Protein AF-A0A924D356-F1 (afdb_monomer)

Nearest PDB structures (foldseek):
  8tqe-assembly1_E  TM=2.801E-01  e=9.644E-01  Xenorhabdus nematophila
  8tv0-assembly1_E  TM=2.531E-01  e=1.070E+00  Xenorhabdus nematophila

Structure (mmCIF, N/CA/C/O backbone):
data_AF-A0A924D356-F1
#
_entry.id   AF-A0A924D356-F1
#
loop_
_atom_site.group_PDB
_atom_site.id
_atom_site.type_symbol
_atom_site.label_atom_id
_atom_site.label_alt_id
_atom_site.label_comp_id
_atom_site.label_asym_id
_atom_site.label_entity_id
_atom_site.label_seq_id
_atom_site.pdbx_PDB_ins_code
_atom_site.Cartn_x
_atom_site.Cartn_y
_atom_site.Cartn_z
_atom_site.occupancy
_atom_site.B_iso_or_equiv
_atom_site.auth_seq_id
_atom_site.auth_comp_id
_atom_site.auth_asym_id
_atom_site.auth_atom_id
_atom_site.pdbx_PDB_model_num
ATOM 1 N N . MET A 1 1 ? 10.187 29.779 -30.211 1.00 68.69 1 MET A N 1
ATOM 2 C CA . MET A 1 1 ? 9.014 30.287 -29.459 1.00 68.69 1 MET A CA 1
ATOM 3 C C . MET A 1 1 ? 7.811 29.403 -29.760 1.00 68.69 1 MET A C 1
ATOM 5 O O . MET A 1 1 ? 7.539 29.188 -30.936 1.00 68.69 1 MET A O 1
ATOM 9 N N . LYS A 1 2 ? 7.138 28.861 -28.735 1.00 85.00 2 LYS A N 1
ATOM 10 C CA . LYS A 1 2 ? 5.983 27.964 -28.908 1.00 85.00 2 LYS A CA 1
ATOM 11 C C . LYS A 1 2 ? 4.682 28.770 -28.997 1.00 85.00 2 LYS A C 1
ATOM 13 O O . LYS A 1 2 ? 4.438 29.597 -28.121 1.00 85.00 2 LYS A O 1
ATOM 18 N N . TYR A 1 3 ? 3.857 28.551 -30.018 1.00 87.38 3 TYR A N 1
ATOM 19 C CA . TYR A 1 3 ? 2.593 29.281 -30.194 1.00 87.38 3 TYR A CA 1
ATOM 20 C C . TYR A 1 3 ? 1.537 28.456 -30.938 1.00 87.38 3 TYR A C 1
ATOM 22 O O . TYR A 1 3 ? 1.857 27.501 -31.648 1.00 87.38 3 TYR A O 1
ATOM 30 N N . LEU A 1 4 ? 0.266 28.829 -30.762 1.00 90.44 4 LEU A N 1
ATOM 31 C CA . LEU A 1 4 ? -0.853 28.241 -31.495 1.00 90.44 4 LEU A CA 1
ATOM 32 C C . LEU A 1 4 ? -0.795 28.715 -32.954 1.00 90.44 4 LEU A C 1
ATOM 34 O O . LEU A 1 4 ? -0.986 29.897 -33.220 1.00 90.44 4 LEU A O 1
ATOM 38 N N . ASN A 1 5 ? -0.508 27.800 -33.874 1.00 91.19 5 ASN A N 1
ATOM 39 C CA . ASN A 1 5 ? -0.269 28.092 -35.285 1.00 91.19 5 ASN A CA 1
ATOM 40 C C . ASN A 1 5 ? -1.559 28.078 -36.109 1.00 91.19 5 ASN A C 1
ATOM 42 O O . ASN A 1 5 ? -1.748 28.927 -36.974 1.00 91.19 5 ASN A O 1
ATOM 46 N N . LYS A 1 6 ? -2.455 27.123 -35.842 1.00 92.25 6 LYS A N 1
ATOM 47 C CA . LYS A 1 6 ? -3.680 26.924 -36.626 1.00 92.25 6 LYS A CA 1
ATOM 48 C C . LYS A 1 6 ? -4.793 26.318 -35.773 1.00 92.25 6 LYS A C 1
ATOM 50 O O . LYS A 1 6 ? -4.531 25.535 -34.859 1.00 92.25 6 LYS A O 1
ATOM 55 N N . VAL A 1 7 ? -6.041 26.655 -36.094 1.00 93.69 7 VAL A N 1
ATOM 56 C CA . VAL A 1 7 ? -7.246 26.009 -35.550 1.00 93.69 7 VAL A CA 1
ATOM 57 C C . VAL A 1 7 ? -8.071 25.439 -36.690 1.00 93.69 7 VAL A C 1
ATOM 59 O O . VAL A 1 7 ? -8.382 26.143 -37.650 1.00 93.69 7 VAL A O 1
ATOM 62 N N . VAL A 1 8 ? -8.447 24.171 -36.569 1.00 93.12 8 VAL A N 1
ATOM 63 C CA . VAL A 1 8 ? -9.193 23.439 -37.591 1.00 93.12 8 VAL A CA 1
ATOM 64 C C . VAL A 1 8 ? -10.505 22.923 -37.024 1.00 93.12 8 VAL A C 1
ATOM 66 O O . VAL A 1 8 ? -10.546 22.307 -35.959 1.00 93.12 8 VAL A O 1
ATOM 69 N N . PHE A 1 9 ? -11.581 23.158 -37.765 1.00 92.56 9 PHE A N 1
ATOM 70 C CA . PHE A 1 9 ? -12.935 22.727 -37.453 1.00 92.56 9 PHE A CA 1
ATOM 71 C C . PHE A 1 9 ? -13.345 21.624 -38.420 1.00 92.56 9 PHE A C 1
ATOM 73 O O . PHE A 1 9 ? -13.318 21.827 -39.632 1.00 92.56 9 PHE A O 1
ATOM 80 N N . ILE A 1 10 ? -13.787 20.488 -37.889 1.00 90.62 10 ILE A N 1
ATOM 81 C CA . ILE A 1 10 ? -14.351 19.381 -38.665 1.00 90.62 10 ILE A CA 1
ATOM 82 C C . ILE A 1 10 ? -15.723 19.063 -38.082 1.00 90.62 10 ILE A C 1
ATOM 84 O O . ILE A 1 10 ? -15.831 18.797 -36.884 1.00 90.62 10 ILE A O 1
ATOM 88 N N . ASN A 1 11 ? -16.775 19.135 -38.902 1.00 88.81 11 ASN A N 1
ATOM 89 C CA . ASN A 1 11 ? -18.172 18.909 -38.500 1.00 88.81 11 ASN A CA 1
ATOM 90 C C . ASN A 1 11 ? -18.560 19.600 -37.174 1.00 88.81 11 ASN A C 1
ATOM 92 O O . ASN A 1 11 ? -19.262 19.021 -36.344 1.00 88.81 11 ASN A O 1
ATOM 96 N N . SER A 1 12 ? -18.075 20.821 -36.951 1.00 86.94 12 SER A N 1
ATOM 97 C CA . SER A 1 12 ? -18.163 21.540 -35.672 1.00 86.94 12 SER A CA 1
ATOM 98 C C . SER A 1 12 ? -18.895 22.880 -35.839 1.00 86.94 12 SER A C 1
ATOM 100 O O . SER A 1 12 ? -19.050 23.361 -36.955 1.00 86.94 12 SER A O 1
ATOM 102 N N . ALA A 1 13 ? -19.349 23.491 -34.739 1.00 82.56 13 ALA A N 1
ATOM 103 C CA . ALA A 1 13 ? -20.077 24.775 -34.721 1.00 82.56 13 ALA A CA 1
ATOM 104 C C . ALA A 1 13 ? -21.419 24.779 -35.502 1.00 82.56 13 ALA A C 1
ATOM 106 O O . ALA A 1 13 ? -21.623 25.547 -36.441 1.00 82.56 13 ALA A O 1
ATOM 107 N N . ASP A 1 14 ? -22.348 23.923 -35.059 1.00 65.81 14 ASP A N 1
ATOM 108 C CA . ASP A 1 14 ? -23.762 23.827 -35.472 1.00 65.81 14 ASP A CA 1
ATOM 109 C C . ASP A 1 14 ? -23.992 23.744 -36.994 1.00 65.81 14 ASP A C 1
ATOM 111 O O . ASP A 1 14 ? -24.341 24.727 -37.645 1.00 65.81 14 ASP A O 1
ATOM 115 N N . LYS A 1 15 ? -23.789 22.533 -37.546 1.00 58.41 15 LYS A N 1
ATOM 116 C CA . LYS A 1 15 ? -24.084 22.049 -38.922 1.00 58.41 15 LYS A CA 1
ATOM 117 C C . LYS A 1 15 ? -23.527 22.850 -40.115 1.00 58.41 15 LYS A C 1
ATOM 119 O O . LYS A 1 15 ? -23.576 22.345 -41.234 1.00 58.41 15 LYS A O 1
ATOM 124 N N . SER A 1 16 ? -22.993 24.048 -39.905 1.00 62.72 16 SER A N 1
ATOM 125 C CA . SER A 1 16 ? -22.572 24.975 -40.960 1.00 62.72 16 SER A CA 1
ATOM 126 C C . SER A 1 16 ? -21.130 24.762 -41.431 1.00 62.72 16 SER A C 1
ATOM 128 O O . SER A 1 16 ? -20.832 25.016 -42.596 1.00 62.72 16 SER A O 1
ATOM 130 N N . ILE A 1 17 ? -20.245 24.236 -40.573 1.00 74.81 17 ILE A N 1
ATOM 131 C CA . ILE A 1 17 ? -18.826 24.038 -40.896 1.00 74.81 17 ILE A CA 1
ATOM 132 C C . ILE A 1 17 ? -18.522 22.541 -41.005 1.00 74.81 17 ILE A C 1
ATOM 134 O O . ILE A 1 17 ? -18.301 21.856 -40.005 1.00 74.81 17 ILE A O 1
ATOM 138 N N . LYS A 1 18 ? -18.491 22.028 -42.243 1.00 80.81 18 LYS A N 1
ATOM 139 C CA . LYS A 1 18 ? -18.001 20.666 -42.532 1.00 80.81 18 LYS A CA 1
ATOM 140 C C . LYS A 1 18 ? -16.490 20.574 -42.330 1.00 80.81 18 LYS A C 1
ATOM 142 O O . LYS A 1 18 ? -16.008 19.646 -41.691 1.00 80.81 18 LYS A O 1
ATOM 147 N N . PHE A 1 19 ? -15.766 21.563 -42.847 1.00 88.00 19 PHE A N 1
ATOM 148 C CA . PHE A 1 19 ? -14.321 21.686 -42.725 1.00 88.00 19 PHE A CA 1
ATOM 149 C C . PHE A 1 19 ? -13.913 23.158 -42.821 1.00 88.00 19 PHE A C 1
ATOM 151 O O . PHE A 1 19 ? -14.399 23.860 -43.707 1.00 88.00 19 PHE A O 1
ATOM 158 N N . SER A 1 20 ? -13.040 23.627 -41.935 1.00 87.38 20 SER A N 1
ATOM 159 C CA . SER A 1 20 ? -12.432 24.958 -42.026 1.00 87.38 20 SER A CA 1
ATOM 160 C C . SER A 1 20 ? -11.090 24.985 -41.307 1.00 87.38 20 SER A C 1
ATOM 162 O O . SER A 1 20 ? -10.991 24.492 -40.185 1.00 87.38 20 SER A O 1
ATOM 164 N N . GLU A 1 21 ? -10.083 25.587 -41.933 1.00 90.00 21 GLU A N 1
ATOM 165 C CA . GLU A 1 21 ? -8.760 25.825 -41.357 1.00 90.00 21 GLU A CA 1
ATOM 166 C C . GLU A 1 21 ? -8.543 27.327 -41.188 1.00 90.00 21 GLU A C 1
ATOM 168 O O . GLU A 1 21 ? -8.753 28.103 -42.120 1.00 90.00 21 GLU A O 1
ATOM 173 N N . VAL A 1 22 ? -8.102 27.742 -40.003 1.00 89.19 22 VAL A N 1
ATOM 174 C CA . VAL A 1 22 ? -7.792 29.139 -39.702 1.00 89.19 22 VAL A CA 1
ATOM 175 C C . VAL A 1 22 ? -6.365 29.229 -39.184 1.00 89.19 22 VAL A C 1
ATOM 177 O O . VAL A 1 22 ? -6.063 28.728 -38.100 1.00 89.19 22 VAL A O 1
ATOM 180 N N . ASN A 1 23 ? -5.506 29.903 -39.944 1.00 88.94 23 ASN A N 1
ATOM 181 C CA . ASN A 1 23 ? -4.136 30.196 -39.534 1.00 88.94 23 ASN A CA 1
ATOM 182 C C . ASN A 1 23 ? -4.117 31.350 -38.525 1.00 88.94 23 ASN A C 1
ATOM 184 O O . ASN A 1 23 ? -4.822 32.347 -38.691 1.00 88.94 23 ASN A O 1
ATOM 188 N N . LEU A 1 24 ? -3.324 31.184 -37.470 1.00 86.56 24 LEU A N 1
ATOM 189 C CA . LEU A 1 24 ? -3.158 32.118 -36.356 1.00 86.56 24 LEU A CA 1
ATOM 190 C C . LEU A 1 24 ? -1.698 32.566 -36.196 1.00 86.56 24 LEU A C 1
ATOM 192 O O . LEU A 1 24 ? -1.303 33.032 -35.128 1.00 86.56 24 LEU A O 1
ATOM 196 N N . ASP A 1 25 ? -0.880 32.410 -37.233 1.00 80.81 25 ASP A N 1
ATOM 197 C CA . ASP A 1 25 ? 0.514 32.814 -37.214 1.00 80.81 25 ASP A CA 1
ATOM 198 C C . ASP A 1 25 ? 0.658 34.343 -37.311 1.00 80.81 25 ASP A C 1
ATOM 200 O O . ASP A 1 25 ? 0.174 35.001 -38.229 1.00 80.81 25 ASP A O 1
ATOM 204 N N . GLY A 1 26 ? 1.337 34.929 -36.323 1.00 75.81 26 GLY A N 1
ATOM 205 C CA . GLY A 1 26 ? 1.598 36.368 -36.276 1.00 75.81 26 GLY A CA 1
ATOM 206 C C . GLY A 1 26 ? 0.396 37.215 -35.836 1.00 75.81 26 GLY A C 1
ATOM 207 O O . GLY A 1 26 ? -0.390 36.830 -34.972 1.00 75.81 26 GLY A O 1
ATOM 208 N N . ASN A 1 27 ? 0.292 38.426 -36.388 1.00 78.81 27 ASN A N 1
ATOM 209 C CA . ASN A 1 27 ? -0.713 39.418 -35.997 1.00 78.81 27 ASN A CA 1
ATOM 210 C C . ASN A 1 27 ? -1.982 39.275 -36.851 1.00 78.81 27 ASN A C 1
ATOM 212 O O . ASN A 1 27 ? -2.123 39.934 -37.880 1.00 78.81 27 ASN A O 1
ATOM 216 N N . VAL A 1 28 ? -2.912 38.423 -36.421 1.00 80.44 28 VAL A N 1
ATOM 217 C CA . VAL A 1 28 ? -4.152 38.136 -37.162 1.00 80.44 28 VAL A CA 1
ATOM 218 C C . VAL A 1 28 ? -5.307 39.030 -36.695 1.00 80.44 28 VAL A C 1
ATOM 220 O O . VAL A 1 28 ? -5.573 39.149 -35.499 1.00 80.44 28 VAL A O 1
ATOM 223 N N . HIS A 1 29 ? -6.032 39.640 -37.641 1.00 79.88 29 HIS A N 1
ATOM 224 C CA . HIS A 1 29 ? -7.206 40.475 -37.365 1.00 79.88 29 HIS A CA 1
ATOM 225 C C . HIS A 1 29 ? -8.475 39.911 -38.026 1.00 79.88 29 HIS A C 1
ATOM 227 O O . HIS A 1 29 ? -8.520 39.707 -39.238 1.00 79.88 29 HIS A O 1
ATOM 233 N N . PHE A 1 30 ? -9.534 39.677 -37.240 1.00 78.25 30 PHE A N 1
ATOM 234 C CA . PHE A 1 30 ? -10.781 39.068 -37.727 1.00 78.25 30 PHE A CA 1
ATOM 235 C C . PHE A 1 30 ? -11.827 40.111 -38.167 1.00 78.25 30 PHE A C 1
ATOM 237 O O . PHE A 1 30 ? -12.554 40.693 -37.352 1.00 78.25 30 PHE A O 1
ATOM 244 N N . ILE A 1 31 ? -11.984 40.291 -39.480 1.00 79.56 31 ILE A N 1
ATOM 245 C CA . ILE A 1 31 ? -12.962 41.205 -40.105 1.00 79.56 31 ILE A CA 1
ATOM 246 C C . ILE A 1 31 ? -14.192 40.416 -40.598 1.00 79.56 31 ILE A C 1
ATOM 248 O O . ILE A 1 31 ? -14.120 39.214 -40.812 1.00 79.56 31 ILE A O 1
ATOM 252 N N . GLY A 1 32 ? -15.369 41.050 -40.663 1.00 73.94 32 GLY A N 1
ATOM 253 C CA . GLY A 1 32 ? -16.644 40.385 -40.981 1.00 73.94 32 GLY A CA 1
ATOM 254 C C . GLY A 1 32 ? -17.862 41.012 -40.290 1.00 73.94 32 GLY A C 1
ATOM 255 O O . GLY A 1 32 ? -17.719 41.690 -39.269 1.00 73.94 32 GLY A O 1
ATOM 256 N N . THR A 1 33 ? -19.047 40.788 -40.850 1.00 74.50 33 THR A N 1
ATOM 257 C CA . THR A 1 33 ? -20.336 41.309 -40.366 1.00 74.50 33 THR A CA 1
ATOM 258 C C . THR A 1 33 ? -20.855 40.534 -39.144 1.00 74.50 33 THR A C 1
ATOM 260 O O . THR A 1 33 ? -20.303 39.504 -38.751 1.00 74.50 33 THR A O 1
ATOM 263 N N . GLN A 1 34 ? -21.891 41.038 -38.468 1.00 72.94 34 GLN A N 1
ATOM 264 C CA . GLN A 1 34 ? -22.453 40.375 -37.287 1.00 72.94 34 GLN A CA 1
ATOM 265 C C . GLN A 1 34 ? -23.044 39.002 -37.661 1.00 72.94 34 GLN A C 1
ATOM 267 O O . GLN A 1 34 ? -23.789 38.885 -38.626 1.00 72.94 34 GLN A O 1
ATOM 272 N N . GLY A 1 35 ? -22.715 37.958 -36.892 1.00 68.81 35 GLY A N 1
ATOM 273 C CA . GLY A 1 35 ? -23.272 36.609 -37.081 1.00 68.81 35 GLY A CA 1
ATOM 274 C C . GLY A 1 35 ? -22.443 35.647 -37.943 1.00 68.81 35 GLY A C 1
ATOM 275 O O . GLY A 1 35 ? -22.729 34.457 -37.932 1.00 68.81 35 GLY A O 1
ATOM 276 N N . VAL A 1 36 ? -21.361 36.097 -38.589 1.00 73.12 36 VAL A N 1
ATOM 277 C CA . VAL A 1 36 ? -20.517 35.263 -39.485 1.00 73.12 36 VAL A CA 1
ATOM 278 C C . VAL A 1 36 ? -19.586 34.262 -38.779 1.00 73.12 36 VAL A C 1
ATOM 280 O O . VAL A 1 36 ? -18.755 33.631 -39.418 1.00 73.12 36 VAL A O 1
ATOM 283 N N . GLY A 1 37 ? -19.678 34.123 -37.453 1.00 76.44 37 GLY A N 1
ATOM 284 C CA . GLY A 1 37 ? -18.873 33.153 -36.696 1.00 76.44 37 GLY A CA 1
ATOM 285 C C . GLY A 1 37 ? -17.570 33.683 -36.079 1.00 76.44 37 GLY A C 1
ATOM 286 O O . GLY A 1 37 ? -16.804 32.900 -35.526 1.00 76.44 37 GLY A O 1
ATOM 287 N N . LYS A 1 38 ? -17.318 35.000 -36.053 1.00 80.69 38 LYS A N 1
ATOM 288 C CA . LYS A 1 38 ? -16.141 35.564 -35.347 1.00 80.69 38 LYS A CA 1
ATOM 289 C C . LYS A 1 38 ? -16.065 35.155 -33.878 1.00 80.69 38 LYS A C 1
ATOM 291 O O . LYS A 1 38 ? -15.036 34.689 -33.400 1.00 80.69 38 LYS A O 1
ATOM 296 N N . SER A 1 39 ? -17.176 35.304 -33.156 1.00 80.19 39 SER A N 1
ATOM 297 C CA . SER A 1 39 ? -17.259 34.894 -31.752 1.00 80.19 39 SER A CA 1
ATOM 298 C C . SER A 1 39 ? -17.098 33.383 -31.595 1.00 80.19 39 SER A C 1
ATOM 300 O O . SER A 1 39 ? -16.606 32.931 -30.567 1.00 80.19 39 SER A O 1
ATOM 302 N N . THR A 1 40 ? -17.483 32.606 -32.612 1.00 86.19 40 THR A N 1
ATOM 303 C CA . THR A 1 40 ? -17.293 31.154 -32.640 1.00 86.19 40 THR A CA 1
ATOM 304 C C . THR A 1 40 ? -15.807 30.800 -32.693 1.00 86.19 40 THR A C 1
ATOM 306 O O . THR A 1 40 ? -15.343 29.974 -31.909 1.00 86.19 40 THR A O 1
ATOM 309 N N . LEU A 1 41 ? -15.033 31.469 -33.544 1.00 86.88 41 LEU A N 1
ATOM 310 C CA . LEU A 1 41 ? -13.589 31.267 -33.621 1.00 86.88 41 LEU A CA 1
ATOM 311 C C . LEU A 1 41 ? -12.867 31.740 -32.350 1.00 86.88 41 LEU A C 1
ATOM 313 O O . LEU A 1 41 ? -12.085 30.991 -31.771 1.00 86.88 41 LEU A O 1
ATOM 317 N N . LEU A 1 42 ? -13.180 32.944 -31.859 1.00 85.69 42 LEU A N 1
ATOM 318 C CA . LEU A 1 42 ? -12.560 33.494 -30.646 1.00 85.69 42 LEU A CA 1
ATOM 319 C C . LEU A 1 42 ? -12.798 32.611 -29.414 1.00 85.69 42 LEU A C 1
ATOM 321 O O . LEU A 1 42 ? -11.888 32.400 -28.618 1.00 85.69 42 LEU A O 1
ATOM 325 N N . ARG A 1 43 ? -14.000 32.043 -29.270 1.00 87.62 43 ARG A N 1
ATOM 326 C CA . ARG A 1 43 ? -14.310 31.102 -28.184 1.00 87.62 43 ARG A CA 1
ATOM 327 C C . ARG A 1 43 ? -13.586 29.768 -28.329 1.00 87.62 43 ARG A C 1
ATOM 329 O O . ARG A 1 43 ? -13.244 29.182 -27.309 1.00 87.62 43 ARG A O 1
ATOM 336 N N . ALA A 1 44 ? -13.336 29.305 -29.554 1.00 89.00 44 ALA A N 1
ATOM 337 C CA . ALA A 1 44 ? -12.535 28.106 -29.794 1.00 89.00 44 ALA A CA 1
ATOM 338 C C . ALA A 1 44 ? -11.083 28.327 -29.335 1.00 89.00 44 ALA A C 1
ATOM 340 O O . ALA A 1 44 ? -10.548 27.541 -28.560 1.00 89.00 44 ALA A O 1
ATOM 341 N N . ILE A 1 45 ? -10.487 29.463 -29.712 1.00 89.81 45 ILE A N 1
ATOM 342 C CA . ILE A 1 45 ? -9.142 29.863 -29.266 1.00 89.81 45 ILE A CA 1
ATOM 343 C C . ILE A 1 45 ? -9.100 30.015 -27.741 1.00 89.81 45 ILE A C 1
ATOM 345 O O . ILE A 1 45 ? -8.183 29.528 -27.083 1.00 89.81 45 ILE A O 1
ATOM 349 N N . LEU A 1 46 ? -10.113 30.648 -27.148 1.00 88.19 46 LEU A N 1
ATOM 350 C CA . LEU A 1 46 ? -10.174 30.805 -25.698 1.00 88.19 46 LEU A CA 1
ATOM 351 C C . LEU A 1 46 ? -10.315 29.455 -24.977 1.00 88.19 46 LEU A C 1
ATOM 353 O O . LEU A 1 46 ? -9.707 29.248 -23.926 1.00 88.19 46 LEU A O 1
ATOM 357 N N . PHE A 1 47 ? -11.080 28.521 -25.547 1.00 91.00 47 PHE A N 1
ATOM 358 C CA . PHE A 1 47 ? -11.231 27.176 -25.003 1.00 91.00 47 PHE A CA 1
ATOM 359 C C . PHE A 1 47 ? -9.919 26.386 -25.033 1.00 91.00 47 PHE A C 1
ATOM 361 O O . PHE A 1 47 ? -9.649 25.665 -24.076 1.00 91.00 47 PHE A O 1
ATOM 368 N N . PHE A 1 48 ? -9.071 26.570 -26.048 1.00 92.12 48 PHE A N 1
ATOM 369 C CA . PHE A 1 48 ? -7.736 25.966 -26.084 1.00 92.12 48 PHE A CA 1
ATOM 370 C C . PHE A 1 48 ? -6.878 26.345 -24.869 1.00 92.12 48 PHE A C 1
ATOM 372 O O . PHE A 1 48 ? -6.275 25.465 -24.258 1.00 92.12 48 PHE A O 1
ATOM 379 N N . TYR A 1 49 ? -6.851 27.621 -24.475 1.00 88.69 49 TYR A N 1
ATOM 380 C CA . TYR A 1 49 ? -6.045 28.077 -23.334 1.00 88.69 49 TYR A CA 1
ATOM 381 C C . TYR A 1 49 ? -6.705 27.809 -21.976 1.00 88.69 49 TYR A C 1
ATOM 383 O O . TYR A 1 49 ? -6.029 27.506 -20.994 1.00 88.69 49 TYR A O 1
ATOM 391 N N . ASN A 1 50 ? -8.030 27.924 -21.891 1.00 85.00 50 ASN A N 1
ATOM 392 C CA . ASN A 1 50 ? -8.730 27.868 -20.609 1.00 85.00 50 ASN A CA 1
ATOM 393 C C . ASN A 1 50 ? -9.266 26.474 -20.256 1.00 85.00 50 ASN A C 1
ATOM 395 O O . ASN A 1 50 ? -9.359 26.140 -19.077 1.00 85.00 50 ASN A O 1
ATOM 399 N N . ALA A 1 51 ? -9.646 25.677 -21.259 1.00 85.75 51 ALA A N 1
ATOM 400 C CA . ALA A 1 51 ? -10.344 24.397 -21.111 1.00 85.75 51 ALA A CA 1
ATOM 401 C C . ALA A 1 51 ? -11.503 24.432 -20.097 1.00 85.75 51 ALA A C 1
ATOM 403 O O . ALA A 1 51 ? -11.788 23.451 -19.421 1.00 85.75 51 ALA A O 1
ATOM 404 N N . ASP A 1 52 ? -12.181 25.572 -19.974 1.00 83.38 52 ASP A N 1
ATOM 405 C CA . ASP A 1 52 ? -13.289 25.779 -19.046 1.00 83.38 52 ASP A CA 1
ATOM 406 C C . ASP A 1 52 ? -14.473 26.346 -19.821 1.00 83.38 52 ASP A C 1
ATOM 408 O O . ASP A 1 52 ? -14.405 27.444 -20.371 1.00 83.38 52 ASP A O 1
ATOM 412 N N . LYS A 1 53 ? -15.568 25.583 -19.864 1.00 81.62 53 LYS A N 1
ATOM 413 C CA . LYS A 1 53 ? -16.776 25.917 -20.629 1.00 81.62 53 LYS A CA 1
ATOM 414 C C . LYS A 1 53 ? -17.576 27.053 -20.001 1.00 81.62 53 LYS A C 1
ATOM 416 O O . LYS A 1 53 ? -18.292 27.753 -20.711 1.00 81.62 53 LYS A O 1
ATOM 421 N N . GLN A 1 54 ? -17.471 27.240 -18.684 1.00 74.25 54 GLN A N 1
ATOM 422 C CA . GLN A 1 54 ? -18.243 28.252 -17.958 1.00 74.25 54 GLN A CA 1
ATOM 423 C C . GLN A 1 54 ? -17.684 29.661 -18.187 1.00 74.25 54 GLN A C 1
ATOM 425 O O . GLN A 1 54 ? -18.419 30.643 -18.127 1.00 74.25 54 GLN A O 1
ATOM 430 N N . LYS A 1 55 ? -16.394 29.763 -18.517 1.00 71.44 55 LYS A N 1
ATOM 431 C CA . LYS A 1 55 ? -15.668 31.027 -18.702 1.00 71.44 55 LYS A CA 1
ATOM 432 C C . LYS A 1 55 ? -15.459 31.403 -20.170 1.00 71.44 55 LYS A C 1
ATOM 434 O O . LYS A 1 55 ? -14.526 32.122 -20.498 1.00 71.44 55 LYS A O 1
ATOM 439 N N . LEU A 1 56 ? -16.329 30.936 -21.066 1.00 77.44 56 LEU A N 1
ATOM 440 C CA . LEU A 1 56 ? -16.281 31.277 -22.498 1.00 77.44 56 LEU A CA 1
ATOM 441 C C . LEU A 1 56 ? -17.204 32.446 -22.884 1.00 77.44 56 LEU A C 1
ATOM 443 O O . LEU A 1 56 ? -17.338 32.765 -24.067 1.00 77.44 56 LEU A O 1
ATOM 447 N N . GLY A 1 57 ? -17.890 33.058 -21.911 1.00 73.44 57 GLY A N 1
ATOM 448 C CA . GLY A 1 57 ? -18.812 34.171 -22.163 1.00 73.44 57 GLY A CA 1
ATOM 449 C C . GLY A 1 57 ? -19.978 33.785 -23.082 1.00 73.44 57 GLY A C 1
ATOM 450 O O . GLY A 1 57 ? -20.350 34.548 -23.977 1.00 73.44 57 GLY A O 1
ATOM 451 N N . ILE A 1 58 ? -20.511 32.567 -22.933 1.00 80.81 58 ILE A N 1
ATOM 452 C CA . ILE A 1 58 ? -21.692 32.096 -23.667 1.00 80.81 58 ILE A CA 1
ATOM 453 C C . ILE A 1 58 ? -22.941 32.466 -22.844 1.00 80.81 58 ILE A C 1
ATOM 455 O O . ILE A 1 58 ? -23.049 32.022 -21.701 1.00 80.81 58 ILE A O 1
ATOM 459 N N . PRO A 1 59 ? -23.876 33.276 -23.381 1.00 77.06 59 PRO A N 1
ATOM 460 C CA . PRO A 1 59 ? -25.139 33.583 -22.707 1.00 77.06 59 PRO A CA 1
ATOM 461 C C . PRO A 1 59 ? -25.952 32.317 -22.418 1.00 77.06 59 PRO A C 1
ATOM 463 O O . PRO A 1 59 ? -25.971 31.409 -23.248 1.00 77.06 59 PRO A O 1
ATOM 466 N N . ARG A 1 60 ? -26.673 32.283 -21.288 1.00 75.38 60 ARG A N 1
ATOM 467 C CA . ARG A 1 60 ? -27.481 31.119 -20.859 1.00 75.38 60 ARG A CA 1
ATOM 468 C C . ARG A 1 60 ? -28.576 30.716 -21.856 1.00 75.38 60 ARG A C 1
ATOM 470 O O . ARG A 1 60 ? -29.001 29.572 -21.850 1.00 75.38 60 ARG A O 1
ATOM 477 N N . GLU A 1 61 ? -29.005 31.645 -22.706 1.00 79.00 61 GLU A N 1
ATOM 478 C CA . GLU A 1 61 ? -30.038 31.443 -23.731 1.00 79.00 61 GLU A CA 1
ATOM 479 C C . GLU A 1 61 ? -29.530 30.706 -24.985 1.00 79.00 61 GLU A C 1
ATOM 481 O O . GLU A 1 61 ? -30.324 30.305 -25.833 1.00 79.00 61 GLU A O 1
ATOM 486 N N . LYS A 1 62 ? -28.209 30.543 -25.147 1.00 82.00 62 LYS A N 1
ATOM 487 C CA . LYS A 1 62 ? -27.605 29.883 -26.316 1.00 82.00 62 LYS A CA 1
ATOM 488 C C . LYS A 1 62 ? -27.264 28.422 -26.018 1.00 82.00 62 LYS A C 1
ATOM 490 O O . LYS A 1 62 ? -27.036 28.057 -24.868 1.00 82.00 62 LYS A O 1
ATOM 495 N N . LYS A 1 63 ? -27.172 27.604 -27.079 1.00 83.25 63 LYS A N 1
ATOM 496 C CA . LYS A 1 63 ? -26.694 26.210 -27.006 1.00 83.25 63 LYS A CA 1
ATOM 497 C C . LYS A 1 63 ? -25.387 26.128 -26.217 1.00 83.25 63 LYS A C 1
ATOM 499 O O . LYS A 1 63 ? -24.524 27.006 -26.332 1.00 83.25 63 LYS A O 1
ATOM 504 N N . THR A 1 64 ? -25.234 25.056 -25.447 1.00 85.94 64 THR A N 1
ATOM 505 C CA . THR A 1 64 ? -24.015 24.830 -24.669 1.00 85.94 64 THR A CA 1
ATOM 506 C C . THR A 1 64 ? -22.808 24.622 -25.589 1.00 85.94 64 THR A C 1
ATOM 508 O O . THR A 1 64 ? -22.953 24.284 -26.766 1.00 85.94 64 THR A O 1
ATOM 511 N N . PHE A 1 65 ? -21.594 24.817 -25.062 1.00 88.25 65 PHE A N 1
ATOM 512 C CA . PHE A 1 65 ? -20.367 24.638 -25.849 1.00 88.25 65 PHE A CA 1
ATOM 513 C C . PHE A 1 65 ? -20.283 23.237 -26.480 1.00 88.25 65 PHE A C 1
ATOM 515 O O . PHE A 1 65 ? -19.942 23.114 -27.653 1.00 88.25 65 PHE A O 1
ATOM 522 N N . ASP A 1 66 ? -20.664 22.196 -25.737 1.00 87.88 66 ASP A N 1
ATOM 523 C CA . ASP A 1 66 ? -20.609 20.810 -26.211 1.00 87.88 66 ASP A CA 1
ATOM 524 C C . ASP A 1 66 ? -21.610 20.544 -27.337 1.00 87.88 66 ASP A C 1
ATOM 526 O O . ASP A 1 66 ? -21.273 19.900 -28.324 1.00 87.88 66 ASP A O 1
ATOM 530 N N . GLU A 1 67 ? -22.835 21.052 -27.213 1.00 87.06 67 GLU A N 1
ATOM 531 C CA . GLU A 1 67 ? -23.876 20.880 -28.231 1.00 87.06 67 GLU A CA 1
ATOM 532 C C . GLU A 1 67 ? -23.587 21.690 -29.493 1.00 87.06 67 GLU A C 1
ATOM 534 O O . GLU A 1 67 ? -23.894 21.246 -30.598 1.00 87.06 67 GLU A O 1
ATOM 539 N N . TYR A 1 68 ? -23.004 22.880 -29.336 1.00 88.50 68 TYR A N 1
ATOM 540 C CA . TYR A 1 68 ? -22.718 23.771 -30.451 1.00 88.50 68 TYR A CA 1
ATOM 541 C C . TYR A 1 68 ? -21.453 23.351 -31.210 1.00 88.50 68 TYR A C 1
ATOM 543 O O . TYR A 1 68 ? -21.500 23.212 -32.430 1.00 88.50 68 TYR A O 1
ATOM 551 N N . TYR A 1 69 ? -20.328 23.119 -30.522 1.00 89.94 69 TYR A N 1
ATOM 552 C CA . TYR A 1 69 ? -19.063 22.755 -31.175 1.00 89.94 69 TYR A CA 1
ATOM 553 C C . TYR A 1 69 ? -18.964 21.268 -31.497 1.00 89.94 69 TYR A C 1
ATOM 555 O O . TYR A 1 69 ? -18.341 20.936 -32.497 1.00 89.94 69 TYR A O 1
ATOM 563 N N . PHE A 1 70 ? -19.607 20.391 -30.722 1.00 90.69 70 PHE A N 1
ATOM 564 C CA . PHE A 1 70 ? -19.525 18.937 -30.899 1.00 90.69 70 PHE A CA 1
ATOM 565 C C . PHE A 1 70 ? -20.914 18.291 -31.077 1.00 90.69 70 PHE A C 1
ATOM 567 O O . PHE A 1 70 ? -21.347 17.469 -30.249 1.00 90.69 70 PHE A O 1
ATOM 574 N N . PRO A 1 71 ? -21.647 18.656 -32.150 1.00 87.50 71 PRO A N 1
ATOM 575 C CA . PRO A 1 71 ? -22.969 18.100 -32.424 1.00 87.50 71 PRO A CA 1
ATOM 576 C C . PRO A 1 71 ? -22.933 16.592 -32.723 1.00 87.50 71 PRO A C 1
ATOM 578 O O . PRO A 1 71 ? -23.876 15.887 -32.363 1.00 87.50 71 PRO A O 1
ATOM 581 N N . PHE A 1 72 ? -21.849 16.079 -33.315 1.00 86.81 72 PHE A N 1
ATOM 582 C CA . PHE A 1 72 ? -21.693 14.680 -33.724 1.00 86.81 72 PHE A CA 1
ATOM 583 C C . PHE A 1 72 ? -20.495 14.006 -33.034 1.00 86.81 72 PHE A C 1
ATOM 585 O O . PHE A 1 72 ? -19.658 14.664 -32.417 1.00 86.81 72 PHE A O 1
ATOM 592 N N . GLN A 1 73 ? -20.406 12.673 -33.127 1.00 85.38 73 GLN A N 1
ATOM 593 C CA . GLN A 1 73 ? -19.258 11.915 -32.597 1.00 85.38 73 GLN A CA 1
ATOM 594 C C . GLN A 1 73 ? -17.975 12.149 -33.413 1.00 85.38 73 GLN A C 1
ATOM 596 O O . GLN A 1 73 ? -16.881 12.116 -32.859 1.00 85.38 73 GLN A O 1
ATOM 601 N N . ASN A 1 74 ? -18.116 12.456 -34.705 1.00 87.56 74 ASN A N 1
ATOM 602 C CA . ASN A 1 74 ? -17.031 12.835 -35.612 1.00 87.56 74 ASN A CA 1
ATOM 603 C C . ASN A 1 74 ? -16.855 14.360 -35.742 1.00 87.56 74 ASN A C 1
ATOM 605 O O . ASN A 1 74 ? -16.344 14.851 -36.749 1.00 87.56 74 ASN A O 1
ATOM 609 N N . SER A 1 75 ? -17.323 15.121 -34.748 1.00 89.81 75 SER A N 1
ATOM 610 C CA . SER A 1 75 ? -17.005 16.541 -34.625 1.00 89.81 75 SER A CA 1
ATOM 611 C C . SER A 1 75 ? -15.641 16.692 -33.958 1.00 89.81 75 SER A C 1
ATOM 613 O O . SER A 1 75 ? -15.449 16.245 -32.822 1.00 89.81 75 SER A O 1
ATOM 615 N N . TYR A 1 76 ? -14.708 17.339 -34.650 1.00 91.19 76 TYR A N 1
ATOM 616 C CA . TYR A 1 76 ? -13.346 17.550 -34.175 1.00 91.19 76 TYR A CA 1
ATOM 617 C C . TYR A 1 76 ? -12.970 19.024 -34.209 1.00 91.19 76 TYR A C 1
ATOM 619 O O . TYR A 1 76 ? -13.258 19.744 -35.168 1.00 91.19 76 TYR A O 1
ATOM 627 N N . LEU A 1 77 ? -12.267 19.441 -33.164 1.00 93.00 77 LEU A N 1
ATOM 628 C CA . LEU A 1 77 ? -11.626 20.740 -33.081 1.00 93.00 77 LEU A CA 1
ATOM 629 C C . LEU A 1 77 ? -10.143 20.505 -32.821 1.00 93.00 77 LEU A C 1
ATOM 631 O O . LEU A 1 77 ? -9.777 19.945 -31.788 1.00 93.00 77 LEU A O 1
ATOM 635 N N . ILE A 1 78 ? -9.306 20.869 -33.787 1.00 94.50 78 ILE A N 1
ATOM 636 C CA . ILE A 1 78 ? -7.880 20.544 -33.777 1.00 94.50 78 ILE A CA 1
ATOM 637 C C . ILE A 1 78 ? -7.078 21.830 -33.672 1.00 94.50 78 ILE A C 1
ATOM 639 O O . ILE A 1 78 ? -7.297 22.776 -34.425 1.00 94.50 78 ILE A O 1
ATOM 643 N N . TYR A 1 79 ? -6.144 21.847 -32.733 1.00 95.44 79 TYR A N 1
ATOM 644 C CA . TYR A 1 79 ? -5.246 22.964 -32.492 1.00 95.44 79 TYR A CA 1
ATOM 645 C C . TYR A 1 79 ? -3.831 22.539 -32.847 1.00 95.44 79 TYR A C 1
ATOM 647 O O . TYR A 1 79 ? -3.267 21.681 -32.173 1.00 95.44 79 TYR A O 1
ATOM 655 N N . GLU A 1 80 ? -3.260 23.129 -33.886 1.00 94.44 80 GLU A N 1
ATOM 656 C CA . GLU A 1 80 ? -1.869 22.899 -34.261 1.00 94.44 80 GLU A CA 1
ATOM 657 C C . GLU A 1 80 ? -0.981 23.907 -33.540 1.00 94.44 80 GLU A C 1
ATOM 659 O O . GLU A 1 80 ? -1.182 25.120 -33.630 1.00 94.44 80 GLU A O 1
ATOM 664 N N . VAL A 1 81 ? 0.023 23.404 -32.836 1.00 93.06 81 VAL A N 1
ATOM 665 C CA . VAL A 1 81 ? 0.978 24.196 -32.076 1.00 93.06 81 VAL A CA 1
ATOM 666 C C . VAL A 1 81 ? 2.354 24.025 -32.693 1.00 93.06 81 VAL A C 1
ATOM 668 O O . VAL A 1 81 ? 2.867 22.911 -32.823 1.00 93.06 81 VAL A O 1
ATOM 671 N N . LYS A 1 82 ? 2.983 25.149 -33.030 1.00 90.31 82 LYS A N 1
ATOM 672 C CA . LYS A 1 82 ? 4.372 25.168 -33.474 1.00 90.31 82 LYS A CA 1
ATOM 673 C C . LYS A 1 82 ? 5.281 25.208 -32.256 1.00 90.31 82 LYS A C 1
ATOM 675 O O . LYS A 1 82 ? 5.135 26.088 -31.406 1.00 90.31 82 LYS A O 1
ATOM 680 N N . THR A 1 83 ? 6.218 24.273 -32.174 1.00 84.88 83 THR A N 1
ATOM 681 C CA . THR A 1 83 ? 7.323 24.310 -31.209 1.00 84.88 83 THR A CA 1
ATOM 682 C C . THR A 1 83 ? 8.612 24.771 -31.888 1.00 84.88 83 THR A C 1
ATOM 684 O O . THR A 1 83 ? 8.590 25.207 -33.035 1.00 84.88 83 THR A O 1
ATOM 687 N N . GLU A 1 84 ? 9.737 24.765 -31.172 1.00 80.56 84 GLU A N 1
ATOM 688 C CA . GLU A 1 84 ? 10.999 25.301 -31.702 1.00 80.56 84 GLU A CA 1
ATOM 689 C C . GLU A 1 84 ? 11.515 24.515 -32.909 1.00 80.56 84 GLU A C 1
ATOM 691 O O . GLU A 1 84 ? 11.996 25.137 -33.851 1.00 80.56 84 GLU A O 1
ATOM 696 N N . ASN A 1 85 ? 11.323 23.190 -32.914 1.00 74.81 85 ASN A N 1
ATOM 697 C CA . ASN A 1 85 ? 11.820 22.307 -33.973 1.00 74.81 85 ASN A CA 1
ATOM 698 C C . ASN A 1 85 ? 10.722 21.444 -34.634 1.00 74.81 85 ASN A C 1
ATOM 700 O O . ASN A 1 85 ? 10.936 20.959 -35.739 1.00 74.81 85 ASN A O 1
ATOM 704 N N . GLU A 1 86 ? 9.552 21.262 -34.004 1.00 85.31 86 GLU A N 1
ATOM 705 C CA . GLU A 1 86 ? 8.493 20.345 -34.471 1.00 85.31 86 GLU A CA 1
ATOM 706 C C . GLU A 1 86 ? 7.076 20.926 -34.288 1.00 85.31 86 GLU A C 1
ATOM 708 O O . GLU A 1 86 ? 6.882 21.941 -33.611 1.00 85.31 86 GLU A O 1
ATOM 713 N N . PHE A 1 87 ? 6.065 20.271 -34.861 1.00 89.12 87 PHE A N 1
ATOM 714 C CA . PHE A 1 87 ? 4.652 20.587 -34.639 1.00 89.12 87 PHE A CA 1
ATOM 715 C C . PHE A 1 87 ? 3.987 19.475 -33.838 1.00 89.12 87 PHE A C 1
ATOM 717 O O . PHE A 1 87 ? 4.232 18.295 -34.081 1.00 89.12 87 PHE A O 1
ATOM 724 N N . PHE A 1 88 ? 3.109 19.856 -32.917 1.00 93.19 88 PHE A N 1
ATOM 725 C CA . PHE A 1 88 ? 2.178 18.918 -32.306 1.00 93.19 88 PHE A CA 1
ATOM 726 C C . PHE A 1 88 ? 0.764 19.456 -32.415 1.00 93.19 88 PHE A C 1
ATOM 728 O O . PHE A 1 88 ? 0.542 20.666 -32.487 1.00 93.19 88 PHE A O 1
ATOM 735 N N . CYS A 1 89 ? -0.201 18.552 -32.358 1.00 94.00 89 CYS A N 1
ATOM 736 C CA . CYS A 1 89 ? -1.603 18.913 -32.410 1.00 94.00 89 CYS A CA 1
ATOM 737 C C . CYS A 1 89 ? -2.351 18.451 -31.163 1.00 94.00 89 CYS A C 1
ATOM 739 O O . CYS A 1 89 ? -2.083 17.389 -30.597 1.00 94.00 89 CYS A O 1
ATOM 741 N N . VAL A 1 90 ? -3.338 19.250 -30.769 1.00 94.69 90 VAL A N 1
ATOM 742 C CA . VAL A 1 90 ? -4.323 18.921 -29.742 1.00 94.69 90 VAL A CA 1
ATOM 743 C C . VAL A 1 90 ? -5.655 18.668 -30.422 1.00 94.69 90 VAL A C 1
ATOM 745 O O . VAL A 1 90 ? -6.258 19.576 -30.988 1.00 94.69 90 VAL A O 1
ATOM 748 N N . LEU A 1 91 ? -6.140 17.439 -30.327 1.00 93.81 91 LEU A N 1
ATOM 749 C CA . LEU A 1 91 ? -7.460 17.039 -30.785 1.00 93.81 91 LEU A CA 1
ATOM 750 C C . LEU A 1 91 ? -8.459 17.138 -29.633 1.00 93.81 91 LEU A C 1
ATOM 752 O O . LEU A 1 91 ? -8.358 16.383 -28.665 1.00 93.81 91 LEU A O 1
ATOM 756 N N . ALA A 1 92 ? -9.452 18.014 -29.760 1.00 93.50 92 ALA A N 1
ATOM 757 C CA . ALA A 1 92 ? -10.641 18.032 -28.920 1.00 93.50 92 ALA A CA 1
ATOM 758 C C . ALA A 1 92 ? -11.798 17.328 -29.643 1.00 93.50 92 ALA A C 1
ATOM 760 O O . ALA A 1 92 ? -12.070 17.596 -30.815 1.00 93.50 92 ALA A O 1
ATOM 761 N N . PHE A 1 93 ? -12.468 16.413 -28.946 1.00 91.50 93 PHE A N 1
ATOM 762 C CA . PHE A 1 93 ? -13.542 15.588 -29.500 1.00 91.50 93 PHE A CA 1
ATOM 763 C C . PHE A 1 93 ? -14.533 15.163 -28.414 1.00 91.50 93 PHE A C 1
ATOM 765 O O . PHE A 1 93 ? -14.253 15.269 -27.218 1.00 91.50 93 PHE A O 1
ATOM 772 N N . LYS A 1 94 ? -15.703 14.665 -28.817 1.00 89.00 94 LYS A N 1
ATOM 773 C CA . LYS A 1 94 ? -16.730 14.179 -27.888 1.00 89.00 94 LYS A CA 1
ATOM 774 C C . LYS A 1 94 ? -16.456 12.727 -27.497 1.00 89.00 94 LYS A C 1
ATOM 776 O O . LYS A 1 94 ? -16.320 11.864 -28.352 1.00 89.00 94 LYS A O 1
ATOM 781 N N . SER A 1 95 ? -16.401 12.448 -26.200 1.00 85.75 95 SER A N 1
ATOM 782 C CA . SER A 1 95 ? -16.261 11.099 -25.646 1.00 85.75 95 SER A CA 1
ATOM 783 C C . SER A 1 95 ? -17.170 10.949 -24.430 1.00 85.75 95 SER A C 1
ATOM 785 O O . SER A 1 95 ? -17.158 11.796 -23.537 1.00 85.75 95 SER A O 1
ATOM 787 N N . GLN A 1 96 ? -18.007 9.907 -24.408 1.00 81.62 96 GLN A N 1
ATOM 788 C CA . GLN A 1 96 ? -18.991 9.660 -23.336 1.00 81.62 96 GLN A CA 1
ATOM 789 C C . GLN A 1 96 ? -19.840 10.903 -22.977 1.00 81.62 96 GLN A C 1
ATOM 791 O O . GLN A 1 96 ? -20.118 11.184 -21.814 1.00 81.62 96 GLN A O 1
ATOM 796 N N . GLY A 1 97 ? -20.222 11.695 -23.987 1.00 78.00 97 GLY A N 1
ATOM 797 C CA . GLY A 1 97 ? -21.062 12.886 -23.811 1.00 78.00 97 GLY A CA 1
ATOM 798 C C . GLY A 1 97 ? -20.344 14.143 -23.300 1.00 78.00 97 GLY A C 1
ATOM 799 O O . GLY A 1 97 ? -20.998 15.168 -23.137 1.00 78.00 97 GLY A O 1
ATOM 800 N N . ARG A 1 98 ? -19.022 14.113 -23.089 1.00 84.62 98 ARG A N 1
ATOM 801 C CA . ARG A 1 98 ? -18.208 15.279 -22.699 1.00 84.62 98 ARG A CA 1
ATOM 802 C C . ARG A 1 98 ? -17.056 15.497 -23.679 1.00 84.62 98 ARG A C 1
ATOM 804 O O . ARG A 1 98 ? -16.607 14.565 -24.336 1.00 84.62 98 ARG A O 1
ATOM 811 N N . VAL A 1 99 ? -16.560 16.729 -23.772 1.00 89.25 99 VAL A N 1
ATOM 812 C CA . VAL A 1 99 ? -15.351 17.029 -24.558 1.00 89.25 99 VAL A CA 1
ATOM 813 C C . VAL A 1 99 ? -14.123 16.473 -23.846 1.00 89.25 99 VAL A C 1
ATOM 815 O O . VAL A 1 99 ? -13.940 16.748 -22.659 1.00 89.25 99 VAL A O 1
ATOM 818 N N . ALA A 1 100 ? -13.310 15.718 -24.576 1.00 92.44 100 ALA A N 1
ATOM 819 C CA . ALA A 1 100 ? -12.048 15.128 -24.151 1.00 92.44 100 ALA A CA 1
ATOM 820 C C . ALA A 1 100 ? -10.927 15.496 -25.136 1.00 92.44 100 ALA A C 1
ATOM 822 O O . ALA A 1 100 ? -11.196 15.930 -26.259 1.00 92.44 100 ALA A O 1
ATOM 823 N N . PHE A 1 101 ? -9.676 15.309 -24.709 1.00 94.19 101 PHE A N 1
ATOM 824 C CA . PHE A 1 101 ? -8.490 15.711 -25.466 1.00 94.19 101 PHE A CA 1
ATOM 825 C C . PHE A 1 101 ? -7.561 14.533 -25.778 1.00 94.19 101 PHE A C 1
ATOM 827 O O . PHE A 1 101 ? -7.468 13.575 -25.006 1.00 94.19 101 PHE A O 1
ATOM 834 N N . ARG A 1 102 ? -6.836 14.627 -26.893 1.00 92.31 102 ARG A N 1
ATOM 835 C CA . ARG A 1 102 ? -5.665 13.805 -27.235 1.00 92.31 102 ARG A CA 1
ATOM 836 C C . ARG A 1 102 ? -4.591 14.686 -27.862 1.00 92.31 102 ARG A C 1
ATOM 838 O O . ARG A 1 102 ? -4.919 15.624 -28.581 1.00 92.31 102 ARG A O 1
ATOM 845 N N . PHE A 1 103 ? -3.333 14.346 -27.630 1.00 93.62 103 PHE A N 1
ATOM 846 C CA . PHE A 1 103 ? -2.190 14.999 -28.258 1.00 93.62 103 PHE A CA 1
ATOM 847 C C . PHE A 1 103 ? -1.542 14.044 -29.257 1.00 93.62 103 PHE A C 1
ATOM 849 O O . PHE A 1 103 ? -1.545 12.829 -29.029 1.00 93.62 103 PHE A O 1
ATOM 856 N N . PHE A 1 104 ? -1.007 14.577 -30.351 1.00 92.38 104 PHE A N 1
ATOM 857 C CA . PHE A 1 104 ? -0.237 13.795 -31.313 1.00 92.38 104 PHE A CA 1
ATOM 858 C C . PHE A 1 104 ? 0.919 14.587 -31.928 1.00 92.38 104 PHE A C 1
ATOM 860 O O . PHE A 1 104 ? 0.843 15.807 -32.090 1.00 92.38 104 PHE A O 1
ATOM 867 N N . ASP A 1 105 ? 1.986 13.863 -32.256 1.00 89.62 105 ASP A N 1
ATOM 868 C CA . ASP A 1 105 ? 3.279 14.382 -32.712 1.00 89.62 105 ASP A CA 1
ATOM 869 C C . ASP A 1 105 ? 3.306 14.574 -34.234 1.00 89.62 105 ASP A C 1
ATOM 871 O O . ASP A 1 105 ? 4.012 13.873 -34.960 1.00 89.62 105 ASP A O 1
ATOM 875 N N . SER A 1 106 ? 2.465 15.469 -34.748 1.00 90.00 106 SER A N 1
ATOM 876 C CA . SER A 1 106 ? 2.480 15.825 -36.165 1.00 90.00 106 SER A CA 1
ATOM 877 C C . SER A 1 106 ? 1.883 17.206 -36.405 1.00 90.00 106 SER A C 1
ATOM 879 O O . SER A 1 106 ? 1.102 17.714 -35.592 1.00 90.00 106 SER A O 1
ATOM 881 N N . ALA A 1 107 ? 2.224 17.788 -37.554 1.00 89.38 107 ALA A N 1
ATOM 882 C CA . ALA A 1 107 ? 1.457 18.885 -38.125 1.00 89.38 107 ALA A CA 1
ATOM 883 C C . ALA A 1 107 ? 0.063 18.382 -38.532 1.00 89.38 107 ALA A C 1
ATOM 885 O O . ALA A 1 107 ? -0.155 17.187 -38.753 1.00 89.38 107 ALA A O 1
ATOM 886 N N . PHE A 1 108 ? -0.901 19.288 -38.618 1.00 90.75 108 PHE A N 1
ATOM 887 C CA . PHE A 1 108 ? -2.234 18.928 -39.061 1.00 90.75 108 PHE A CA 1
ATOM 888 C C . PHE A 1 108 ? -2.210 18.561 -40.551 1.00 90.75 108 PHE A C 1
ATOM 890 O O . PHE A 1 108 ? -1.933 19.409 -41.399 1.00 90.75 108 PHE A O 1
ATOM 897 N N . ASP A 1 109 ? -2.567 17.313 -40.861 1.00 88.56 109 ASP A N 1
ATOM 898 C CA . ASP A 1 109 ? -2.907 16.874 -42.214 1.00 88.56 109 ASP A CA 1
ATOM 899 C C . ASP A 1 109 ? -4.393 16.499 -42.276 1.00 88.56 109 ASP A C 1
ATOM 901 O O . ASP A 1 109 ? -4.923 15.750 -41.445 1.00 88.56 109 ASP A O 1
ATOM 905 N N . LYS A 1 110 ? -5.067 17.011 -43.305 1.00 87.75 110 LYS A N 1
ATOM 906 C CA . LYS A 1 110 ? -6.470 16.740 -43.606 1.00 87.75 110 LYS A CA 1
ATOM 907 C C . LYS A 1 110 ? -6.727 15.247 -43.828 1.00 87.75 110 LYS A C 1
ATOM 909 O O . LYS A 1 110 ? -7.775 14.751 -43.407 1.00 87.75 110 LYS A O 1
ATOM 914 N N . ASN A 1 111 ? -5.770 14.532 -44.420 1.00 86.12 111 ASN A N 1
ATOM 915 C CA . ASN A 1 111 ? -5.887 13.103 -44.738 1.00 86.12 111 ASN A CA 1
ATOM 916 C C . ASN A 1 111 ? -6.030 12.217 -43.491 1.00 86.12 111 ASN A C 1
ATOM 918 O O . ASN A 1 111 ? -6.504 11.087 -43.578 1.00 86.12 111 ASN A O 1
ATOM 922 N N . PHE A 1 112 ? -5.654 12.721 -42.312 1.00 86.19 112 PHE A N 1
ATOM 923 C CA . PHE A 1 112 ? -5.786 11.967 -41.069 1.00 86.19 112 PHE A CA 1
ATOM 924 C C . PHE A 1 112 ? -7.214 11.907 -40.521 1.00 86.19 112 PHE A C 1
ATOM 926 O O . PHE A 1 112 ? -7.510 11.075 -39.663 1.00 86.19 112 PHE A O 1
ATOM 933 N N . PHE A 1 113 ? -8.100 12.796 -40.967 1.00 87.00 113 PHE A N 1
ATOM 934 C CA . PHE A 1 113 ? -9.438 12.939 -40.387 1.00 87.00 113 PHE A CA 1
ATOM 935 C C . PHE A 1 113 ? -10.561 12.860 -41.416 1.00 87.00 113 PHE A C 1
ATOM 937 O O . PHE A 1 113 ? -11.715 12.684 -41.024 1.00 87.00 113 PHE A O 1
ATOM 944 N N . ILE A 1 114 ? -10.251 13.014 -42.704 1.00 85.81 114 ILE A N 1
ATOM 945 C CA . ILE A 1 114 ? -11.230 13.073 -43.789 1.00 85.81 114 ILE A CA 1
ATOM 946 C C . ILE A 1 114 ? -10.833 12.068 -44.871 1.00 85.81 114 ILE A C 1
ATOM 948 O O . ILE A 1 114 ? -9.672 12.011 -45.267 1.00 85.81 114 ILE A O 1
ATOM 952 N N . ASP A 1 115 ? -11.805 11.282 -45.338 1.00 83.00 115 ASP A N 1
ATOM 953 C CA . ASP A 1 115 ? -11.623 10.346 -46.447 1.00 83.00 115 ASP A CA 1
ATOM 954 C C . ASP A 1 115 ? -11.478 11.072 -47.803 1.00 83.00 115 ASP A C 1
ATOM 956 O O . ASP A 1 115 ? -11.743 12.269 -47.943 1.00 83.00 115 ASP A O 1
ATOM 960 N N . ASN A 1 116 ? -11.093 10.328 -48.843 1.00 76.88 116 ASN A N 1
ATOM 961 C CA . ASN A 1 116 ? -10.970 10.864 -50.205 1.00 76.88 116 ASN A CA 1
ATOM 962 C C . ASN A 1 116 ? -12.313 11.358 -50.792 1.00 76.88 116 ASN A C 1
ATOM 964 O O . ASN A 1 116 ? -12.318 12.054 -51.804 1.00 76.88 116 ASN A O 1
ATOM 968 N N . GLU A 1 117 ? -13.445 11.033 -50.156 1.00 76.00 117 GLU A N 1
ATOM 969 C CA . GLU A 1 117 ? -14.795 11.479 -50.526 1.00 76.00 117 GLU A CA 1
ATOM 970 C C . GLU A 1 117 ? -15.238 12.737 -49.746 1.00 76.00 117 GLU A C 1
ATOM 972 O O . GLU A 1 117 ? -16.359 13.223 -49.913 1.00 76.00 117 GLU A O 1
ATOM 977 N N . GLY A 1 118 ? -14.365 13.307 -48.907 1.00 71.38 118 GLY A N 1
ATOM 978 C CA . GLY A 1 118 ? -14.635 14.531 -48.153 1.00 71.38 118 GLY A CA 1
ATOM 979 C C . GLY A 1 118 ? -15.493 14.332 -46.899 1.00 71.38 118 GLY A C 1
ATOM 980 O O . GLY A 1 118 ? -16.003 15.314 -46.351 1.00 71.38 118 GLY A O 1
ATOM 981 N N . ARG A 1 119 ? -15.665 13.093 -46.425 1.00 80.62 119 ARG A N 1
ATOM 982 C CA . ARG A 1 119 ? -16.382 12.752 -45.189 1.00 80.62 119 ARG A CA 1
ATOM 983 C C . ARG A 1 119 ? -15.402 12.558 -44.038 1.00 80.62 119 ARG A C 1
ATOM 985 O O . ARG A 1 119 ? -14.388 11.878 -44.164 1.00 80.62 119 ARG A O 1
ATOM 992 N N . ALA A 1 120 ? -15.727 13.142 -42.889 1.00 82.62 120 ALA A N 1
ATOM 993 C CA . ALA A 1 120 ? -14.935 12.958 -41.679 1.00 82.62 120 ALA A CA 1
ATOM 994 C C . ALA A 1 120 ? -15.080 11.527 -41.143 1.00 82.62 120 ALA A C 1
ATOM 996 O O . ALA A 1 120 ? -16.197 11.002 -41.086 1.00 82.62 120 ALA A O 1
ATOM 997 N N . PHE A 1 121 ? -13.975 10.927 -40.704 1.00 84.75 121 PHE A N 1
ATOM 998 C CA . PHE A 1 121 ? -13.966 9.585 -40.132 1.00 84.75 121 PHE A CA 1
ATOM 999 C C . PHE A 1 121 ? -14.936 9.469 -38.948 1.00 84.75 121 PHE A C 1
ATOM 1001 O O . PHE A 1 121 ? -14.954 10.306 -38.053 1.00 84.75 121 PHE A O 1
ATOM 1008 N N . GLU A 1 122 ? -15.766 8.425 -38.957 1.00 74.88 122 GLU A N 1
ATOM 1009 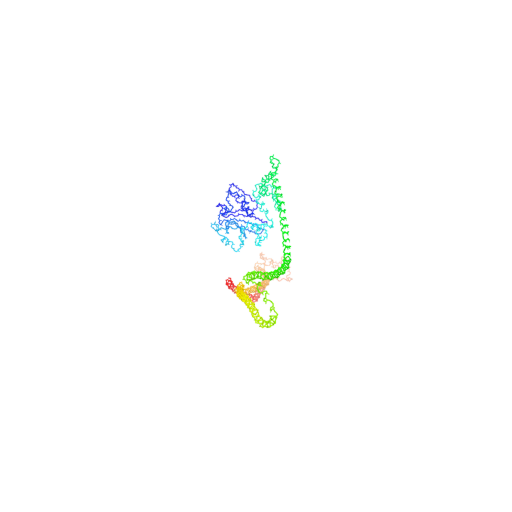C CA . GLU A 1 122 ? -16.840 8.231 -37.970 1.00 74.88 122 GLU A CA 1
ATOM 1010 C C . GLU A 1 122 ? -16.337 7.729 -36.610 1.00 74.88 122 GLU A C 1
ATOM 1012 O O . GLU A 1 122 ? -16.993 7.939 -35.589 1.00 74.88 122 GLU A O 1
ATOM 1017 N N . SER A 1 123 ? -15.174 7.076 -36.591 1.00 77.00 123 SER A N 1
ATOM 1018 C CA . SER A 1 123 ? -14.564 6.507 -35.393 1.00 77.00 123 SER A CA 1
ATOM 1019 C C . SER A 1 123 ? -13.070 6.808 -35.330 1.00 77.00 123 SER A C 1
ATOM 1021 O O . SER A 1 123 ? -12.384 6.930 -36.346 1.00 77.00 123 SER A O 1
ATOM 1023 N N . TRP A 1 124 ? -12.557 6.878 -34.099 1.00 81.75 124 TRP A N 1
ATOM 1024 C CA . TRP A 1 124 ? -11.133 7.083 -33.829 1.00 81.75 124 TRP A CA 1
ATOM 1025 C C . TRP A 1 124 ? -10.242 5.989 -34.438 1.00 81.75 124 TRP A C 1
ATOM 1027 O O . TRP A 1 124 ? -9.089 6.260 -34.759 1.00 81.75 124 TRP A O 1
ATOM 1037 N N . ASP A 1 125 ? -10.752 4.768 -34.617 1.00 82.19 125 ASP A N 1
ATOM 1038 C CA . ASP A 1 125 ? -9.969 3.650 -35.152 1.00 82.19 125 ASP A CA 1
ATOM 1039 C C . ASP A 1 125 ? -9.467 3.927 -36.575 1.00 82.19 125 ASP A C 1
ATOM 1041 O O . ASP A 1 125 ? -8.301 3.675 -36.865 1.00 82.19 125 ASP A O 1
ATOM 1045 N N . LYS A 1 126 ? -10.284 4.576 -37.417 1.00 82.06 126 LYS A N 1
ATOM 1046 C CA . LYS A 1 126 ? -9.875 4.996 -38.769 1.00 82.06 126 LYS A CA 1
ATOM 1047 C C . LYS A 1 126 ? -8.824 6.110 -38.739 1.00 82.06 126 LYS A C 1
ATOM 1049 O O . LYS A 1 126 ? -7.859 6.068 -39.493 1.00 82.06 126 LYS A O 1
ATOM 1054 N N . THR A 1 127 ? -8.960 7.077 -37.826 1.00 83.38 127 THR A N 1
ATOM 1055 C CA . THR A 1 127 ? -7.932 8.112 -37.597 1.00 83.38 127 THR A CA 1
ATOM 1056 C C . THR A 1 127 ? -6.617 7.493 -37.119 1.00 83.38 127 THR A C 1
ATOM 1058 O O . THR A 1 127 ? -5.543 7.895 -37.555 1.00 83.38 127 THR A O 1
ATOM 1061 N N . ARG A 1 128 ? -6.685 6.477 -36.251 1.00 83.12 128 ARG A N 1
ATOM 1062 C CA . ARG A 1 128 ? -5.512 5.739 -35.769 1.00 83.12 128 ARG A CA 1
ATOM 1063 C C . ARG A 1 128 ? -4.830 4.957 -36.892 1.00 83.12 128 ARG A C 1
ATOM 1065 O O . ARG A 1 128 ? -3.604 4.928 -36.932 1.00 83.12 128 ARG A O 1
ATOM 1072 N N . GLU A 1 129 ? -5.595 4.331 -37.780 1.00 83.38 129 GLU A N 1
ATOM 1073 C CA . GLU A 1 129 ? -5.057 3.667 -38.972 1.00 83.38 129 GLU A CA 1
ATOM 1074 C C . GLU A 1 129 ? -4.369 4.669 -39.907 1.00 83.38 129 GLU A C 1
ATOM 1076 O O . GLU A 1 129 ? -3.244 4.419 -40.335 1.00 83.38 129 GLU A O 1
ATOM 1081 N N . ALA A 1 130 ? -4.983 5.835 -40.138 1.00 82.38 130 ALA A N 1
ATOM 1082 C CA . ALA A 1 130 ? -4.410 6.905 -40.957 1.00 82.38 130 ALA A CA 1
ATOM 1083 C C . ALA A 1 130 ? -3.128 7.517 -40.354 1.00 82.38 130 ALA A C 1
ATOM 1085 O O . ALA A 1 130 ? -2.225 7.900 -41.093 1.00 82.38 130 ALA A O 1
ATOM 1086 N N . PHE A 1 131 ? -3.010 7.570 -39.022 1.00 84.25 131 PHE A N 1
ATOM 1087 C CA . PHE A 1 131 ? -1.779 7.981 -38.331 1.00 84.25 131 PHE A CA 1
ATOM 1088 C C . PHE A 1 131 ? -0.617 6.980 -38.503 1.00 84.25 131 PHE A C 1
ATOM 1090 O O . PHE A 1 131 ? 0.555 7.358 -38.412 1.00 84.25 131 PHE A O 1
ATOM 1097 N N . GLY A 1 132 ? -0.916 5.699 -38.744 1.00 79.62 132 GLY A N 1
ATOM 1098 C CA . GLY A 1 132 ? 0.082 4.640 -38.898 1.00 79.62 132 GLY A CA 1
ATOM 1099 C C . GLY A 1 132 ? 0.949 4.403 -37.648 1.00 79.62 132 GLY A C 1
ATOM 1100 O O . GLY A 1 132 ? 0.568 4.721 -36.522 1.00 79.62 132 GLY A O 1
ATOM 1101 N N . LYS A 1 133 ? 2.140 3.810 -37.835 1.00 72.62 133 LYS A N 1
ATOM 1102 C CA . LYS A 1 133 ? 3.118 3.558 -36.748 1.00 72.62 133 LYS A CA 1
ATOM 1103 C C . LYS A 1 133 ? 4.049 4.742 -36.460 1.00 72.62 133 LYS A C 1
ATOM 1105 O O . LYS A 1 133 ? 4.766 4.707 -35.465 1.00 72.62 133 LYS A O 1
ATOM 1110 N N . ASN A 1 134 ? 4.051 5.757 -37.323 1.00 72.94 134 ASN A N 1
ATOM 1111 C CA . ASN A 1 134 ? 5.051 6.825 -37.301 1.00 72.94 134 ASN A CA 1
ATOM 1112 C C . ASN A 1 134 ? 4.621 8.037 -36.461 1.00 72.94 134 ASN A C 1
ATOM 1114 O O . ASN A 1 134 ? 5.482 8.792 -36.023 1.00 72.94 134 ASN A O 1
ATOM 1118 N N . ILE A 1 135 ? 3.317 8.216 -36.212 1.00 82.75 135 ILE A N 1
ATOM 1119 C CA . ILE A 1 135 ? 2.792 9.344 -35.435 1.00 82.75 135 ILE A CA 1
ATOM 1120 C C . ILE A 1 135 ? 2.445 8.878 -34.019 1.00 82.75 135 ILE A C 1
ATOM 1122 O O . ILE A 1 135 ? 1.498 8.116 -33.794 1.00 82.75 135 ILE A O 1
ATOM 1126 N N . GLY A 1 136 ? 3.217 9.362 -33.046 1.00 82.44 136 GLY A N 1
ATOM 1127 C CA . GLY A 1 136 ? 2.928 9.170 -31.629 1.00 82.44 136 GLY A CA 1
ATOM 1128 C C . GLY A 1 136 ? 1.646 9.903 -31.236 1.00 82.44 136 GLY A C 1
ATOM 1129 O O . GLY A 1 136 ? 1.459 11.068 -31.579 1.00 82.44 136 GLY A O 1
ATOM 1130 N N . HIS A 1 137 ? 0.747 9.229 -30.518 1.00 87.38 137 HIS A N 1
ATOM 1131 C CA . HIS A 1 137 ? -0.465 9.835 -29.965 1.00 87.38 137 HIS A CA 1
ATOM 1132 C C . HIS A 1 137 ? -0.669 9.415 -28.510 1.00 87.38 137 HIS A C 1
ATOM 1134 O O . HIS A 1 137 ? -0.287 8.317 -28.104 1.00 87.38 137 HIS A O 1
ATOM 1140 N N . THR A 1 138 ? -1.291 10.282 -27.715 1.00 90.38 138 THR A N 1
ATOM 1141 C CA . THR A 1 138 ? -1.501 10.040 -26.284 1.00 90.38 138 THR A CA 1
ATOM 1142 C C . THR A 1 138 ? -2.787 9.271 -25.993 1.00 90.38 138 THR A C 1
ATOM 1144 O O . THR A 1 138 ? -3.708 9.189 -26.815 1.00 90.38 138 THR A O 1
ATOM 1147 N N . ARG A 1 139 ? -2.902 8.779 -24.751 1.00 90.50 139 ARG A N 1
ATOM 1148 C CA . ARG A 1 139 ? -4.196 8.362 -24.192 1.00 90.50 139 ARG A CA 1
ATOM 1149 C C . ARG A 1 139 ? -5.195 9.524 -24.151 1.00 90.50 139 ARG A C 1
ATOM 1151 O O . ARG A 1 139 ? -4.816 10.694 -24.234 1.00 90.50 139 ARG A O 1
ATOM 1158 N N . ILE A 1 140 ? -6.472 9.179 -23.991 1.00 91.00 140 ILE A N 1
ATOM 1159 C CA . ILE A 1 140 ? -7.554 10.153 -23.818 1.00 91.00 140 ILE A CA 1
ATOM 1160 C C . ILE A 1 140 ? -7.386 10.875 -22.478 1.00 91.00 140 ILE A C 1
ATOM 1162 O O . ILE A 1 140 ? -7.148 10.245 -21.444 1.00 91.00 140 ILE A O 1
ATOM 1166 N N . ILE A 1 141 ? -7.552 12.193 -22.506 1.00 91.31 141 ILE A N 1
ATOM 1167 C CA . ILE A 1 141 ? -7.549 13.064 -21.335 1.00 91.31 141 ILE A CA 1
ATOM 1168 C C . ILE A 1 141 ? -8.965 13.597 -21.139 1.00 91.31 141 ILE A C 1
ATOM 1170 O O . ILE A 1 141 ? -9.470 14.386 -21.941 1.00 91.31 141 ILE A O 1
ATOM 1174 N N . HIS A 1 142 ? -9.613 13.145 -20.068 1.00 88.00 142 HIS A N 1
ATOM 1175 C CA . HIS A 1 142 ? -10.974 13.555 -19.717 1.00 88.00 142 HIS A CA 1
ATOM 1176 C C . HIS A 1 142 ? -11.008 14.761 -18.768 1.00 88.00 142 HIS A C 1
ATOM 1178 O O . HIS A 1 142 ? -12.017 15.463 -18.710 1.00 88.00 142 HIS A O 1
ATOM 1184 N N . SER A 1 143 ? -9.927 15.007 -18.019 1.00 89.56 143 SER A N 1
ATOM 1185 C CA . SER A 1 143 ? -9.859 16.099 -17.046 1.00 89.56 143 SER A CA 1
ATOM 1186 C C . SER A 1 143 ? -9.311 17.382 -17.668 1.00 89.56 143 SER A C 1
ATOM 1188 O O . SER A 1 143 ? -8.237 17.399 -18.269 1.00 89.56 143 SER A O 1
ATOM 1190 N N . TYR A 1 144 ? -10.027 18.489 -17.468 1.00 89.25 144 TYR A N 1
ATOM 1191 C CA . TYR A 1 144 ? -9.598 19.822 -17.913 1.00 89.25 144 TYR A CA 1
ATOM 1192 C C . TYR A 1 144 ? -8.438 20.368 -17.090 1.00 89.25 144 TYR A C 1
ATOM 1194 O O . TYR A 1 144 ? -7.654 21.185 -17.567 1.00 89.25 144 TYR A O 1
ATOM 1202 N N . GLU A 1 145 ? -8.293 19.908 -15.852 1.00 87.56 145 GLU A N 1
ATOM 1203 C CA . GLU A 1 145 ? -7.118 20.208 -15.045 1.00 87.56 145 GLU A CA 1
ATOM 1204 C C . GLU A 1 145 ? -5.882 19.479 -15.571 1.00 87.56 145 GLU A C 1
ATOM 1206 O O . GLU A 1 145 ? -4.840 20.102 -15.741 1.00 87.56 145 GLU A O 1
ATOM 1211 N N . GLU A 1 146 ? -6.014 18.197 -15.917 1.00 88.62 146 GLU A N 1
ATOM 1212 C CA . GLU A 1 146 ? -4.924 17.414 -16.507 1.00 88.62 146 GLU A CA 1
ATOM 1213 C C . GLU A 1 146 ? -4.479 17.999 -17.854 1.00 88.62 146 GLU A C 1
ATOM 1215 O O . GLU A 1 146 ? -3.287 18.215 -18.058 1.00 88.62 146 GLU A O 1
ATOM 1220 N N . TYR A 1 147 ? -5.428 18.358 -18.725 1.00 90.81 147 TYR A N 1
ATOM 1221 C CA . TYR A 1 147 ? -5.142 19.053 -19.982 1.00 90.81 147 TYR A CA 1
ATOM 1222 C C . TYR A 1 147 ? -4.350 20.351 -19.764 1.00 90.81 147 TYR A C 1
ATOM 1224 O O . TYR A 1 147 ? -3.322 20.565 -20.407 1.00 90.81 147 TYR A O 1
ATOM 1232 N N . ARG A 1 148 ? -4.786 21.206 -18.829 1.00 88.75 148 ARG A N 1
ATOM 1233 C CA . ARG A 1 148 ? -4.084 22.460 -18.527 1.00 88.75 148 ARG A CA 1
ATOM 1234 C C . ARG A 1 148 ? -2.710 22.219 -17.913 1.00 88.75 148 ARG A C 1
ATOM 1236 O O . ARG A 1 148 ? -1.766 22.921 -18.261 1.00 88.75 148 ARG A O 1
ATOM 1243 N N . ASN A 1 149 ? -2.574 21.220 -17.042 1.00 87.62 149 ASN A N 1
ATOM 1244 C CA . ASN A 1 149 ? -1.278 20.876 -16.474 1.00 87.62 149 ASN A CA 1
ATOM 1245 C C . ASN A 1 149 ? -0.288 20.438 -17.569 1.00 87.62 149 ASN A C 1
ATOM 1247 O O . ASN A 1 149 ? 0.883 20.800 -17.490 1.00 87.62 149 ASN A O 1
ATOM 1251 N N . ILE A 1 150 ? -0.754 19.714 -18.594 1.00 89.00 150 ILE A N 1
ATOM 1252 C CA . ILE A 1 150 ? 0.057 19.325 -19.758 1.00 89.00 150 ILE A CA 1
ATOM 1253 C C . ILE A 1 150 ? 0.407 20.557 -20.605 1.00 89.00 150 ILE A C 1
ATOM 1255 O O . ILE A 1 150 ? 1.581 20.794 -20.876 1.00 89.00 150 ILE A O 1
ATOM 1259 N N . LEU A 1 151 ? -0.586 21.380 -20.962 1.00 88.88 151 LEU A N 1
ATOM 1260 C CA . LEU A 1 151 ? -0.399 22.550 -21.827 1.00 88.88 151 LEU A CA 1
ATOM 1261 C C . LEU A 1 151 ? 0.545 23.603 -21.219 1.00 88.88 151 LEU A C 1
ATOM 1263 O O . LEU A 1 151 ? 1.306 24.238 -21.947 1.00 88.88 151 LEU A O 1
ATOM 1267 N N . TYR A 1 152 ? 0.518 23.783 -19.896 1.00 87.69 152 TYR A N 1
ATOM 1268 C CA . TYR A 1 152 ? 1.340 24.763 -19.173 1.00 87.69 152 TYR A CA 1
ATOM 1269 C C . TYR A 1 152 ? 2.522 24.153 -18.394 1.00 87.69 152 TYR A C 1
ATOM 1271 O O . TYR A 1 152 ? 3.155 24.848 -17.595 1.00 87.69 152 TYR A O 1
ATOM 1279 N N . GLY A 1 153 ? 2.836 22.872 -18.614 1.00 79.94 153 GLY A N 1
ATOM 1280 C CA . GLY A 1 153 ? 4.073 22.252 -18.127 1.00 79.94 153 GLY A CA 1
ATOM 1281 C C . GLY A 1 153 ? 4.173 22.084 -16.605 1.00 79.94 153 GLY A C 1
ATOM 1282 O O . GLY A 1 153 ? 5.265 22.167 -16.038 1.00 79.94 153 GLY A O 1
ATOM 1283 N N . ASN A 1 154 ? 3.056 21.826 -15.917 1.00 81.81 154 ASN A N 1
ATOM 1284 C CA . ASN A 1 154 ? 3.061 21.511 -14.488 1.00 81.81 154 ASN A CA 1
ATOM 1285 C C . ASN A 1 154 ? 3.381 20.026 -14.255 1.00 81.81 154 ASN A C 1
ATOM 1287 O O . ASN A 1 154 ? 2.518 19.160 -14.346 1.00 81.81 154 ASN A O 1
ATOM 1291 N N . ASN A 1 155 ? 4.631 19.736 -13.901 1.00 68.31 155 ASN A N 1
ATOM 1292 C CA . ASN A 1 155 ? 5.170 18.373 -13.814 1.00 68.31 155 ASN A CA 1
ATOM 1293 C C . ASN A 1 155 ? 4.734 17.549 -12.581 1.00 68.31 155 ASN A C 1
ATOM 1295 O O . ASN A 1 155 ? 5.238 16.440 -12.387 1.00 68.31 155 ASN A O 1
ATOM 1299 N N . LYS A 1 156 ? 3.836 18.049 -11.720 1.00 65.81 156 LYS A N 1
ATOM 1300 C CA . LYS A 1 156 ? 3.351 17.287 -10.555 1.00 65.81 156 LYS A CA 1
ATOM 1301 C C . LYS A 1 156 ? 2.364 16.198 -11.002 1.00 65.81 156 LYS A C 1
ATOM 1303 O O . LYS A 1 156 ? 1.217 16.492 -11.311 1.00 65.81 156 LYS A O 1
ATOM 1308 N N . GLY A 1 157 ? 2.811 14.940 -11.005 1.00 65.00 157 GLY A N 1
ATOM 1309 C CA . GLY A 1 157 ? 1.950 13.766 -11.225 1.00 65.00 157 GLY A CA 1
ATOM 1310 C C . GLY A 1 157 ? 1.678 13.391 -12.688 1.00 65.00 157 GLY A C 1
ATOM 1311 O O . GLY A 1 157 ? 0.836 12.533 -12.935 1.00 65.00 157 GLY A O 1
ATOM 1312 N N . ILE A 1 158 ? 2.381 13.995 -13.654 1.00 73.31 158 ILE A N 1
ATOM 1313 C CA . ILE A 1 158 ? 2.201 13.725 -15.092 1.00 73.31 158 ILE A CA 1
ATOM 1314 C C . ILE A 1 158 ? 3.359 12.880 -15.626 1.00 73.31 158 ILE A C 1
ATOM 1316 O O . ILE A 1 158 ? 4.522 13.112 -15.288 1.00 73.31 158 ILE A O 1
ATOM 1320 N N . ALA A 1 159 ? 3.040 11.898 -16.473 1.00 76.50 159 ALA A N 1
ATOM 1321 C CA . ALA A 1 159 ? 4.024 11.025 -17.105 1.00 76.50 159 ALA A CA 1
ATOM 1322 C C . ALA A 1 159 ? 4.978 11.808 -18.028 1.00 76.50 159 ALA A C 1
ATOM 1324 O O . ALA A 1 159 ? 4.587 12.782 -18.674 1.00 76.50 159 ALA A O 1
ATOM 1325 N N . SER A 1 160 ? 6.237 11.363 -18.120 1.00 76.75 160 SER A N 1
ATOM 1326 C CA . SER A 1 160 ? 7.285 12.069 -18.881 1.00 76.75 160 SER A CA 1
ATOM 1327 C C . SER A 1 160 ? 6.955 12.249 -20.368 1.00 76.75 160 SER A C 1
ATOM 1329 O O . SER A 1 160 ? 7.464 13.176 -20.992 1.00 76.75 160 SER A O 1
ATOM 1331 N N . GLU A 1 161 ? 6.092 11.395 -20.923 1.00 80.56 161 GLU A N 1
ATOM 1332 C CA . GLU A 1 161 ? 5.635 11.438 -22.317 1.00 80.56 161 GLU A CA 1
ATOM 1333 C C . GLU A 1 161 ? 4.875 12.726 -22.681 1.00 80.56 161 GLU A C 1
ATOM 1335 O O . GLU A 1 161 ? 4.886 13.131 -23.841 1.00 80.56 161 GLU A O 1
ATOM 1340 N N . PHE A 1 162 ? 4.265 13.409 -21.704 1.00 84.06 162 PHE A N 1
ATOM 1341 C CA . PHE A 1 162 ? 3.457 14.607 -21.952 1.00 84.06 162 PHE A CA 1
ATOM 1342 C C . PHE A 1 162 ? 4.244 15.922 -21.924 1.00 84.06 162 PHE A C 1
ATOM 1344 O O . PHE A 1 162 ? 3.717 16.954 -22.334 1.00 84.06 162 PHE A O 1
ATOM 1351 N N . ARG A 1 163 ? 5.502 15.914 -21.461 1.00 81.50 163 ARG A N 1
ATOM 1352 C CA . ARG A 1 163 ? 6.297 17.145 -21.273 1.00 81.50 163 ARG A CA 1
ATOM 1353 C C . ARG A 1 163 ? 6.544 17.909 -22.573 1.00 81.50 163 ARG A C 1
ATOM 1355 O O . ARG A 1 163 ? 6.583 19.135 -22.571 1.00 81.50 163 ARG A O 1
ATOM 1362 N N . LYS A 1 164 ? 6.661 17.192 -23.691 1.00 84.88 164 LYS A N 1
ATOM 1363 C CA . LYS A 1 164 ? 6.878 17.784 -25.018 1.00 84.88 164 LYS A CA 1
ATOM 1364 C C . LYS A 1 164 ? 5.710 18.649 -25.510 1.00 84.88 164 LYS A C 1
ATOM 1366 O O . LYS A 1 164 ? 5.937 19.575 -26.282 1.00 84.88 164 LYS A O 1
ATOM 1371 N N . TYR A 1 165 ? 4.495 18.415 -25.005 1.00 86.50 165 TYR A N 1
ATOM 1372 C CA . TYR A 1 165 ? 3.279 19.135 -25.402 1.00 86.50 165 TYR A CA 1
ATOM 1373 C C . TYR A 1 165 ? 3.023 20.432 -24.610 1.00 86.50 165 TYR A C 1
ATOM 1375 O O . TYR A 1 165 ? 1.959 21.040 -24.737 1.00 86.50 165 TYR A O 1
ATOM 1383 N N . ALA A 1 166 ? 3.978 20.874 -23.788 1.00 86.56 166 ALA A N 1
ATOM 1384 C CA . ALA A 1 166 ? 3.855 22.110 -23.022 1.00 86.56 166 ALA A CA 1
ATOM 1385 C C . ALA A 1 166 ? 4.214 23.346 -23.866 1.00 86.56 166 ALA A C 1
ATOM 1387 O O . ALA A 1 166 ? 5.281 23.399 -24.484 1.00 86.56 166 ALA A O 1
ATOM 1388 N N . LEU A 1 167 ? 3.360 24.374 -23.841 1.00 83.38 167 LEU A N 1
ATOM 1389 C CA . LEU A 1 167 ? 3.629 25.705 -24.402 1.00 83.38 167 LEU A CA 1
ATOM 1390 C C . LEU A 1 167 ? 4.622 26.497 -23.548 1.00 83.38 167 LEU A C 1
ATOM 1392 O O . LEU A 1 167 ? 5.469 27.211 -24.077 1.00 83.38 167 LEU A O 1
ATOM 1396 N N . ILE A 1 168 ? 4.490 26.377 -22.228 1.00 81.25 168 ILE A N 1
ATOM 1397 C CA . ILE A 1 168 ? 5.285 27.071 -21.210 1.00 81.25 168 ILE A CA 1
ATOM 1398 C C . ILE A 1 168 ? 5.597 26.045 -20.118 1.00 81.25 168 ILE A C 1
ATOM 1400 O O . ILE A 1 168 ? 4.781 25.166 -19.873 1.00 81.25 168 ILE A O 1
ATOM 1404 N N . GLU A 1 169 ? 6.747 26.145 -19.457 1.00 75.94 169 GLU A N 1
ATOM 1405 C CA . GLU A 1 169 ? 7.110 25.284 -18.324 1.00 75.94 169 GLU A CA 1
ATOM 1406 C C . GLU A 1 169 ? 6.969 26.057 -17.007 1.00 75.94 169 GLU A C 1
ATOM 1408 O O . GLU A 1 169 ? 7.948 26.549 -16.448 1.00 75.94 169 GLU A O 1
ATOM 1413 N N . SER A 1 170 ? 5.734 26.209 -16.512 1.00 71.19 170 SER A N 1
ATOM 1414 C CA . SER A 1 170 ? 5.472 26.882 -15.234 1.00 71.19 170 SER A CA 1
ATOM 1415 C C . SER A 1 170 ? 4.824 25.942 -14.223 1.00 71.19 170 SER A C 1
ATOM 1417 O O . SER A 1 170 ? 3.761 25.365 -14.450 1.00 71.19 170 SER A O 1
ATOM 1419 N N . LYS A 1 171 ? 5.438 25.843 -13.037 1.00 66.69 171 LYS A N 1
ATOM 1420 C CA . LYS A 1 171 ? 4.892 25.081 -11.899 1.00 66.69 171 LYS A CA 1
ATOM 1421 C C . LYS A 1 171 ? 3.621 25.717 -11.313 1.00 66.69 171 LYS A C 1
ATOM 1423 O O . LYS A 1 171 ? 2.877 25.033 -10.616 1.00 66.69 171 LYS A O 1
ATOM 1428 N N . GLN A 1 172 ? 3.365 26.996 -11.597 1.00 70.00 172 GLN A N 1
ATOM 1429 C CA . GLN A 1 172 ? 2.265 27.798 -11.048 1.00 70.00 172 GLN A CA 1
ATOM 1430 C C . GLN A 1 172 ? 1.534 28.539 -12.182 1.00 70.00 172 GLN A C 1
ATOM 1432 O O . GLN A 1 172 ? 1.614 29.755 -12.319 1.00 70.00 172 GLN A O 1
ATOM 1437 N N . TYR A 1 173 ? 0.815 27.805 -13.038 1.00 75.19 173 TYR A N 1
ATOM 1438 C CA . TYR A 1 173 ? 0.130 28.397 -14.198 1.00 75.19 173 TYR A CA 1
ATOM 1439 C C . TYR A 1 173 ? -1.312 28.857 -13.925 1.00 75.19 173 TYR A C 1
ATOM 1441 O O . TYR A 1 173 ? -1.926 29.432 -14.813 1.00 75.19 173 TYR A O 1
ATOM 1449 N N . GLN A 1 174 ? -1.886 28.617 -12.740 1.00 76.31 174 GLN A N 1
ATOM 1450 C CA . GLN A 1 174 ? -3.329 28.796 -12.469 1.00 76.31 174 GLN A CA 1
ATOM 1451 C C . GLN A 1 174 ? -3.868 30.207 -12.783 1.00 76.31 174 GLN A C 1
ATOM 1453 O O . GLN A 1 174 ? -5.040 30.366 -13.143 1.00 76.31 174 GLN A O 1
ATOM 1458 N N . ASN A 1 175 ? -3.016 31.228 -12.689 1.00 73.31 175 ASN A N 1
ATOM 1459 C CA . ASN A 1 175 ? -3.372 32.610 -13.006 1.00 73.31 175 ASN A CA 1
ATOM 1460 C C . ASN A 1 175 ? -3.353 32.905 -14.516 1.00 73.31 175 ASN A C 1
ATOM 1462 O O . ASN A 1 175 ? -4.086 33.779 -14.972 1.00 73.31 175 ASN A O 1
ATOM 1466 N N . ILE A 1 176 ? -2.598 32.142 -15.314 1.00 76.69 176 ILE A N 1
ATOM 1467 C CA . ILE A 1 176 ? -2.417 32.372 -16.755 1.00 76.69 176 ILE A CA 1
ATOM 1468 C C . ILE A 1 176 ? -3.738 32.182 -17.530 1.00 76.69 176 ILE A C 1
ATOM 1470 O O . ILE A 1 176 ? -4.155 33.127 -18.204 1.00 76.69 176 ILE A O 1
ATOM 1474 N N . PRO A 1 177 ? -4.479 31.057 -17.402 1.00 75.06 177 PRO A N 1
ATOM 1475 C CA . PRO A 1 177 ? -5.783 30.899 -18.052 1.00 75.06 177 PRO A CA 1
ATOM 1476 C C . PRO A 1 177 ? -6.802 31.971 -17.655 1.00 75.06 177 PRO A C 1
ATOM 1478 O O . PRO A 1 177 ? -7.593 32.418 -18.485 1.00 75.06 177 PRO A O 1
ATOM 1481 N N . ARG A 1 178 ? -6.785 32.401 -16.383 1.00 73.62 178 ARG A N 1
ATOM 1482 C CA . ARG A 1 178 ? -7.700 33.431 -15.861 1.00 73.62 178 ARG A CA 1
ATOM 1483 C C . ARG A 1 178 ? -7.415 34.788 -16.493 1.00 73.62 178 ARG A C 1
ATOM 1485 O O . ARG A 1 178 ? -8.347 35.452 -16.937 1.00 73.62 178 ARG A O 1
ATOM 1492 N N . THR A 1 179 ? -6.143 35.163 -16.581 1.00 72.81 179 THR A N 1
ATOM 1493 C CA . THR A 1 179 ? -5.697 36.390 -17.244 1.00 72.81 179 THR A CA 1
ATOM 1494 C C . THR A 1 179 ? -6.086 36.399 -18.717 1.00 72.81 179 THR A C 1
ATOM 1496 O O . THR A 1 179 ? -6.695 37.365 -19.169 1.00 72.81 179 THR A O 1
ATOM 1499 N N . ILE A 1 180 ? -5.827 35.307 -19.444 1.00 76.94 180 ILE A N 1
ATOM 1500 C CA . ILE A 1 180 ? -6.210 35.181 -20.858 1.00 76.94 180 ILE A CA 1
ATOM 1501 C C . ILE A 1 180 ? -7.730 35.320 -21.006 1.00 76.94 180 ILE A C 1
ATOM 1503 O O . ILE A 1 180 ? -8.194 36.115 -21.816 1.00 76.94 180 ILE A O 1
ATOM 1507 N N . SER A 1 181 ? -8.515 34.624 -20.180 1.00 73.81 181 SER A N 1
ATOM 1508 C CA . SER A 1 181 ? -9.979 34.716 -20.210 1.00 73.81 181 SER A CA 1
ATOM 1509 C C . SER A 1 181 ? -10.490 36.135 -19.973 1.00 73.81 181 SER A C 1
ATOM 1511 O O . SER A 1 181 ? -11.375 36.587 -20.693 1.00 73.81 181 SER A O 1
ATOM 1513 N N . ASN A 1 182 ? -9.938 36.848 -18.993 1.00 72.75 182 ASN A N 1
ATOM 1514 C CA . ASN A 1 182 ? -10.369 38.207 -18.672 1.00 72.75 182 ASN A CA 1
ATOM 1515 C C . ASN A 1 182 ? -9.985 39.204 -19.773 1.00 72.75 182 ASN A C 1
ATOM 1517 O O . ASN A 1 182 ? -10.768 40.094 -20.090 1.00 72.75 182 ASN A O 1
ATOM 1521 N N . VAL A 1 183 ? -8.810 39.034 -20.384 1.00 72.94 183 VAL A N 1
ATOM 1522 C CA . VAL A 1 183 ? -8.357 39.857 -21.515 1.00 72.94 183 VAL A CA 1
ATOM 1523 C C . VAL A 1 183 ? -9.216 39.622 -22.759 1.00 72.94 183 VAL A C 1
ATOM 1525 O O . VAL A 1 183 ? -9.612 40.580 -23.408 1.00 72.94 183 VAL A O 1
ATOM 1528 N N . PHE A 1 184 ? -9.546 38.368 -23.078 1.00 71.06 184 PHE A N 1
ATOM 1529 C CA . PHE A 1 184 ? -10.343 38.026 -24.262 1.00 71.06 184 PHE A CA 1
ATOM 1530 C C . PHE A 1 184 ? -11.832 38.388 -24.134 1.00 71.06 184 PHE A C 1
ATOM 1532 O O . PHE A 1 184 ? -12.494 38.580 -25.153 1.00 71.06 184 PHE A O 1
ATOM 1539 N N . LEU A 1 185 ? -12.378 38.437 -22.913 1.00 70.50 185 LEU A N 1
ATOM 1540 C CA . LEU A 1 185 ? -13.799 38.727 -22.673 1.00 70.50 185 LEU A CA 1
ATOM 1541 C C . LEU A 1 185 ? -14.094 40.216 -22.442 1.00 70.50 185 LEU A C 1
ATOM 1543 O O . LEU A 1 185 ? -15.222 40.644 -22.687 1.00 70.50 185 LEU A O 1
ATOM 1547 N N . ASN A 1 186 ? -13.116 41.007 -21.992 1.00 63.12 186 ASN A N 1
ATOM 1548 C CA . ASN A 1 186 ? -13.306 42.436 -21.752 1.00 63.12 186 ASN A CA 1
ATOM 1549 C C . ASN A 1 186 ? -13.050 43.251 -23.025 1.00 63.12 186 ASN A C 1
ATOM 1551 O O . ASN A 1 186 ? -11.970 43.212 -23.602 1.00 63.12 186 ASN A O 1
ATOM 1555 N N . ALA A 1 187 ? -14.044 44.041 -23.436 1.00 53.84 187 ALA A N 1
ATOM 1556 C CA . ALA A 1 187 ? -14.007 44.806 -24.684 1.00 53.84 187 ALA A CA 1
ATOM 1557 C C . ALA A 1 187 ? -13.080 46.044 -24.661 1.00 53.84 187 ALA A C 1
ATOM 1559 O O . ALA A 1 187 ? -12.703 46.524 -25.726 1.00 53.84 187 ALA A O 1
ATOM 1560 N N . ASN A 1 188 ? -12.687 46.547 -23.480 1.00 54.28 188 ASN A N 1
ATOM 1561 C CA . ASN A 1 188 ? -11.848 47.744 -23.328 1.00 54.28 188 ASN A CA 1
ATOM 1562 C C . ASN A 1 188 ? -10.485 47.395 -22.708 1.00 54.28 188 ASN A C 1
ATOM 1564 O O . ASN A 1 188 ? -10.353 47.252 -21.493 1.00 54.28 188 ASN A O 1
ATOM 1568 N N . LEU A 1 189 ? -9.463 47.282 -23.555 1.00 55.47 189 LEU A N 1
ATOM 1569 C CA . LEU A 1 189 ? -8.071 47.031 -23.174 1.00 55.47 189 LEU A CA 1
ATOM 1570 C C . LEU A 1 189 ? -7.333 48.357 -22.915 1.00 55.47 189 LEU A C 1
ATOM 1572 O O . LEU A 1 189 ? -6.662 48.882 -23.798 1.00 55.47 189 LEU A O 1
ATOM 1576 N N . SER A 1 190 ? -7.444 48.919 -21.707 1.00 56.78 190 SER A N 1
ATOM 1577 C CA . SER A 1 190 ? -6.569 50.028 -21.296 1.00 56.78 190 SER A CA 1
ATOM 1578 C C . SER A 1 190 ? -5.204 49.499 -20.831 1.00 56.78 190 SER A C 1
ATOM 1580 O O . SER A 1 190 ? -5.108 48.431 -20.221 1.00 56.78 190 SER A O 1
ATOM 1582 N N . ALA A 1 191 ? -4.122 50.239 -21.097 1.00 51.34 191 ALA A N 1
ATOM 1583 C CA . ALA A 1 191 ? -2.762 49.837 -20.711 1.00 51.34 191 ALA A CA 1
ATOM 1584 C C . ALA A 1 191 ? -2.603 49.642 -19.187 1.00 51.34 191 ALA A C 1
ATOM 1586 O O . ALA A 1 191 ? -1.827 48.799 -18.737 1.00 51.34 191 ALA A O 1
ATOM 1587 N N . GLU A 1 192 ? -3.383 50.378 -18.394 1.00 56.66 192 GLU A N 1
ATOM 1588 C CA . GLU A 1 192 ? -3.432 50.274 -16.933 1.00 56.66 192 GLU A CA 1
ATOM 1589 C C . GLU A 1 192 ? -4.124 48.985 -16.464 1.00 56.66 192 GLU A C 1
ATOM 1591 O O . GLU A 1 192 ? -3.660 48.338 -15.525 1.00 56.66 192 GLU A O 1
ATOM 1596 N N . PHE A 1 193 ? -5.151 48.523 -17.190 1.00 54.97 193 PHE A N 1
ATOM 1597 C CA . PHE A 1 193 ? -5.777 47.220 -16.963 1.00 54.97 193 PHE A CA 1
ATOM 1598 C C . PHE A 1 193 ? -4.840 46.064 -17.334 1.00 54.97 193 PHE A C 1
ATOM 1600 O O . PHE A 1 193 ? -4.749 45.086 -16.590 1.00 54.97 193 PHE A O 1
ATOM 1607 N N . VAL A 1 194 ? -4.087 46.177 -18.435 1.00 57.66 194 VAL A N 1
ATOM 1608 C CA . VAL A 1 194 ? -3.077 45.174 -18.822 1.00 57.66 194 VAL A CA 1
ATOM 1609 C C . VAL A 1 194 ? -1.958 45.105 -17.780 1.00 57.66 194 VAL A C 1
ATOM 1611 O O . VAL A 1 194 ? -1.641 44.011 -17.316 1.00 57.66 194 VAL A O 1
ATOM 1614 N N . LYS A 1 195 ? -1.425 46.251 -17.325 1.00 58.66 195 LYS A N 1
ATOM 1615 C CA . LYS A 1 195 ? -0.454 46.311 -16.216 1.00 58.66 195 LYS A CA 1
ATOM 1616 C C . LYS A 1 195 ? -1.011 45.686 -14.937 1.00 58.66 195 LYS A C 1
ATOM 1618 O O . LYS A 1 195 ? -0.360 44.819 -14.363 1.00 58.66 195 LYS A O 1
ATOM 1623 N N . GLY A 1 196 ? -2.221 46.062 -14.523 1.00 57.78 196 GLY A N 1
ATOM 1624 C CA . GLY A 1 196 ? -2.877 45.501 -13.340 1.00 57.78 196 GLY A CA 1
ATOM 1625 C C . GLY A 1 196 ? -3.111 43.993 -13.447 1.00 57.78 196 GLY A C 1
ATOM 1626 O O . GLY A 1 196 ? -2.948 43.277 -12.467 1.00 57.78 196 GLY A O 1
ATOM 1627 N N . THR A 1 197 ? -3.420 43.484 -14.640 1.00 54.28 197 THR A N 1
ATOM 1628 C CA . THR A 1 197 ? -3.651 42.051 -14.878 1.00 54.28 197 THR A CA 1
ATOM 1629 C C . THR A 1 197 ? -2.343 41.250 -14.917 1.00 54.28 197 THR A C 1
ATOM 1631 O O . THR A 1 197 ? -2.297 40.134 -14.405 1.00 54.28 197 THR A O 1
ATOM 1634 N N . ILE A 1 198 ? -1.255 41.824 -15.443 1.00 56.00 198 ILE A N 1
ATOM 1635 C CA . ILE A 1 198 ? 0.089 41.225 -15.377 1.00 56.00 198 ILE A CA 1
ATOM 1636 C C . ILE A 1 198 ? 0.579 41.181 -13.920 1.00 56.00 198 ILE A C 1
ATOM 1638 O O . ILE A 1 198 ? 1.024 40.131 -13.460 1.00 56.00 198 ILE A O 1
ATOM 1642 N N . ILE A 1 199 ? 0.405 42.264 -13.156 1.00 55.56 199 ILE A N 1
ATOM 1643 C CA . ILE A 1 199 ? 0.741 42.321 -11.721 1.00 55.56 199 ILE A CA 1
ATOM 1644 C C . ILE A 1 199 ? -0.093 41.303 -10.917 1.00 55.56 199 ILE A C 1
ATOM 1646 O O . ILE A 1 199 ? 0.458 40.558 -10.111 1.00 55.56 199 ILE A O 1
ATOM 1650 N N . LYS A 1 200 ? -1.398 41.180 -11.202 1.00 54.88 200 LYS A N 1
ATOM 1651 C CA . LYS A 1 200 ? -2.292 40.157 -10.618 1.00 54.88 200 LYS A CA 1
ATOM 1652 C C . LYS A 1 200 ? -1.937 38.721 -11.005 1.00 54.88 200 LYS A C 1
ATOM 1654 O O . LYS A 1 200 ? -2.328 37.794 -10.310 1.00 54.88 200 LYS A O 1
ATOM 1659 N N . SER A 1 201 ? -1.232 38.519 -12.118 1.00 51.41 201 SER A N 1
ATOM 1660 C CA . SER A 1 201 ? -0.778 37.189 -12.532 1.00 51.41 201 SER A CA 1
ATOM 1661 C C . SER A 1 201 ? 0.533 36.757 -11.869 1.00 51.41 201 SER A C 1
ATOM 1663 O O . SER A 1 201 ? 0.772 35.554 -11.770 1.00 51.41 201 SER A O 1
ATOM 1665 N N . LEU A 1 202 ? 1.337 37.718 -11.391 1.00 54.06 202 LEU A N 1
ATOM 1666 C CA . LEU A 1 202 ? 2.631 37.503 -10.730 1.00 54.06 202 LEU A CA 1
ATOM 1667 C C . LEU A 1 202 ? 2.526 37.313 -9.206 1.00 54.06 202 LEU A C 1
ATOM 1669 O O . LEU A 1 202 ? 3.379 36.642 -8.636 1.00 54.06 202 LEU A O 1
ATOM 1673 N N . ASN A 1 203 ? 1.487 37.847 -8.554 1.00 50.44 203 ASN A N 1
ATOM 1674 C CA . ASN A 1 203 ? 1.230 37.639 -7.123 1.00 50.44 203 ASN A CA 1
ATOM 1675 C C . ASN A 1 203 ? 0.186 36.527 -6.896 1.00 50.44 203 ASN A C 1
ATOM 1677 O O . ASN A 1 203 ? -0.885 36.546 -7.500 1.00 50.44 203 ASN A O 1
ATOM 1681 N N . GLU A 1 204 ? 0.479 35.564 -6.011 1.00 54.25 204 GLU A N 1
ATOM 1682 C CA . GLU A 1 204 ? -0.439 34.461 -5.658 1.00 54.25 204 GLU A CA 1
ATOM 1683 C C . GLU A 1 204 ? -1.616 34.896 -4.764 1.00 54.25 204 GLU A C 1
ATOM 1685 O O . GLU A 1 204 ? -2.630 34.202 -4.714 1.00 54.25 204 GLU A O 1
ATOM 1690 N N . GLU A 1 205 ? -1.543 36.063 -4.122 1.00 46.50 205 GLU A N 1
ATOM 1691 C CA . GLU A 1 205 ? -2.605 36.578 -3.254 1.00 46.50 205 GLU A CA 1
ATOM 1692 C C . GLU A 1 205 ? -3.321 37.776 -3.894 1.00 46.50 205 GLU A C 1
ATOM 1694 O O . GLU A 1 205 ? -3.000 38.939 -3.655 1.00 46.50 205 GLU A O 1
ATOM 1699 N N . GLU A 1 206 ? -4.358 37.504 -4.690 1.00 42.56 206 GLU A N 1
ATOM 1700 C CA . GLU A 1 206 ? -5.487 38.433 -4.698 1.00 42.56 206 GLU A CA 1
ATOM 1701 C C . GLU A 1 206 ? -6.223 38.238 -3.369 1.00 42.56 206 GLU A C 1
ATOM 1703 O O . GLU A 1 206 ? -6.844 37.193 -3.154 1.00 42.56 206 GLU A O 1
ATOM 1708 N N . ILE A 1 207 ? -6.241 39.268 -2.517 1.00 52.56 207 ILE A N 1
ATOM 1709 C CA . ILE A 1 207 ? -7.370 39.470 -1.607 1.00 52.56 207 ILE A CA 1
ATOM 1710 C C . ILE A 1 207 ? -8.588 39.663 -2.513 1.00 52.56 207 ILE A C 1
ATOM 1712 O O . ILE A 1 207 ? -8.928 40.771 -2.931 1.00 52.56 207 ILE A O 1
ATOM 1716 N N . LYS A 1 208 ? -9.231 38.560 -2.884 1.00 47.53 208 LYS A N 1
ATOM 1717 C CA . LYS A 1 208 ? -10.583 38.612 -3.406 1.00 47.53 208 LYS A CA 1
ATOM 1718 C C . LYS A 1 208 ? -11.444 39.007 -2.225 1.00 47.53 208 LYS A C 1
ATOM 1720 O O . LYS A 1 208 ? -11.687 38.191 -1.341 1.00 47.53 208 LYS A O 1
ATOM 1725 N N . ILE A 1 209 ? -11.926 40.247 -2.219 1.00 55.19 209 ILE A N 1
ATOM 1726 C CA . ILE A 1 209 ? -13.186 40.516 -1.535 1.00 55.19 209 ILE A CA 1
ATOM 1727 C C . ILE A 1 209 ? -14.209 39.717 -2.331 1.00 55.19 209 ILE A C 1
ATOM 1729 O O . ILE A 1 209 ? -14.688 40.143 -3.382 1.00 55.19 209 ILE A O 1
ATOM 1733 N N . ASP A 1 210 ? -14.434 38.487 -1.894 1.00 46.28 210 ASP A N 1
ATOM 1734 C CA . ASP A 1 210 ? -15.463 37.639 -2.441 1.00 46.28 210 ASP A CA 1
ATOM 1735 C C . ASP A 1 210 ? -16.786 38.325 -2.103 1.00 46.28 210 ASP A C 1
ATOM 1737 O O . ASP A 1 210 ? -17.287 38.198 -0.997 1.00 46.28 210 ASP A O 1
ATOM 1741 N N . LEU A 1 211 ? -17.329 39.131 -3.018 1.00 55.91 211 LEU A N 1
ATOM 1742 C CA . LEU A 1 211 ? -18.627 39.777 -2.828 1.00 55.91 211 LEU A CA 1
ATOM 1743 C C . LEU A 1 211 ? -19.750 38.741 -2.728 1.00 55.91 211 LEU A C 1
ATOM 1745 O O . LEU A 1 211 ? -20.826 39.086 -2.261 1.00 55.91 211 LEU A O 1
ATOM 1749 N N . THR A 1 212 ? -19.532 37.481 -3.116 1.00 55.34 212 THR A N 1
ATOM 1750 C CA . THR A 1 212 ? -20.461 36.377 -2.854 1.00 55.34 212 THR A CA 1
ATOM 1751 C C . THR A 1 212 ? -20.311 35.823 -1.441 1.00 55.34 212 THR A C 1
ATOM 1753 O O . THR A 1 212 ? -21.328 35.637 -0.799 1.00 55.34 212 THR A O 1
ATOM 1756 N N . THR A 1 213 ? -19.114 35.681 -0.870 1.00 53.50 213 THR A N 1
ATOM 1757 C CA . THR A 1 213 ? -18.955 35.409 0.578 1.00 53.50 213 THR A CA 1
ATOM 1758 C C . THR A 1 213 ? -19.363 36.625 1.418 1.00 53.50 213 THR A C 1
ATOM 1760 O O . THR A 1 213 ? -20.007 36.511 2.450 1.00 53.50 213 THR A O 1
ATOM 1763 N N . TYR A 1 214 ? -19.096 37.842 0.960 1.00 50.78 214 TYR A N 1
ATOM 1764 C CA . TYR A 1 214 ? -19.509 39.055 1.651 1.00 50.78 214 TYR A CA 1
ATOM 1765 C C . TYR A 1 214 ? -21.017 39.283 1.524 1.00 50.78 214 TYR A C 1
ATOM 1767 O O . TYR A 1 214 ? -21.628 39.672 2.504 1.00 50.78 214 TYR A O 1
ATOM 1775 N N . SER A 1 215 ? -21.663 38.963 0.394 1.00 55.09 215 SER A N 1
ATOM 1776 C CA . SER A 1 215 ? -23.130 39.037 0.267 1.00 55.09 215 SER A CA 1
ATOM 1777 C C . SER A 1 215 ? -23.872 37.849 0.882 1.00 55.09 215 SER A C 1
ATOM 1779 O O . SER A 1 215 ? -24.919 38.050 1.481 1.00 55.09 215 SER A O 1
ATOM 1781 N N . GLN A 1 216 ? -23.350 36.623 0.776 1.00 55.53 216 GLN A N 1
ATOM 1782 C CA . GLN A 1 216 ? -24.001 35.393 1.253 1.00 55.53 216 GLN A CA 1
ATOM 1783 C C . GLN A 1 216 ? -23.588 34.985 2.673 1.00 55.53 216 GLN A C 1
ATOM 1785 O O . GLN A 1 216 ? -24.292 34.188 3.285 1.00 55.53 216 GLN A O 1
ATOM 1790 N N . THR A 1 217 ? -22.470 35.492 3.194 1.00 56.09 217 THR A N 1
ATOM 1791 C CA . THR A 1 217 ? -21.914 35.114 4.508 1.00 56.09 217 THR A CA 1
ATOM 1792 C C . THR A 1 217 ? -21.794 36.311 5.458 1.00 56.09 217 THR A C 1
ATOM 1794 O O . THR A 1 217 ? -22.052 36.141 6.640 1.00 56.09 217 THR A O 1
ATOM 1797 N N . HIS A 1 218 ? -21.476 37.524 4.978 1.00 55.16 218 HIS A N 1
ATOM 1798 C CA . HIS A 1 218 ? -21.384 38.722 5.840 1.00 55.16 218 HIS A CA 1
ATOM 1799 C C . HIS A 1 218 ? -22.610 39.659 5.777 1.00 55.16 218 HIS A C 1
ATOM 1801 O O . HIS A 1 218 ? -22.975 40.236 6.797 1.00 55.16 218 HIS A O 1
ATOM 1807 N N . LEU A 1 219 ? -23.268 39.802 4.618 1.00 56.84 219 LEU A N 1
ATOM 1808 C CA . LEU A 1 219 ? -24.450 40.654 4.411 1.00 56.84 219 LEU A CA 1
ATOM 1809 C C . LEU A 1 219 ? -25.772 39.883 4.402 1.00 56.84 219 LEU A C 1
ATOM 1811 O O . LEU A 1 219 ? -26.810 40.487 4.648 1.00 56.84 219 LEU A O 1
ATOM 1815 N N . LYS A 1 220 ? -25.754 38.564 4.169 1.00 62.56 220 LYS A N 1
ATOM 1816 C CA . LYS A 1 220 ? -26.961 37.721 4.218 1.00 62.56 220 LYS A CA 1
ATOM 1817 C C . LYS A 1 220 ? -27.615 37.787 5.589 1.00 62.56 220 LYS A C 1
ATOM 1819 O O . LYS A 1 220 ? -28.827 37.929 5.689 1.00 62.56 220 LYS A O 1
ATOM 1824 N N . ASP A 1 221 ? -26.772 37.757 6.614 1.00 59.38 221 ASP A N 1
ATOM 1825 C CA . ASP A 1 221 ? -27.187 37.937 7.991 1.00 59.38 221 ASP A CA 1
ATOM 1826 C C . ASP A 1 221 ? -27.039 39.390 8.432 1.00 59.38 221 ASP A C 1
ATOM 1828 O O . ASP A 1 221 ? -27.309 39.665 9.579 1.00 59.38 221 ASP A O 1
ATOM 1832 N N . PHE A 1 222 ? -26.625 40.355 7.602 1.00 68.44 222 PHE A N 1
ATOM 1833 C CA . PHE A 1 222 ? -26.459 41.736 8.080 1.00 68.44 222 PHE A CA 1
ATOM 1834 C C . PHE A 1 222 ? -27.791 42.367 8.462 1.00 68.44 222 PHE A C 1
ATOM 1836 O O . PHE A 1 222 ? -27.871 43.016 9.496 1.00 68.44 222 PHE A O 1
ATOM 1843 N N . GLU A 1 223 ? -28.850 42.133 7.690 1.00 68.00 223 GLU A N 1
ATOM 1844 C CA . GLU A 1 223 ? -30.194 42.577 8.065 1.00 68.00 223 GLU A CA 1
ATOM 1845 C C . GLU A 1 223 ? -30.705 41.829 9.306 1.00 68.00 223 GLU A C 1
ATOM 1847 O O . GLU A 1 223 ? -31.298 42.442 10.191 1.00 68.00 223 GLU A O 1
ATOM 1852 N N . THR A 1 224 ? -30.395 40.534 9.434 1.00 70.12 224 THR A N 1
ATOM 1853 C CA . THR A 1 224 ? -30.692 39.735 10.635 1.00 70.12 224 THR A CA 1
ATOM 1854 C C . THR A 1 224 ? -29.910 40.231 11.855 1.00 70.12 224 THR A C 1
ATOM 1856 O O . THR A 1 224 ? -30.503 40.441 12.901 1.00 70.12 224 THR A O 1
ATOM 1859 N N . ASN A 1 225 ? -28.618 40.516 11.713 1.00 75.12 225 ASN A N 1
ATOM 1860 C CA . ASN A 1 225 ? -27.706 41.023 12.735 1.00 75.12 225 ASN A CA 1
ATOM 1861 C C . ASN A 1 225 ? -28.093 42.445 13.140 1.00 75.12 225 ASN A C 1
ATOM 1863 O O . ASN A 1 225 ? -28.051 42.778 14.315 1.00 75.12 225 ASN A O 1
ATOM 1867 N N . LEU A 1 226 ? -28.510 43.288 12.194 1.00 75.56 226 LEU A N 1
ATOM 1868 C CA . LEU A 1 226 ? -29.014 44.631 12.467 1.00 75.56 226 LEU A CA 1
ATOM 1869 C C . LEU A 1 226 ? -30.377 44.557 13.163 1.00 75.56 226 LEU A C 1
ATOM 1871 O O . LEU A 1 226 ? -30.608 45.304 14.108 1.00 75.56 226 LEU A O 1
ATOM 1875 N N . ASN A 1 227 ? -31.252 43.628 12.771 1.00 74.75 227 ASN A N 1
ATOM 1876 C CA . ASN A 1 227 ? -32.492 43.342 13.493 1.00 74.75 227 ASN A CA 1
ATOM 1877 C C . ASN A 1 227 ? -32.237 42.753 14.888 1.00 74.75 227 ASN A C 1
ATOM 1879 O O . ASN A 1 227 ? -32.964 43.085 15.816 1.00 74.75 227 ASN A O 1
ATOM 1883 N N . ASP A 1 228 ? -31.212 41.929 15.078 1.00 72.19 228 ASP A N 1
ATOM 1884 C CA . ASP A 1 228 ? -30.837 41.400 16.388 1.00 72.19 228 ASP A CA 1
ATOM 1885 C C . ASP A 1 228 ? -30.219 42.494 17.266 1.00 72.19 228 ASP A C 1
ATOM 1887 O O . ASP A 1 228 ? -30.616 42.635 18.419 1.00 72.19 228 ASP A O 1
ATOM 1891 N N . ILE A 1 229 ? -29.359 43.358 16.717 1.00 74.19 229 ILE A N 1
ATOM 1892 C CA . ILE A 1 229 ? -28.888 44.576 17.394 1.00 74.19 229 ILE A CA 1
ATOM 1893 C C . ILE A 1 229 ? -30.075 45.481 17.743 1.00 74.19 229 ILE A C 1
ATOM 1895 O O . ILE A 1 229 ? -30.112 46.028 18.843 1.00 74.19 229 ILE A O 1
ATOM 1899 N N . LYS A 1 230 ? -31.077 45.610 16.860 1.00 76.62 230 LYS A N 1
ATOM 1900 C CA . LYS A 1 230 ? -32.327 46.327 17.157 1.00 76.62 230 LYS A CA 1
ATOM 1901 C C . LYS A 1 230 ? -33.084 45.682 18.305 1.00 76.62 230 LYS A C 1
ATOM 1903 O O . LYS A 1 230 ? -33.403 46.377 19.250 1.00 76.62 230 LYS A O 1
ATOM 1908 N N . LYS A 1 231 ? -33.264 44.361 18.335 1.00 72.81 231 LYS A N 1
ATOM 1909 C CA . LYS A 1 231 ? -33.870 43.680 19.495 1.00 72.81 231 LYS A CA 1
ATOM 1910 C C . LYS A 1 231 ? -33.088 43.932 20.796 1.00 72.81 231 LYS A C 1
ATOM 1912 O O . LYS A 1 231 ? -33.696 44.066 21.852 1.00 72.81 231 LYS A O 1
ATOM 1917 N N . TRP A 1 232 ? -31.761 44.057 20.724 1.00 70.81 232 TRP A N 1
ATOM 1918 C CA . TRP A 1 232 ? -30.876 44.424 21.842 1.00 70.81 232 TRP A CA 1
ATOM 1919 C C . TRP A 1 232 ? -30.794 45.933 22.143 1.00 70.81 232 TRP A C 1
ATOM 1921 O O . TRP A 1 232 ? -30.219 46.322 23.157 1.00 70.81 232 TRP A O 1
ATOM 1931 N N . THR A 1 233 ? -31.425 46.798 21.347 1.00 70.81 233 THR A N 1
ATOM 1932 C CA . THR A 1 233 ? -31.472 48.256 21.584 1.00 70.81 233 THR A CA 1
ATOM 1933 C C . THR A 1 233 ? -32.889 48.809 21.762 1.00 70.81 233 THR A C 1
ATOM 1935 O O . THR A 1 233 ? -33.056 49.826 22.439 1.00 70.81 233 THR A O 1
ATOM 1938 N N . ASP A 1 234 ? -33.908 48.123 21.244 1.00 71.88 234 ASP A N 1
ATOM 1939 C CA . ASP A 1 234 ? -35.319 48.476 21.342 1.00 71.88 234 ASP A CA 1
ATOM 1940 C C . ASP A 1 234 ? -35.803 48.288 22.782 1.00 71.88 234 ASP A C 1
ATOM 1942 O O . ASP A 1 234 ? -35.788 47.199 23.362 1.00 71.88 234 ASP A O 1
ATOM 1946 N N . LYS A 1 235 ? -36.239 49.399 23.372 1.00 70.75 235 LYS A N 1
ATOM 1947 C CA . LYS A 1 235 ? -36.773 49.457 24.729 1.00 70.75 235 LYS A CA 1
ATOM 1948 C C . LYS A 1 235 ? -38.291 49.397 24.675 1.00 70.75 235 LYS A C 1
ATOM 1950 O O . LYS A 1 235 ? -38.927 50.089 23.881 1.00 70.75 235 LYS A O 1
ATOM 1955 N N . ASN A 1 236 ? -38.890 48.626 25.573 1.00 69.31 236 ASN A N 1
ATOM 1956 C CA . ASN A 1 236 ? -40.338 48.647 25.755 1.00 69.31 236 ASN A CA 1
ATOM 1957 C C . ASN A 1 236 ? -40.821 49.998 26.308 1.00 69.31 236 ASN A C 1
ATOM 1959 O O . ASN A 1 236 ? -40.027 50.823 26.753 1.00 69.31 236 ASN A O 1
ATOM 1963 N N . ARG A 1 237 ? -42.147 50.200 26.384 1.00 67.81 237 ARG A N 1
ATOM 1964 C CA . ARG A 1 237 ? -42.775 51.405 26.976 1.00 67.81 237 ARG A CA 1
ATOM 1965 C C . ARG A 1 237 ? -42.297 51.737 28.404 1.00 67.81 237 ARG A C 1
ATOM 1967 O O . ARG A 1 237 ? -42.447 52.874 28.831 1.00 67.81 237 ARG A O 1
ATOM 1974 N N . SER A 1 238 ? -41.712 50.772 29.114 1.00 64.31 238 SER A N 1
ATOM 1975 C CA . SER A 1 238 ? -41.133 50.922 30.459 1.00 64.31 238 SER A CA 1
ATOM 1976 C C . SER A 1 238 ? -39.616 51.199 30.472 1.00 64.31 238 SER A C 1
ATOM 1978 O O . SER A 1 238 ? -39.026 51.246 31.544 1.00 64.31 238 SER A O 1
ATOM 1980 N N . GLY A 1 239 ? -38.968 51.373 29.313 1.00 70.94 239 GLY A N 1
ATOM 1981 C CA . GLY A 1 239 ? -37.544 51.726 29.193 1.00 70.94 239 GLY A CA 1
ATOM 1982 C C . GLY A 1 239 ? -36.549 50.561 29.292 1.00 70.94 239 GLY A C 1
ATOM 1983 O O . GLY A 1 239 ? -35.343 50.792 29.221 1.00 70.94 239 GLY A O 1
ATOM 1984 N N . GLU A 1 240 ? -37.031 49.326 29.421 1.00 68.75 240 GLU A N 1
ATOM 1985 C CA . GLU A 1 240 ? -36.210 48.122 29.594 1.00 68.75 240 GLU A CA 1
ATOM 1986 C C . GLU A 1 240 ? -36.108 47.312 28.296 1.00 68.75 240 GLU A C 1
ATOM 1988 O O . GLU A 1 240 ? -37.083 47.214 27.541 1.00 68.75 240 GLU A O 1
ATOM 1993 N N . ASN A 1 241 ? -34.946 46.698 28.060 1.00 76.12 241 ASN A N 1
ATOM 1994 C CA . ASN A 1 241 ? -34.738 45.781 26.948 1.00 76.12 241 ASN A CA 1
ATOM 1995 C C . ASN A 1 241 ? -35.147 44.348 27.345 1.00 76.12 241 ASN A C 1
ATOM 1997 O O . ASN A 1 241 ? -34.606 43.769 28.288 1.00 76.12 241 ASN A O 1
ATOM 2001 N N . GLN A 1 242 ? -36.116 43.761 26.634 1.00 74.06 242 GLN A N 1
ATOM 2002 C CA . GLN A 1 242 ? -36.595 42.405 26.936 1.00 74.06 242 GLN A CA 1
ATOM 2003 C C . GLN A 1 242 ? -35.558 41.316 26.656 1.00 74.06 242 GLN A C 1
ATOM 2005 O O . GLN A 1 242 ? -35.501 40.336 27.399 1.00 74.06 242 GLN A O 1
ATOM 2010 N N . VAL A 1 243 ? -34.762 41.468 25.599 1.00 76.81 243 VAL A N 1
ATOM 2011 C CA . VAL A 1 243 ? -33.749 40.484 25.207 1.00 76.81 243 VAL A CA 1
ATOM 2012 C C . VAL A 1 243 ? -32.567 40.521 26.167 1.00 76.81 243 VAL A C 1
ATOM 2014 O O . VAL A 1 243 ? -32.084 39.463 26.552 1.00 76.81 243 VAL A O 1
ATOM 2017 N N . GLU A 1 244 ? -32.183 41.703 26.650 1.00 78.06 244 GLU A N 1
ATOM 2018 C CA . GLU A 1 244 ? -31.180 41.855 27.711 1.00 78.06 244 GLU A CA 1
ATOM 2019 C C . GLU A 1 244 ? -31.622 41.144 28.996 1.00 78.06 244 GLU A C 1
ATOM 2021 O O . GLU A 1 244 ? -30.902 40.291 29.504 1.00 78.06 244 GLU A O 1
ATOM 2026 N N . LYS A 1 245 ? -32.867 41.356 29.448 1.00 80.69 245 LYS A N 1
ATOM 2027 C CA . LYS A 1 245 ? -33.418 40.618 30.599 1.00 80.69 245 LYS A CA 1
ATOM 2028 C C . LYS A 1 245 ? -33.473 39.110 30.375 1.00 80.69 245 LYS A C 1
ATOM 2030 O O . LYS A 1 245 ? -33.233 38.341 31.301 1.00 80.69 245 LYS A O 1
ATOM 2035 N N . GLN A 1 246 ? -33.825 38.659 29.172 1.00 80.44 246 GLN A N 1
ATOM 2036 C CA . GLN A 1 246 ? -33.818 37.233 28.849 1.00 80.44 246 GLN A CA 1
ATOM 2037 C C . GLN A 1 246 ? -32.399 36.663 28.849 1.00 80.44 246 GLN A C 1
ATOM 2039 O O . GLN A 1 246 ? -32.201 35.568 29.364 1.00 80.44 246 GLN A O 1
ATOM 2044 N N . ALA A 1 247 ? -31.416 37.394 28.331 1.00 81.00 247 ALA A N 1
ATOM 2045 C CA . ALA A 1 247 ? -30.019 36.989 28.346 1.00 81.00 247 ALA A CA 1
ATOM 2046 C C . ALA A 1 247 ? -29.439 36.972 29.766 1.00 81.00 247 ALA A C 1
ATOM 2048 O O . ALA A 1 247 ? -28.751 36.016 30.118 1.00 81.00 247 ALA A O 1
ATOM 2049 N N . ASP A 1 248 ? -29.787 37.944 30.610 1.00 85.19 248 ASP A N 1
ATOM 2050 C CA . ASP A 1 248 ? -29.448 37.943 32.034 1.00 85.19 248 ASP A CA 1
ATOM 2051 C C . ASP A 1 248 ? -30.099 36.758 32.750 1.00 85.19 248 ASP A C 1
ATOM 2053 O O . ASP A 1 248 ? -29.444 36.043 33.509 1.00 85.19 248 ASP A O 1
ATOM 2057 N N . ASN A 1 249 ? -31.366 36.465 32.455 1.00 87.44 249 ASN A N 1
ATOM 2058 C CA . ASN A 1 249 ? -32.038 35.274 32.965 1.00 87.44 249 ASN A CA 1
ATOM 2059 C C . ASN A 1 249 ? -31.339 33.992 32.490 1.00 87.44 249 ASN A C 1
ATOM 2061 O O . ASN A 1 249 ? -31.109 33.092 33.286 1.00 87.44 249 ASN A O 1
ATOM 2065 N N . VAL A 1 250 ? -30.936 33.892 31.223 1.00 85.00 250 VAL A N 1
ATOM 2066 C CA . VAL A 1 250 ? -30.202 32.726 30.706 1.00 85.00 250 VAL A CA 1
ATOM 2067 C C . VAL A 1 250 ? -28.822 32.614 31.353 1.00 85.00 250 VAL A C 1
ATOM 2069 O O . VAL A 1 250 ? -28.426 31.516 31.728 1.00 85.00 250 VAL A O 1
ATOM 2072 N N . SER A 1 251 ? -28.107 33.721 31.547 1.00 84.12 251 SER A N 1
ATOM 2073 C CA . SER A 1 251 ? -26.805 33.756 32.220 1.00 84.12 251 SER A CA 1
ATOM 2074 C C . SER A 1 251 ? -26.920 33.349 33.691 1.00 84.12 251 SER A C 1
ATOM 2076 O O . SER A 1 251 ? -26.129 32.536 34.185 1.00 84.12 251 SER A O 1
ATOM 2078 N N . THR A 1 252 ? -27.950 33.833 34.389 1.00 89.56 252 THR A N 1
ATOM 2079 C CA . THR A 1 252 ? -28.235 33.441 35.774 1.00 89.56 252 THR A CA 1
ATOM 2080 C C . THR A 1 252 ? -28.682 31.983 35.865 1.00 89.56 252 THR A C 1
ATOM 2082 O O . THR A 1 252 ? -28.155 31.256 36.706 1.00 89.56 252 THR A O 1
ATOM 2085 N N . PHE A 1 253 ? -29.550 31.499 34.969 1.00 87.94 253 PHE A N 1
ATOM 2086 C CA . PHE A 1 253 ? -29.938 30.087 34.901 1.00 87.94 253 PHE A CA 1
ATOM 2087 C C . PHE A 1 253 ? -28.763 29.184 34.550 1.00 87.94 253 PHE A C 1
ATOM 2089 O O . PHE A 1 253 ? -28.618 28.135 35.162 1.00 87.94 253 PHE A O 1
ATOM 2096 N N . TYR A 1 254 ? -27.897 29.580 33.621 1.00 87.44 254 TYR A N 1
ATOM 2097 C CA . TYR A 1 254 ? -26.707 28.819 33.256 1.00 87.44 254 TYR A CA 1
ATOM 2098 C C . TYR A 1 254 ? -25.701 28.770 34.408 1.00 87.44 254 TYR A C 1
ATOM 2100 O O . TYR A 1 254 ? -25.160 27.711 34.717 1.00 87.44 254 TYR A O 1
ATOM 2108 N N . SER A 1 255 ? -25.503 29.887 35.109 1.00 87.12 255 SER A N 1
ATOM 2109 C CA . SER A 1 255 ? -24.683 29.935 36.323 1.00 87.12 255 SER A CA 1
ATOM 2110 C C . SER A 1 255 ? -25.271 29.060 37.432 1.00 87.12 255 SER A C 1
ATOM 2112 O O . SER A 1 255 ? -24.537 28.314 38.081 1.00 87.12 255 SER A O 1
ATOM 2114 N N . ALA A 1 256 ? -26.595 29.082 37.608 1.00 90.00 256 ALA A N 1
ATOM 2115 C CA . ALA A 1 256 ? -27.306 28.212 38.537 1.00 90.00 256 ALA A CA 1
ATOM 2116 C C . ALA A 1 256 ? -27.197 26.737 38.131 1.00 90.00 256 ALA A C 1
ATOM 2118 O O . ALA A 1 256 ? -26.960 25.894 38.987 1.00 90.00 256 ALA A O 1
ATOM 2119 N N . LEU A 1 257 ? -27.295 26.414 36.841 1.00 89.44 257 LEU A N 1
ATOM 2120 C CA . LEU A 1 257 ? -27.173 25.058 36.309 1.00 89.44 257 LEU A CA 1
ATOM 2121 C C . LEU A 1 257 ? -25.750 24.536 36.509 1.00 89.44 257 LEU A C 1
ATOM 2123 O O . LEU A 1 257 ? -25.574 23.456 37.059 1.00 89.44 257 LEU A O 1
ATOM 2127 N N . LYS A 1 258 ? -24.728 25.336 36.195 1.00 88.94 258 LYS A N 1
ATOM 2128 C CA . LYS A 1 258 ? -23.322 24.996 36.446 1.00 88.94 258 LYS A CA 1
ATOM 2129 C C . LYS A 1 258 ? -23.032 24.822 37.938 1.00 88.94 258 LYS A C 1
ATOM 2131 O O . LYS A 1 258 ? -22.302 23.909 38.327 1.00 88.94 258 LYS A O 1
ATOM 2136 N N . TYR A 1 259 ? -23.618 25.663 38.792 1.00 92.12 259 TYR A N 1
ATOM 2137 C CA . TYR A 1 259 ? -23.562 25.481 40.242 1.00 92.12 259 TYR A CA 1
ATOM 2138 C C . TYR A 1 259 ? -24.258 24.184 40.672 1.00 92.12 259 TYR A C 1
ATOM 2140 O O . TYR A 1 259 ? -23.700 23.445 41.477 1.00 92.12 259 TYR A O 1
ATOM 2148 N N . LEU A 1 260 ? -25.431 23.863 40.120 1.00 91.12 260 LEU A N 1
ATOM 2149 C CA . LEU A 1 260 ? -26.160 22.625 40.398 1.00 91.12 260 LEU A CA 1
ATOM 2150 C C . LEU A 1 260 ? -25.414 21.386 39.901 1.00 91.12 260 LEU A C 1
ATOM 2152 O O . LEU A 1 260 ? -25.420 20.377 40.595 1.00 91.12 260 LEU A O 1
ATOM 2156 N N . GLU A 1 261 ? -24.735 21.442 38.759 1.00 89.00 261 GLU A N 1
ATOM 2157 C CA . GLU A 1 261 ? -23.872 20.366 38.263 1.00 89.00 261 GLU A CA 1
ATOM 2158 C C . GLU A 1 261 ? -22.672 20.155 39.176 1.00 89.00 261 GLU A C 1
ATOM 2160 O O . GLU A 1 261 ? -22.394 19.022 39.575 1.00 89.00 261 GLU A O 1
ATOM 2165 N N . LYS A 1 262 ? -22.005 21.242 39.583 1.00 90.56 262 LYS A N 1
ATOM 2166 C CA . LYS A 1 262 ? -20.925 21.175 40.569 1.00 90.56 262 LYS A CA 1
ATOM 2167 C C . LYS A 1 262 ? -21.435 20.595 41.887 1.00 90.56 262 LYS A C 1
ATOM 2169 O O . LYS A 1 262 ? -20.830 19.673 42.420 1.00 90.56 262 LYS A O 1
ATOM 2174 N N . LYS A 1 263 ? -22.594 21.053 42.362 1.00 92.75 263 LYS A N 1
ATOM 2175 C CA . LYS A 1 263 ? -23.241 20.557 43.580 1.00 92.75 263 LYS A CA 1
ATOM 2176 C C . LYS A 1 263 ? -23.683 19.103 43.445 1.00 92.75 263 LYS A C 1
ATOM 2178 O O . LYS A 1 263 ? -23.590 18.360 44.409 1.00 92.75 263 LYS A O 1
ATOM 2183 N N . LYS A 1 264 ? -24.115 18.659 42.262 1.00 90.62 264 LYS A N 1
ATOM 2184 C CA . LYS A 1 264 ? -24.432 17.256 41.965 1.00 90.62 264 LYS A CA 1
ATOM 2185 C C . LYS A 1 264 ? -23.174 16.396 42.015 1.00 90.62 264 LYS A C 1
ATOM 2187 O O . LYS A 1 264 ? -23.227 15.313 42.583 1.00 90.62 264 LYS A O 1
ATOM 2192 N N . ALA A 1 265 ? -22.054 16.867 41.471 1.00 89.88 265 ALA A N 1
ATOM 2193 C CA . ALA A 1 265 ? -20.768 16.178 41.553 1.00 89.88 265 ALA A CA 1
ATOM 2194 C C . ALA A 1 265 ? -20.230 16.128 42.994 1.00 89.88 265 ALA A C 1
ATOM 2196 O O . ALA A 1 265 ? -19.771 15.078 43.444 1.00 89.88 265 ALA A O 1
ATOM 2197 N N . GLU A 1 266 ? -20.347 17.226 43.744 1.00 92.19 266 GLU A N 1
ATOM 2198 C CA . GLU A 1 266 ? -20.022 17.284 45.171 1.00 92.19 266 GLU A CA 1
ATOM 2199 C C . GLU A 1 266 ? -20.912 16.329 45.972 1.00 92.19 266 GLU A C 1
ATOM 2201 O O . GLU A 1 266 ? -20.390 15.522 46.732 1.00 92.19 266 GLU A O 1
ATOM 2206 N N . LEU A 1 267 ? -22.230 16.338 45.753 1.00 92.69 267 LEU A N 1
ATOM 2207 C CA . LEU A 1 267 ? -23.177 15.427 46.402 1.00 92.69 267 LEU A CA 1
ATOM 2208 C C . LEU A 1 267 ? -22.924 13.971 46.021 1.00 92.69 267 LEU A C 1
ATOM 2210 O O . LEU A 1 267 ? -22.984 13.110 46.887 1.00 92.69 267 LEU A O 1
ATOM 2214 N N . ALA A 1 268 ? -22.609 13.675 44.761 1.00 90.06 268 ALA A N 1
ATOM 2215 C CA . ALA A 1 268 ? -22.233 12.331 44.333 1.00 90.06 268 ALA A CA 1
ATOM 2216 C C . ALA A 1 268 ? -20.933 11.875 45.007 1.00 90.06 268 ALA A C 1
ATOM 2218 O O . ALA A 1 268 ? -20.826 10.722 45.413 1.00 90.06 268 ALA A O 1
ATOM 2219 N N . SER A 1 269 ? -19.974 12.785 45.188 1.00 90.38 269 SER A N 1
ATOM 2220 C CA . SER A 1 269 ? -18.722 12.502 45.896 1.00 90.38 269 SER A CA 1
ATOM 2221 C C . SER A 1 269 ? -18.953 12.311 47.395 1.00 90.38 269 SER A C 1
ATOM 2223 O O . SER A 1 269 ? -18.427 11.367 47.976 1.00 90.38 269 SER A O 1
ATOM 2225 N N . GLN A 1 270 ? -19.786 13.146 48.020 1.00 93.56 270 GLN A N 1
ATOM 2226 C CA . GLN A 1 270 ? -20.195 13.012 49.420 1.00 93.56 270 GLN A CA 1
ATOM 2227 C C . GLN A 1 270 ? -20.990 11.726 49.647 1.00 93.56 270 GLN A C 1
ATOM 2229 O O . GLN A 1 270 ? -20.746 11.029 50.625 1.00 93.56 270 GLN A O 1
ATOM 2234 N N . LEU A 1 271 ? -21.897 11.377 48.732 1.00 92.31 271 LEU A N 1
ATOM 2235 C CA . LEU A 1 271 ? -22.655 10.131 48.761 1.00 92.31 271 LEU A CA 1
ATOM 2236 C C . LEU A 1 271 ? -21.728 8.933 48.565 1.00 92.31 271 LEU A C 1
ATOM 2238 O O . LEU A 1 271 ? -21.850 7.955 49.290 1.00 92.31 271 LEU A O 1
ATOM 2242 N N . GLY A 1 272 ? -20.785 9.014 47.626 1.00 92.56 272 GLY A N 1
ATOM 2243 C CA . GLY A 1 272 ? -19.763 7.995 47.411 1.00 92.56 272 GLY A CA 1
ATOM 2244 C C . GLY A 1 272 ? -18.899 7.791 48.652 1.00 92.56 272 GLY A C 1
ATOM 2245 O O . GLY A 1 272 ? -18.718 6.657 49.090 1.00 92.56 272 GLY A O 1
ATOM 2246 N N . TRP A 1 273 ? -18.439 8.877 49.275 1.00 93.12 273 TRP A N 1
ATOM 2247 C CA . TRP A 1 273 ? -17.696 8.840 50.533 1.00 93.12 273 TRP A CA 1
ATOM 2248 C C . TRP A 1 273 ? -18.536 8.263 51.677 1.00 93.12 273 TRP A C 1
ATOM 2250 O O . TRP A 1 273 ? -18.071 7.370 52.379 1.00 93.12 273 TRP A O 1
ATOM 2260 N N . ALA A 1 274 ? -19.787 8.704 51.832 1.00 92.75 274 ALA A N 1
ATOM 2261 C CA . ALA A 1 274 ? -20.701 8.202 52.852 1.00 92.75 274 ALA A CA 1
ATOM 2262 C C . ALA A 1 274 ? -21.001 6.712 52.653 1.00 92.75 274 ALA A C 1
ATOM 2264 O O . ALA A 1 274 ? -20.958 5.948 53.610 1.00 92.75 274 ALA A O 1
ATOM 2265 N N . LEU A 1 275 ? -21.238 6.276 51.416 1.00 91.94 275 LEU A N 1
ATOM 2266 C CA . LEU A 1 275 ? -21.471 4.878 51.071 1.00 91.94 275 LEU A CA 1
ATOM 2267 C C . LEU A 1 275 ? -20.226 4.030 51.327 1.00 91.94 275 LEU A C 1
ATOM 2269 O O . LEU A 1 275 ? -20.350 2.921 51.839 1.00 91.94 275 LEU A O 1
ATOM 2273 N N . ASN A 1 276 ? -19.033 4.541 51.018 1.00 91.81 276 ASN A N 1
ATOM 2274 C CA . ASN A 1 276 ? -17.789 3.831 51.291 1.00 91.81 276 ASN A CA 1
ATOM 2275 C C . ASN A 1 276 ? -17.514 3.732 52.800 1.00 91.81 276 ASN A C 1
ATOM 2277 O O . ASN A 1 276 ? -17.200 2.657 53.296 1.00 91.81 276 ASN A O 1
ATOM 2281 N N . ASN A 1 277 ? -17.743 4.813 53.548 1.00 92.56 277 ASN A N 1
ATOM 2282 C CA . ASN A 1 277 ? -17.655 4.811 55.007 1.00 92.56 277 ASN A CA 1
ATOM 2283 C C . ASN A 1 277 ? -18.682 3.839 55.617 1.00 92.56 277 ASN A C 1
ATOM 2285 O O . ASN A 1 277 ? -18.335 3.028 56.467 1.00 92.56 277 ASN A O 1
ATOM 2289 N N . VAL A 1 278 ? -19.930 3.824 55.135 1.00 91.12 278 VAL A N 1
ATOM 2290 C CA . VAL A 1 278 ? -20.939 2.838 55.560 1.00 91.12 278 VAL A CA 1
ATOM 2291 C C . VAL A 1 278 ? -20.493 1.417 55.219 1.00 91.12 278 VAL A C 1
ATOM 2293 O O . VAL A 1 278 ? -20.607 0.554 56.079 1.00 91.12 278 VAL A O 1
ATOM 2296 N N . LYS A 1 279 ? -19.930 1.161 54.032 1.00 88.94 279 LYS A N 1
ATOM 2297 C CA . LYS A 1 279 ? -19.378 -0.155 53.664 1.00 88.94 279 LYS A CA 1
ATOM 2298 C C . LYS A 1 279 ? -18.233 -0.592 54.574 1.00 88.94 279 LYS A C 1
ATOM 2300 O O . LYS A 1 279 ? -18.168 -1.765 54.917 1.00 88.94 279 LYS A O 1
ATOM 2305 N N . GLU A 1 280 ? -17.354 0.317 54.987 1.00 89.31 280 GLU A N 1
ATOM 2306 C CA . GLU A 1 280 ? -16.275 0.016 55.938 1.00 89.31 280 GLU A CA 1
ATOM 2307 C C . GLU A 1 280 ? -16.785 -0.207 57.368 1.00 89.31 280 GLU A C 1
ATOM 2309 O O . GLU A 1 280 ? -16.241 -1.030 58.110 1.00 89.31 280 GLU A O 1
ATOM 2314 N N . GLN A 1 281 ? -17.827 0.518 57.782 1.00 90.12 281 GLN A N 1
ATOM 2315 C CA . GLN A 1 281 ? -18.423 0.386 59.113 1.00 90.12 281 GLN A CA 1
ATOM 2316 C C . GLN A 1 281 ? -19.384 -0.803 59.210 1.00 90.12 281 GLN A C 1
ATOM 2318 O O . GLN A 1 281 ? -19.502 -1.392 60.280 1.00 90.12 281 GLN A O 1
ATOM 2323 N N . GLN A 1 282 ? -20.040 -1.199 58.120 1.00 90.19 282 GLN A N 1
ATOM 2324 C CA . GLN A 1 282 ? -20.985 -2.315 58.063 1.00 90.19 282 GLN A CA 1
ATOM 2325 C C . GLN A 1 282 ? -20.421 -3.627 58.636 1.00 90.19 282 GLN A C 1
ATOM 2327 O O . GLN A 1 282 ? -21.098 -4.204 59.488 1.00 90.19 282 GLN A O 1
ATOM 2332 N N . PRO A 1 283 ? -19.210 -4.101 58.273 1.00 89.44 283 PRO A N 1
ATOM 2333 C CA . PRO A 1 283 ? -18.644 -5.300 58.885 1.00 89.44 283 PRO A CA 1
ATOM 2334 C C . PRO A 1 283 ? -18.356 -5.083 60.375 1.00 89.44 283 PRO A C 1
ATOM 2336 O O . PRO A 1 283 ? -18.726 -5.922 61.187 1.00 89.44 283 PRO A O 1
ATOM 2339 N N . LYS A 1 284 ? -17.819 -3.918 60.770 1.00 91.25 284 LYS A N 1
ATOM 2340 C CA . LYS A 1 284 ? -17.527 -3.601 62.182 1.00 91.25 284 LYS A CA 1
ATOM 2341 C C . LYS A 1 284 ? -18.791 -3.583 63.046 1.00 91.25 284 LYS A C 1
ATOM 2343 O O . LYS A 1 284 ? -18.777 -4.059 64.179 1.00 91.25 284 LYS A O 1
ATOM 2348 N N . VAL A 1 285 ? -19.883 -3.021 62.529 1.00 91.12 285 VAL A N 1
ATOM 2349 C CA . VAL A 1 285 ? -21.186 -2.986 63.204 1.00 91.12 285 VAL A CA 1
ATOM 2350 C C . VAL A 1 285 ? -21.828 -4.368 63.202 1.00 91.12 285 VAL A C 1
ATOM 2352 O O . VAL A 1 285 ? -22.354 -4.764 64.232 1.00 91.12 285 VAL A O 1
ATOM 2355 N N . SER A 1 286 ? -21.734 -5.127 62.108 1.00 90.50 286 SER A N 1
ATOM 2356 C CA . SER A 1 286 ? -22.180 -6.525 62.049 1.00 90.50 286 SER A CA 1
ATOM 2357 C C . SER A 1 286 ? -21.457 -7.387 63.086 1.00 90.50 286 SER A C 1
ATOM 2359 O O . SER A 1 286 ? -22.091 -8.174 63.780 1.00 90.50 286 SER A O 1
ATOM 2361 N N . ASP A 1 287 ? -20.146 -7.221 63.249 1.00 90.69 287 ASP A N 1
ATOM 2362 C CA . ASP A 1 287 ? -19.372 -7.965 64.242 1.00 90.69 287 ASP A CA 1
ATOM 2363 C C . ASP A 1 287 ? -19.745 -7.551 65.669 1.00 90.69 287 ASP A C 1
ATOM 2365 O O . ASP A 1 287 ? -19.965 -8.411 66.523 1.00 90.69 287 ASP A O 1
ATOM 2369 N N . LYS A 1 288 ? -19.922 -6.248 65.931 1.00 92.75 288 LYS A N 1
ATOM 2370 C CA . LYS A 1 288 ? -20.464 -5.764 67.214 1.00 92.75 288 LYS A CA 1
ATOM 2371 C C . LYS A 1 288 ? -21.873 -6.295 67.481 1.00 92.75 288 LYS A C 1
ATOM 2373 O O . LYS A 1 288 ? -22.149 -6.707 68.602 1.00 92.75 288 LYS A O 1
ATOM 2378 N N . TYR A 1 289 ? -22.738 -6.319 66.468 1.00 92.56 289 TYR A N 1
ATOM 2379 C CA . TYR A 1 289 ? -24.084 -6.875 66.561 1.00 92.56 289 TYR A CA 1
ATOM 2380 C C . TYR A 1 289 ? -24.025 -8.358 66.908 1.00 92.56 289 TYR A C 1
ATOM 2382 O O . TYR A 1 289 ? -24.660 -8.753 67.870 1.00 92.56 289 TYR A O 1
ATOM 2390 N N . LYS A 1 290 ? -23.200 -9.162 66.226 1.00 91.19 290 LYS A N 1
ATOM 2391 C CA . LYS A 1 290 ? -23.009 -10.583 66.561 1.00 91.19 290 LYS A CA 1
ATOM 2392 C C . LYS A 1 290 ? -22.528 -10.770 67.998 1.00 91.19 290 LYS A C 1
ATOM 2394 O O . LYS A 1 290 ? -22.995 -11.668 68.690 1.00 91.19 290 LYS A O 1
ATOM 2399 N N . ILE A 1 291 ? -21.610 -9.925 68.474 1.00 91.88 291 ILE A N 1
ATOM 2400 C CA . ILE A 1 291 ? -21.134 -9.967 69.865 1.00 91.88 291 ILE A CA 1
ATOM 2401 C C . ILE A 1 291 ? -22.276 -9.660 70.844 1.00 91.88 291 ILE A C 1
ATOM 2403 O O . ILE A 1 291 ? -22.457 -10.399 71.813 1.00 91.88 291 ILE A O 1
ATOM 2407 N N . GLU A 1 292 ? -23.046 -8.596 70.612 1.00 90.62 292 GLU A N 1
ATOM 2408 C CA . GLU A 1 292 ? -24.187 -8.235 71.463 1.00 90.62 292 GLU A CA 1
ATOM 2409 C C . GLU A 1 292 ? -25.338 -9.243 71.357 1.00 90.62 292 GLU A C 1
ATOM 2411 O O . GLU A 1 292 ? -25.944 -9.578 72.367 1.00 90.62 292 GLU A O 1
ATOM 2416 N N . GLU A 1 293 ? -25.590 -9.819 70.186 1.00 92.00 293 GLU A N 1
ATOM 2417 C CA . GLU A 1 293 ? -26.557 -10.893 69.964 1.00 92.00 293 GLU A CA 1
ATOM 2418 C C . GLU A 1 293 ? -26.136 -12.163 70.708 1.00 92.00 293 GLU A C 1
ATOM 2420 O O . GLU A 1 293 ? -26.954 -12.787 71.380 1.00 92.00 293 GLU A O 1
ATOM 2425 N N . HIS A 1 294 ? -24.845 -12.509 70.704 1.00 90.19 294 HIS A N 1
ATOM 2426 C CA . HIS A 1 294 ? -24.319 -13.583 71.543 1.00 90.19 294 HIS A CA 1
ATOM 2427 C C . HIS A 1 294 ? -24.482 -13.288 73.037 1.00 90.19 294 HIS A C 1
ATOM 2429 O O . HIS A 1 294 ? -24.819 -14.198 73.798 1.00 90.19 294 HIS A O 1
ATOM 2435 N N . LYS A 1 295 ? -24.256 -12.048 73.489 1.00 91.31 295 LYS A N 1
ATOM 2436 C CA . LYS A 1 295 ? -24.498 -11.656 74.889 1.00 91.31 295 LYS A CA 1
ATOM 2437 C C . LYS A 1 295 ? -25.983 -11.733 75.239 1.00 91.31 295 LYS A C 1
ATOM 2439 O O . LYS A 1 295 ? -26.321 -12.310 76.268 1.00 91.31 295 LYS A O 1
ATOM 2444 N N . LEU A 1 296 ? -26.860 -11.219 74.381 1.00 91.19 296 LEU A N 1
ATOM 2445 C CA . LEU A 1 296 ? -28.309 -11.272 74.537 1.00 91.19 296 LEU A CA 1
ATOM 2446 C C . LEU A 1 296 ? -28.800 -12.717 74.569 1.00 91.19 296 LEU A C 1
ATOM 2448 O O . LEU A 1 296 ? -29.579 -13.059 75.448 1.00 91.19 296 LEU A O 1
ATOM 2452 N N . ASN A 1 297 ? -28.304 -13.581 73.684 1.00 90.19 297 ASN A N 1
ATOM 2453 C CA . ASN A 1 297 ? -28.629 -15.003 73.692 1.00 90.19 297 ASN A CA 1
ATOM 2454 C C . ASN A 1 297 ? -28.155 -15.672 74.983 1.00 90.19 297 ASN A C 1
ATOM 2456 O O . ASN A 1 297 ? -28.937 -16.388 75.590 1.00 90.19 297 ASN A O 1
ATOM 2460 N N . LYS A 1 298 ? -26.950 -15.366 75.484 1.00 90.25 298 LYS A N 1
ATOM 2461 C CA . LYS A 1 298 ? -26.492 -15.847 76.803 1.00 90.25 298 LYS A CA 1
ATOM 2462 C C . LYS A 1 298 ? -27.368 -15.356 77.959 1.00 90.25 298 LYS A C 1
ATOM 2464 O O . LYS A 1 298 ? -27.549 -16.070 78.939 1.00 90.25 298 LYS A O 1
ATOM 2469 N N . VAL A 1 299 ? -27.871 -14.125 77.895 1.00 89.38 299 VAL A N 1
ATOM 2470 C CA . VAL A 1 299 ? -28.786 -13.592 78.915 1.00 89.38 299 VAL A CA 1
ATOM 2471 C C . VAL A 1 299 ? -30.168 -14.226 78.781 1.00 89.38 299 VAL A C 1
ATOM 2473 O O . VAL A 1 299 ? -30.740 -14.596 79.795 1.00 89.38 299 VAL A O 1
ATOM 2476 N N . LYS A 1 300 ? -30.680 -14.421 77.562 1.00 89.44 300 LYS A N 1
ATOM 2477 C CA . LYS A 1 300 ? -31.939 -15.126 77.289 1.00 89.44 300 LYS A CA 1
ATOM 2478 C C . LYS A 1 300 ? -31.886 -16.575 77.745 1.00 89.44 300 LYS A C 1
ATOM 2480 O O . LYS A 1 300 ? -32.841 -17.015 78.365 1.00 89.44 300 LYS A O 1
ATOM 2485 N N . THR A 1 301 ? -30.791 -17.296 77.498 1.00 88.88 301 THR A N 1
ATOM 2486 C CA . THR A 1 301 ? -30.635 -18.666 78.003 1.00 88.88 301 THR A CA 1
ATOM 2487 C C . THR A 1 301 ? -30.635 -18.663 79.526 1.00 88.88 301 THR A C 1
ATOM 2489 O O . THR A 1 301 ? -31.415 -19.395 80.119 1.00 88.88 301 THR A O 1
ATOM 2492 N N . LYS A 1 302 ? -29.890 -17.755 80.172 1.00 89.12 302 LYS A N 1
ATOM 2493 C CA . LYS A 1 302 ? -29.925 -17.595 81.636 1.00 89.12 302 LYS A CA 1
ATOM 2494 C C . LYS A 1 302 ? -31.306 -17.218 82.175 1.00 89.12 302 LYS A C 1
ATOM 2496 O O . LYS A 1 302 ? -31.687 -17.721 83.222 1.00 89.12 302 LYS A O 1
ATOM 2501 N N . LEU A 1 303 ? -32.046 -16.345 81.489 1.00 87.69 303 LEU A N 1
ATOM 2502 C CA . LEU A 1 303 ? -33.424 -15.987 81.835 1.00 87.69 303 LEU A CA 1
ATOM 2503 C C . LEU A 1 303 ? -34.343 -17.191 81.682 1.00 87.69 303 LEU A C 1
ATOM 2505 O O . LEU A 1 303 ? -35.058 -17.491 82.616 1.00 87.69 303 LEU A O 1
ATOM 2509 N N . SER A 1 304 ? -34.256 -17.939 80.582 1.00 87.31 304 SER A N 1
ATOM 2510 C CA . SER A 1 304 ? -35.045 -19.159 80.388 1.00 87.31 304 SER A CA 1
ATOM 2511 C C . SER A 1 304 ? -34.694 -20.251 81.400 1.00 87.31 304 SER A C 1
ATOM 2513 O O . SER A 1 304 ? -35.572 -20.966 81.870 1.00 87.31 304 SER A O 1
ATOM 2515 N N . GLU A 1 305 ? -33.425 -20.358 81.799 1.00 87.19 305 GLU A N 1
ATOM 2516 C CA . GLU A 1 305 ? -32.981 -21.245 82.872 1.00 87.19 305 GLU A CA 1
ATOM 2517 C C . GLU A 1 305 ? -33.556 -20.784 84.215 1.00 87.19 305 GLU A C 1
ATOM 2519 O O . GLU A 1 305 ? -34.107 -21.602 84.948 1.00 87.19 305 GLU A O 1
ATOM 2524 N N . LEU A 1 306 ? -33.491 -19.485 84.525 1.00 86.94 306 LEU A N 1
ATOM 2525 C CA . LEU A 1 306 ? -34.085 -18.885 85.722 1.00 86.94 306 LEU A CA 1
ATOM 2526 C C . LEU A 1 306 ? -35.607 -19.025 85.752 1.00 86.94 306 LEU A C 1
ATOM 2528 O O . LEU A 1 306 ? -36.131 -19.385 86.799 1.00 86.94 306 LEU A O 1
ATOM 2532 N N . ASP A 1 307 ? -36.294 -18.803 84.636 1.00 86.50 307 ASP A N 1
ATOM 2533 C CA . ASP A 1 307 ? -37.736 -18.978 84.477 1.00 86.50 307 ASP A CA 1
ATOM 2534 C C . ASP A 1 307 ? -38.092 -20.452 84.634 1.00 86.50 307 ASP A C 1
ATOM 2536 O O . ASP A 1 307 ? -38.972 -20.773 85.415 1.00 86.50 307 ASP A O 1
ATOM 2540 N N . SER A 1 308 ? -37.333 -21.377 84.038 1.00 85.69 308 SER A N 1
ATOM 2541 C CA . SER A 1 308 ? -37.543 -22.815 84.249 1.00 85.69 308 SER A CA 1
ATOM 2542 C C . SER A 1 308 ? -37.305 -23.234 85.705 1.00 85.69 308 SER A C 1
ATOM 2544 O O . SER A 1 308 ? -37.993 -24.107 86.230 1.00 85.69 308 SER A O 1
ATOM 2546 N N . LEU A 1 309 ? -36.336 -22.620 86.392 1.00 87.38 309 LEU A N 1
ATOM 2547 C CA . LEU A 1 309 ? -36.074 -22.847 87.811 1.00 87.38 309 LEU A CA 1
ATOM 2548 C C . LEU A 1 309 ? -37.171 -22.228 88.678 1.00 87.38 309 LEU A C 1
ATOM 2550 O O . LEU A 1 309 ? -37.550 -22.823 89.688 1.00 87.38 309 LEU A O 1
ATOM 2554 N N . PHE A 1 310 ? -37.672 -21.052 88.305 1.00 87.69 310 PHE A N 1
ATOM 2555 C CA . PHE A 1 310 ? -38.779 -20.374 88.959 1.00 87.69 310 PHE A CA 1
ATOM 2556 C C . PHE A 1 310 ? -40.074 -21.155 88.769 1.00 87.69 310 PHE A C 1
ATOM 2558 O O . PHE A 1 310 ? -40.736 -21.411 89.763 1.00 87.69 310 PHE A O 1
ATOM 2565 N N . ASP A 1 311 ? -40.385 -21.620 87.563 1.00 85.50 311 ASP A N 1
ATOM 2566 C CA . ASP A 1 311 ? -41.532 -22.469 87.256 1.00 85.50 311 ASP A CA 1
ATOM 2567 C C . ASP A 1 311 ? -41.423 -23.801 87.986 1.00 85.50 311 ASP A C 1
ATOM 2569 O O . ASP A 1 311 ? -42.360 -24.172 88.676 1.00 85.50 311 ASP A O 1
ATOM 2573 N N . LYS A 1 312 ? -40.253 -24.454 88.015 1.00 85.88 312 LYS A N 1
ATOM 2574 C CA . LYS A 1 312 ? -40.038 -25.646 88.859 1.00 85.88 312 LYS A CA 1
ATOM 2575 C C . LYS A 1 312 ? -40.251 -25.358 90.346 1.00 85.88 312 LYS A C 1
ATOM 2577 O O . LYS A 1 312 ? -40.761 -26.205 91.077 1.00 85.88 312 LYS A O 1
ATOM 2582 N N . ARG A 1 313 ? -39.832 -24.191 90.846 1.00 84.12 313 ARG A N 1
ATOM 2583 C CA . ARG A 1 313 ? -40.076 -23.784 92.243 1.00 84.12 313 ARG A CA 1
ATOM 2584 C C . ARG A 1 313 ? -41.548 -23.459 92.478 1.00 84.12 313 ARG A C 1
ATOM 2586 O O . ARG A 1 313 ? -42.078 -23.862 93.505 1.00 84.12 313 ARG A O 1
ATOM 2593 N N . LYS A 1 314 ? -42.205 -22.776 91.546 1.00 83.81 314 LYS A N 1
ATOM 2594 C CA . LYS A 1 314 ? -43.623 -22.426 91.570 1.00 83.81 314 LYS A CA 1
ATOM 2595 C C . LYS A 1 314 ? -44.480 -23.678 91.509 1.00 83.81 314 LYS A C 1
ATOM 2597 O O . LYS A 1 314 ? -45.379 -23.782 92.324 1.00 83.81 314 LYS A O 1
ATOM 2602 N N . GLU A 1 315 ? -44.170 -24.637 90.644 1.00 84.19 315 GLU A N 1
ATOM 2603 C CA . GLU A 1 315 ? -44.792 -25.960 90.585 1.00 84.19 315 GLU A CA 1
ATOM 2604 C C . GLU A 1 315 ? -44.594 -26.704 91.899 1.00 84.19 315 GLU A C 1
ATOM 2606 O O . GLU A 1 315 ? -45.570 -27.168 92.463 1.00 84.19 315 GLU A O 1
ATOM 2611 N N . LYS A 1 316 ? -43.381 -26.740 92.470 1.00 84.25 316 LYS A N 1
ATOM 2612 C CA . LYS A 1 316 ? -43.155 -27.347 93.796 1.00 84.25 316 LYS A CA 1
ATOM 2613 C C . LYS A 1 316 ? -43.954 -26.663 94.903 1.00 84.25 316 LYS A C 1
ATOM 2615 O O . LYS A 1 316 ? -44.499 -27.337 95.771 1.00 84.25 316 LYS A O 1
ATOM 2620 N N . VAL A 1 317 ? -44.029 -25.333 94.897 1.00 81.12 317 VAL A N 1
ATOM 2621 C CA . VAL A 1 317 ? -44.822 -24.566 95.867 1.00 81.12 317 VAL A CA 1
ATOM 2622 C C . VAL A 1 317 ? -46.317 -24.765 95.617 1.00 81.12 317 VAL A C 1
ATOM 2624 O O . VAL A 1 317 ? -47.055 -24.920 96.577 1.00 81.12 317 VAL A O 1
ATOM 2627 N N . GLN A 1 318 ? -46.781 -24.840 94.370 1.00 79.06 318 GLN A N 1
ATOM 2628 C CA . GLN A 1 318 ? -48.166 -25.154 94.007 1.00 79.06 318 GLN A CA 1
ATOM 2629 C C . GLN A 1 318 ? -48.527 -26.601 94.338 1.00 79.06 318 GLN A C 1
ATOM 2631 O O . GLN A 1 318 ? -49.642 -26.848 94.771 1.00 79.06 318 GLN A O 1
ATOM 2636 N N . GLU A 1 319 ? -47.598 -27.542 94.208 1.00 80.31 319 GLU A N 1
ATOM 2637 C CA . GLU A 1 319 ? -47.744 -28.931 94.631 1.00 80.31 319 GLU A CA 1
ATOM 2638 C C . GLU A 1 319 ? -47.802 -29.008 96.158 1.00 80.31 319 GLU A C 1
ATOM 2640 O O . GLU A 1 319 ? -48.624 -29.732 96.707 1.00 80.31 319 GLU A O 1
ATOM 2645 N N . GLN A 1 320 ? -46.993 -28.221 96.875 1.00 81.81 320 GLN A N 1
ATOM 2646 C CA . GLN A 1 320 ? -47.103 -28.087 98.328 1.00 81.81 320 GLN A CA 1
ATOM 2647 C C . GLN A 1 320 ? -48.423 -27.432 98.736 1.00 81.81 320 GLN A C 1
ATOM 2649 O O . GLN A 1 320 ? -49.103 -27.969 99.600 1.00 81.81 320 GLN A O 1
ATOM 2654 N N . ILE A 1 321 ? -48.832 -26.332 98.099 1.00 76.94 321 ILE A N 1
ATOM 2655 C CA . ILE A 1 321 ? -50.140 -25.697 98.307 1.00 76.94 321 ILE A CA 1
ATOM 2656 C C . ILE A 1 321 ? -51.252 -26.692 97.977 1.00 76.94 321 ILE A C 1
ATOM 2658 O O . ILE A 1 321 ? -52.208 -26.768 98.728 1.00 76.94 321 ILE A O 1
ATOM 2662 N N . GLY A 1 322 ? -51.124 -27.500 96.925 1.00 79.75 322 GLY A N 1
ATOM 2663 C CA . GLY A 1 322 ? -52.056 -28.560 96.548 1.00 79.75 322 GLY A CA 1
ATOM 2664 C C . GLY A 1 322 ? -52.096 -29.694 97.570 1.00 79.75 322 GLY A C 1
ATOM 2665 O O . GLY A 1 322 ? -53.177 -30.151 97.924 1.00 79.75 322 GLY A O 1
ATOM 2666 N N . LYS A 1 323 ? -50.952 -30.091 98.139 1.00 79.88 323 LYS A N 1
ATOM 2667 C CA . LYS A 1 323 ? -50.848 -31.017 99.281 1.00 79.88 323 LYS A CA 1
ATOM 2668 C C . LYS A 1 323 ? -51.468 -30.429 100.545 1.00 79.88 323 LYS A C 1
ATOM 2670 O O . LYS A 1 323 ? -52.109 -31.147 101.297 1.00 79.88 323 LYS A O 1
ATOM 2675 N N . PHE A 1 324 ? -51.304 -29.134 100.800 1.00 77.25 324 PHE A N 1
ATOM 2676 C CA . PHE A 1 324 ? -51.942 -28.462 101.931 1.00 77.25 324 PHE A CA 1
ATOM 2677 C C . PHE A 1 324 ? -53.436 -28.259 101.697 1.00 77.25 324 PHE A C 1
ATOM 2679 O O . PHE A 1 324 ? -54.197 -28.418 102.635 1.00 77.25 324 PHE A O 1
ATOM 2686 N N . LYS A 1 325 ? -53.873 -27.977 100.468 1.00 77.75 325 LYS A N 1
ATOM 2687 C CA . LYS A 1 325 ? -55.277 -27.806 100.085 1.00 77.75 325 LYS A CA 1
ATOM 2688 C C . LYS A 1 325 ? -56.017 -29.139 100.115 1.00 77.75 325 LYS A C 1
ATOM 2690 O O . LYS A 1 325 ? -57.048 -29.207 100.757 1.00 77.75 325 LYS A O 1
ATOM 2695 N N . SER A 1 326 ? -55.429 -30.206 99.571 1.00 74.25 326 SER A N 1
ATOM 2696 C CA . SER A 1 326 ? -55.923 -31.578 99.757 1.00 74.25 326 SER A CA 1
ATOM 2697 C C . SER A 1 326 ? -55.901 -31.997 101.223 1.00 74.25 326 SER A C 1
ATOM 2699 O O . SER A 1 326 ? -56.859 -32.603 101.667 1.00 74.25 326 SER A O 1
ATOM 2701 N N . LYS A 1 327 ? -54.896 -31.608 102.022 1.00 76.19 327 LYS A N 1
ATOM 2702 C CA . LYS A 1 327 ? -54.948 -31.786 103.483 1.00 76.19 327 LYS A CA 1
ATOM 2703 C C . LYS A 1 327 ? -56.034 -30.948 104.154 1.00 76.19 327 LYS A C 1
ATOM 2705 O O . LYS A 1 327 ? -56.605 -31.419 105.122 1.00 76.19 327 LYS A O 1
ATOM 2710 N N . PHE A 1 328 ? -56.325 -29.730 103.701 1.00 74.38 328 PHE A N 1
ATOM 2711 C CA . PHE A 1 328 ? -57.423 -28.915 104.225 1.00 74.38 328 PHE A CA 1
ATOM 2712 C C . PHE A 1 328 ? -58.776 -29.510 103.843 1.00 74.38 328 PHE A C 1
ATOM 2714 O O . PHE A 1 328 ? -59.661 -29.538 104.689 1.00 74.38 328 PHE A O 1
ATOM 2721 N N . ASP A 1 329 ? -58.908 -30.039 102.628 1.00 74.12 329 ASP A N 1
ATOM 2722 C CA . ASP A 1 329 ? -60.082 -30.773 102.169 1.00 74.12 329 ASP A CA 1
ATOM 2723 C C . ASP A 1 329 ? -60.217 -32.100 102.932 1.00 74.12 329 ASP A C 1
ATOM 2725 O O . ASP A 1 329 ? -61.302 -32.389 103.412 1.00 74.12 329 ASP A O 1
ATOM 2729 N N . GLU A 1 330 ? -59.124 -32.834 103.186 1.00 72.31 330 GLU A N 1
ATOM 2730 C CA . GLU A 1 330 ? -59.092 -34.015 104.065 1.00 72.31 330 GLU A CA 1
ATOM 2731 C C . GLU A 1 330 ? -59.386 -33.670 105.528 1.00 72.31 330 GLU A C 1
ATOM 2733 O O . GLU A 1 330 ? -59.995 -34.459 106.233 1.00 72.31 330 GLU A O 1
ATOM 2738 N N . ILE A 1 331 ? -58.938 -32.521 106.038 1.00 71.69 331 ILE A N 1
ATOM 2739 C CA . ILE A 1 331 ? -59.264 -32.055 107.392 1.00 71.69 331 ILE A CA 1
ATOM 2740 C C . ILE A 1 331 ? -60.735 -31.660 107.450 1.00 71.69 331 ILE A C 1
ATOM 2742 O O . ILE A 1 331 ? -61.364 -31.862 108.481 1.00 71.69 331 ILE A O 1
ATOM 2746 N N . LYS A 1 332 ? -61.296 -31.117 106.368 1.00 72.88 332 LYS A N 1
ATOM 2747 C CA . LYS A 1 332 ? -62.712 -30.773 106.263 1.00 72.88 332 LYS A CA 1
ATOM 2748 C C . LYS A 1 332 ? -63.565 -32.040 106.197 1.00 72.88 332 LYS A C 1
ATOM 2750 O O . LYS A 1 332 ? -64.442 -32.186 107.038 1.00 72.88 332 LYS A O 1
ATOM 2755 N N . THR A 1 333 ? -63.222 -33.006 105.339 1.00 71.62 333 THR A N 1
ATOM 2756 C CA . THR A 1 333 ? -63.891 -34.315 105.291 1.00 71.62 333 THR A CA 1
ATOM 2757 C C . THR A 1 333 ? -63.708 -35.086 106.590 1.00 71.62 333 THR A C 1
ATOM 2759 O O . THR A 1 333 ? -64.686 -35.601 107.105 1.00 71.62 333 THR A O 1
ATOM 2762 N N . LYS A 1 334 ? -62.517 -35.090 107.200 1.00 68.06 334 LYS A N 1
ATOM 2763 C CA . LYS A 1 334 ? -62.302 -35.715 108.514 1.00 68.06 334 LYS A CA 1
ATOM 2764 C C . LYS A 1 334 ? -63.021 -34.983 109.630 1.00 68.06 334 LYS A C 1
ATOM 2766 O O . LYS A 1 334 ? -63.477 -35.636 110.546 1.00 68.06 334 LYS A O 1
ATOM 2771 N N . ARG A 1 335 ? -63.152 -33.656 109.601 1.00 65.44 335 ARG A N 1
ATOM 2772 C CA . ARG A 1 335 ? -63.944 -32.906 110.591 1.00 65.44 335 ARG A CA 1
ATOM 2773 C C . ARG A 1 335 ? -65.429 -33.233 110.457 1.00 65.44 335 ARG A C 1
ATOM 2775 O O . ARG A 1 335 ? -66.086 -33.401 111.481 1.00 65.44 335 ARG A O 1
ATOM 2782 N N . ASP A 1 336 ? -65.917 -33.381 109.231 1.00 67.81 336 ASP A N 1
ATOM 2783 C CA . ASP A 1 336 ? -67.289 -33.792 108.937 1.00 67.81 336 ASP A CA 1
ATOM 2784 C C . ASP A 1 336 ? -67.518 -35.277 109.308 1.00 67.81 336 ASP A C 1
ATOM 2786 O O . ASP A 1 336 ? -68.527 -35.610 109.930 1.00 67.81 336 ASP A O 1
ATOM 2790 N N . GLU A 1 337 ? -66.541 -36.162 109.071 1.00 62.69 337 GLU A N 1
ATOM 2791 C CA . GLU A 1 337 ? -66.532 -37.564 109.524 1.00 62.69 337 GLU A CA 1
ATOM 2792 C C . GLU A 1 337 ? -66.417 -37.682 111.052 1.00 62.69 337 GLU A C 1
ATOM 2794 O O . GLU A 1 337 ? -67.091 -38.501 111.663 1.00 62.69 337 GLU A O 1
ATOM 2799 N N . TYR A 1 338 ? -65.612 -36.849 111.709 1.00 55.72 338 TYR A N 1
ATOM 2800 C CA . TYR A 1 338 ? -65.412 -36.836 113.161 1.00 55.72 338 TYR A CA 1
ATOM 2801 C C . TYR A 1 338 ? -66.615 -36.260 113.912 1.00 55.72 338 TYR A C 1
ATOM 2803 O O . TYR A 1 338 ? -66.940 -36.735 115.003 1.00 55.72 338 TYR A O 1
ATOM 2811 N N . ALA A 1 339 ? -67.318 -35.299 113.306 1.00 61.41 339 ALA A N 1
ATOM 2812 C CA . ALA A 1 339 ? -68.628 -34.848 113.759 1.00 61.41 339 ALA A CA 1
ATOM 2813 C C . ALA A 1 339 ? -69.694 -35.947 113.580 1.00 61.41 339 ALA A C 1
ATOM 2815 O O . ALA A 1 339 ? -70.523 -36.140 114.470 1.00 61.41 339 ALA A O 1
ATOM 2816 N N . ALA A 1 340 ? -69.633 -36.720 112.488 1.00 64.12 340 ALA A N 1
ATOM 2817 C CA . ALA A 1 340 ? -70.513 -37.868 112.261 1.00 64.12 340 ALA A CA 1
ATOM 2818 C C . ALA A 1 340 ? -70.210 -39.064 113.194 1.00 64.12 340 ALA A C 1
ATOM 2820 O O . ALA A 1 340 ? -71.128 -39.783 113.585 1.00 64.12 340 ALA A O 1
ATOM 2821 N N . MET A 1 341 ? -68.948 -39.262 113.595 1.00 60.22 341 MET A N 1
ATOM 2822 C CA . MET A 1 341 ? -68.483 -40.401 114.404 1.00 60.22 341 MET A CA 1
ATOM 2823 C C . MET A 1 341 ? -68.460 -40.165 115.929 1.00 60.22 341 MET A C 1
ATOM 2825 O O . MET A 1 341 ? -68.119 -41.091 116.662 1.00 60.22 341 MET A O 1
ATOM 2829 N N . LYS A 1 342 ? -68.830 -38.976 116.436 1.00 61.25 342 LYS A N 1
ATOM 2830 C CA . LYS A 1 342 ? -68.912 -38.651 117.886 1.00 61.25 342 LYS A CA 1
ATOM 2831 C C . LYS A 1 342 ? -67.654 -39.041 118.694 1.00 61.25 342 LYS A C 1
ATOM 2833 O O . LYS A 1 342 ? -67.698 -39.863 119.612 1.00 61.25 342 LYS A O 1
ATOM 2838 N N . ILE A 1 343 ? -66.522 -38.421 118.358 1.00 50.72 343 ILE A N 1
ATOM 2839 C CA . ILE A 1 343 ? -65.179 -38.735 118.890 1.00 50.72 343 ILE A CA 1
ATOM 2840 C C . ILE A 1 343 ? -64.940 -38.447 120.380 1.00 50.72 343 ILE A C 1
ATOM 2842 O O . ILE A 1 343 ? -63.950 -38.938 120.925 1.00 50.72 343 ILE A O 1
ATOM 2846 N N . ASP A 1 344 ? -65.857 -37.784 121.082 1.00 55.91 344 ASP A N 1
ATOM 2847 C CA . ASP A 1 344 ? -65.759 -37.626 122.542 1.00 55.91 344 ASP A CA 1
ATOM 2848 C C . ASP A 1 344 ? -65.686 -38.984 123.275 1.00 55.91 344 ASP A C 1
ATOM 2850 O O . ASP A 1 344 ? -64.993 -39.111 124.281 1.00 55.91 344 ASP A O 1
ATOM 2854 N N . ASN A 1 345 ? -66.267 -40.046 122.700 1.00 55.03 345 ASN A N 1
ATOM 2855 C CA . ASN A 1 345 ? -66.191 -41.415 123.233 1.00 55.03 345 ASN A CA 1
ATOM 2856 C C . ASN A 1 345 ? -64.879 -42.162 122.907 1.00 55.03 345 ASN A C 1
ATOM 2858 O O . ASN A 1 345 ? -64.603 -43.221 123.468 1.00 55.03 345 ASN A O 1
ATOM 2862 N N . ILE A 1 346 ? -64.048 -41.659 121.988 1.00 52.78 346 ILE A N 1
ATOM 2863 C CA . ILE A 1 346 ? -62.786 -42.312 121.587 1.00 52.78 346 ILE A CA 1
ATOM 2864 C C . ILE A 1 346 ? -61.605 -41.818 122.441 1.00 52.78 346 ILE A C 1
ATOM 2866 O O . ILE A 1 346 ? -60.627 -42.549 122.612 1.00 52.78 346 ILE A O 1
ATOM 2870 N N . LEU A 1 347 ? -61.719 -40.640 123.065 1.00 54.12 347 LEU A N 1
ATOM 2871 C CA . LEU A 1 347 ? -60.752 -40.121 124.043 1.00 54.12 347 LEU A CA 1
ATOM 2872 C C . LEU A 1 347 ? -60.588 -41.038 125.270 1.00 54.12 347 LEU A C 1
ATOM 2874 O O . LEU A 1 347 ? -59.481 -41.159 125.792 1.00 54.12 347 LEU A O 1
ATOM 2878 N N . GLU A 1 348 ? -61.626 -41.786 125.653 1.00 55.84 348 GLU A N 1
ATOM 2879 C CA . GLU A 1 348 ? -61.554 -42.830 126.691 1.00 55.84 348 GLU A CA 1
ATOM 2880 C C . GLU A 1 348 ? -60.628 -44.002 126.301 1.00 55.84 348 GLU A C 1
ATOM 2882 O O . GLU A 1 348 ? -59.943 -44.598 127.139 1.00 55.84 348 GLU A O 1
ATOM 2887 N N . ARG A 1 349 ? -60.545 -44.311 125.002 1.00 51.62 349 ARG A N 1
ATOM 2888 C CA . ARG A 1 349 ? -59.775 -45.437 124.447 1.00 51.62 349 ARG A CA 1
ATOM 2889 C C . ARG A 1 349 ? -58.274 -45.156 124.311 1.00 51.62 349 ARG A C 1
ATOM 2891 O O . ARG A 1 349 ? -57.485 -46.099 124.244 1.00 51.62 349 ARG A O 1
ATOM 2898 N N . VAL A 1 350 ? -57.859 -43.888 124.314 1.00 49.19 350 VAL A N 1
ATOM 2899 C CA . VAL A 1 350 ? -56.449 -43.454 124.188 1.00 49.19 350 VAL A CA 1
ATOM 2900 C C . VAL A 1 350 ? -55.616 -43.772 125.440 1.00 49.19 350 VAL A C 1
ATOM 2902 O O . VAL A 1 350 ? -54.387 -43.818 125.374 1.00 49.19 350 VAL A O 1
ATOM 2905 N N . SER A 1 351 ? -56.259 -44.134 126.549 1.00 57.09 351 SER A N 1
ATOM 2906 C CA . SER A 1 351 ? -55.607 -44.699 127.740 1.00 57.09 351 SER A CA 1
ATOM 2907 C C . SER A 1 351 ? -54.798 -45.987 127.467 1.00 57.09 351 SER A C 1
ATOM 2909 O O . SER A 1 351 ? -53.932 -46.341 128.262 1.00 57.09 351 SER A O 1
ATOM 2911 N N . LYS A 1 352 ? -55.006 -46.665 126.322 1.00 60.88 352 LYS A N 1
ATOM 2912 C CA . LYS A 1 352 ? -54.315 -47.913 125.921 1.00 60.88 352 LYS A CA 1
ATOM 2913 C C . LYS A 1 352 ? -53.110 -47.732 124.973 1.00 60.88 352 LYS A C 1
ATOM 2915 O O . LYS A 1 352 ? -52.604 -48.702 124.421 1.00 60.88 352 LYS A O 1
ATOM 2920 N N . LYS A 1 353 ? -52.621 -46.503 124.780 1.00 54.38 353 LYS A N 1
ATOM 2921 C CA . LYS A 1 353 ? -51.610 -46.121 123.768 1.00 54.38 353 LYS A CA 1
ATOM 2922 C C . LYS A 1 353 ? -50.235 -46.813 123.872 1.00 54.38 353 LYS A C 1
ATOM 2924 O O . LYS A 1 353 ? -49.550 -46.930 122.862 1.00 54.38 353 LYS A O 1
ATOM 2929 N N . ILE A 1 354 ? -49.825 -47.290 125.046 1.00 58.38 354 ILE A N 1
ATOM 2930 C CA . ILE A 1 354 ? -48.445 -47.763 125.278 1.00 58.38 354 ILE A CA 1
ATOM 2931 C C . ILE A 1 354 ? -48.148 -49.098 124.563 1.00 58.38 354 ILE A C 1
ATOM 2933 O O . ILE A 1 354 ? -47.030 -49.308 124.100 1.00 58.38 354 ILE A O 1
ATOM 2937 N N . SER A 1 355 ? -49.139 -49.980 124.381 1.00 59.72 355 SER A N 1
ATOM 2938 C CA . SER A 1 355 ? -48.925 -51.266 123.692 1.00 59.72 355 SER A CA 1
ATOM 2939 C C . SER A 1 355 ? -48.733 -51.123 122.177 1.00 59.72 355 SER A C 1
ATOM 2941 O O . SER A 1 355 ? -48.060 -51.941 121.558 1.00 59.72 355 SER A O 1
ATOM 2943 N N . LEU A 1 356 ? -49.279 -50.061 121.580 1.00 56.03 356 LEU A N 1
ATOM 2944 C CA . LEU A 1 356 ? -49.272 -49.832 120.131 1.00 56.03 356 LEU A CA 1
ATOM 2945 C C . LEU A 1 356 ? -47.957 -49.212 119.620 1.00 56.03 356 LEU A C 1
ATOM 2947 O O . LEU A 1 356 ? -47.653 -49.283 118.429 1.00 56.03 356 LEU A O 1
ATOM 2951 N N . GLU A 1 357 ? -47.139 -48.624 120.500 1.00 58.19 357 GLU A N 1
ATOM 2952 C CA . GLU A 1 357 ? -45.825 -48.076 120.122 1.00 58.19 357 GLU A CA 1
ATOM 2953 C C . GLU A 1 357 ? -44.783 -49.165 119.833 1.00 58.19 357 GLU A C 1
ATOM 2955 O O . GLU A 1 357 ? -43.898 -48.964 118.998 1.00 58.19 357 GLU A O 1
ATOM 2960 N N . LEU A 1 358 ? -44.918 -50.333 120.463 1.00 64.56 358 LEU A N 1
ATOM 2961 C CA . LEU A 1 358 ? -44.034 -51.483 120.255 1.00 64.56 358 LEU A CA 1
ATOM 2962 C C . LEU A 1 358 ? -44.303 -52.161 118.901 1.00 64.56 358 LEU A C 1
ATOM 2964 O O . LEU A 1 358 ? -43.373 -52.531 118.187 1.00 64.56 358 LEU A O 1
ATOM 2968 N N . GLU A 1 359 ? -45.569 -52.215 118.492 1.00 59.03 359 GLU A N 1
ATOM 2969 C CA . GLU A 1 359 ? -46.009 -52.787 117.215 1.00 59.03 359 GLU A CA 1
ATOM 2970 C C . GLU A 1 359 ? -45.621 -51.903 116.012 1.00 59.03 359 GLU A C 1
ATOM 2972 O O . GLU A 1 359 ? -45.196 -52.391 114.962 1.00 59.03 359 GLU A O 1
ATOM 2977 N N . LYS A 1 360 ? -45.625 -50.575 116.199 1.00 58.50 360 LYS A N 1
ATOM 2978 C CA . LYS A 1 360 ? -45.166 -49.589 115.205 1.00 58.50 360 LYS A CA 1
ATOM 2979 C C . LYS A 1 360 ? -43.703 -49.785 114.790 1.00 58.50 360 LYS A C 1
ATOM 2981 O O . LYS A 1 360 ? -43.331 -49.450 113.665 1.00 58.50 360 LYS A O 1
ATOM 2986 N N . LY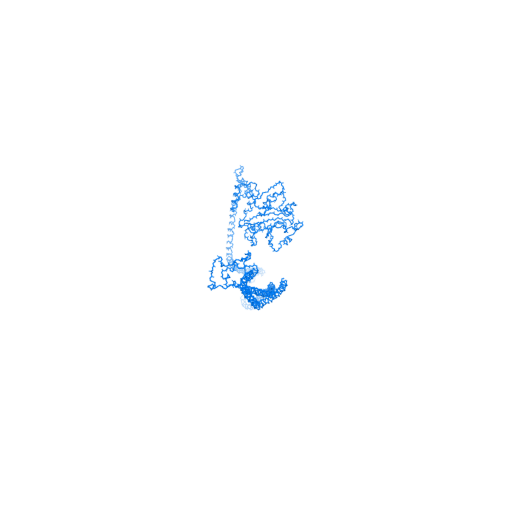S A 1 361 ? -42.861 -50.308 115.685 1.00 66.50 361 LYS A N 1
ATOM 2987 C CA . LYS A 1 361 ? -41.435 -50.520 115.407 1.00 66.50 361 LYS A CA 1
ATOM 2988 C C . LYS A 1 361 ? -41.209 -51.706 114.460 1.00 66.50 361 LYS A C 1
ATOM 2990 O O . LYS A 1 361 ? -40.376 -51.594 113.569 1.00 66.50 361 LYS A O 1
ATOM 2995 N N . ASN A 1 362 ? -42.015 -52.763 114.582 1.00 66.62 362 ASN A N 1
ATOM 2996 C CA . ASN A 1 362 ? -41.958 -53.949 113.718 1.00 66.62 362 ASN A CA 1
ATOM 2997 C C . ASN A 1 362 ? -42.524 -53.691 112.308 1.00 66.62 362 ASN A C 1
ATOM 2999 O O . ASN A 1 362 ? -41.985 -54.185 111.319 1.00 66.62 362 ASN A O 1
ATOM 3003 N N . LEU A 1 363 ? -43.556 -52.853 112.184 1.00 60.38 363 LEU A N 1
ATOM 3004 C CA . LEU A 1 363 ? -44.140 -52.501 110.880 1.00 60.38 363 LEU A CA 1
ATOM 3005 C C . LEU A 1 363 ? -43.239 -51.575 110.039 1.00 60.38 363 LEU A C 1
ATOM 3007 O O . LEU A 1 363 ? -43.297 -51.590 108.811 1.00 60.38 363 LEU A O 1
ATOM 3011 N N . ASN A 1 364 ? -42.363 -50.786 110.672 1.00 63.97 364 ASN A N 1
ATOM 3012 C CA . ASN A 1 364 ? -41.405 -49.942 109.947 1.00 63.97 364 ASN A CA 1
ATOM 3013 C C . ASN A 1 364 ? -40.307 -50.755 109.239 1.00 63.97 364 ASN A C 1
ATOM 3015 O O . ASN A 1 364 ? -39.912 -50.378 108.137 1.00 63.97 364 ASN A O 1
ATOM 3019 N N . SER A 1 365 ? -39.865 -51.880 109.810 1.00 60.25 365 SER A N 1
ATOM 3020 C CA . SER A 1 365 ? -38.957 -52.816 109.126 1.00 60.25 365 SER A CA 1
ATOM 3021 C C . SER A 1 365 ? -39.615 -53.495 107.919 1.00 60.25 365 SER A C 1
ATOM 3023 O O . SER A 1 365 ? -38.969 -53.719 106.900 1.00 60.25 365 SER A O 1
ATOM 3025 N N . GLU A 1 366 ? -40.924 -53.748 107.979 1.00 58.81 366 GLU A N 1
ATOM 3026 C CA . GLU A 1 366 ? -41.699 -54.274 106.846 1.00 58.81 366 GLU A CA 1
ATOM 3027 C C . GLU A 1 366 ? -41.875 -53.226 105.732 1.00 58.81 366 GLU A C 1
ATOM 3029 O O . GLU A 1 366 ? -41.832 -53.534 104.537 1.00 58.81 366 GLU A O 1
ATOM 3034 N N . LYS A 1 367 ? -41.990 -51.949 106.117 1.00 57.75 367 LYS A N 1
ATOM 3035 C CA . LYS A 1 367 ? -42.059 -50.813 105.194 1.00 57.75 367 LYS A CA 1
ATOM 3036 C C . LYS A 1 367 ? -40.770 -50.639 104.385 1.00 57.75 367 LYS A C 1
ATOM 3038 O O . LYS A 1 367 ? -40.861 -50.338 103.198 1.00 57.75 367 LYS A O 1
ATOM 3043 N N . GLU A 1 368 ? -39.587 -50.853 104.958 1.00 59.28 368 GLU A N 1
ATOM 3044 C CA . GLU A 1 368 ? -38.317 -50.784 104.209 1.00 59.28 368 GLU A CA 1
ATOM 3045 C C . GLU A 1 368 ? -38.224 -51.863 103.115 1.00 59.28 368 GLU A C 1
ATOM 3047 O O . GLU A 1 368 ? -37.800 -51.570 101.996 1.00 59.28 368 GLU A O 1
ATOM 3052 N N . ILE A 1 369 ? -38.739 -53.069 103.381 1.00 60.62 369 ILE A N 1
ATOM 3053 C CA . ILE A 1 369 ? -38.811 -54.176 102.409 1.00 60.62 369 ILE A CA 1
ATOM 3054 C C . ILE A 1 369 ? -39.826 -53.885 101.286 1.00 60.62 369 ILE A C 1
ATOM 3056 O O . ILE A 1 369 ? -39.631 -54.296 100.145 1.00 60.62 369 ILE A O 1
ATOM 3060 N N . LEU A 1 370 ? -40.902 -53.145 101.566 1.00 56.31 370 LEU A N 1
ATOM 3061 C CA . LEU A 1 370 ? -41.868 -52.705 100.547 1.00 56.31 370 LEU A CA 1
ATOM 3062 C C . LEU A 1 370 ? -41.382 -51.486 99.743 1.00 56.31 370 LEU A C 1
ATOM 3064 O O . LEU A 1 370 ? -41.760 -51.323 98.582 1.00 56.31 370 LEU A O 1
ATOM 3068 N N . THR A 1 371 ? -40.518 -50.651 100.326 1.00 57.47 371 THR A N 1
ATOM 3069 C CA . THR A 1 371 ? -39.971 -49.450 99.670 1.00 57.47 371 THR A CA 1
ATOM 3070 C C . THR A 1 371 ? -38.893 -49.807 98.636 1.00 57.47 371 THR A C 1
ATOM 3072 O O . THR A 1 371 ? -38.761 -49.116 97.625 1.00 57.47 371 THR A O 1
ATOM 3075 N N . SER A 1 372 ? -38.185 -50.931 98.808 1.00 60.41 372 SER A N 1
ATOM 3076 C CA . SER A 1 372 ? -37.229 -51.445 97.811 1.00 60.41 372 SER A CA 1
ATOM 3077 C C . SER A 1 372 ? -37.901 -51.854 96.488 1.00 60.41 372 SER A C 1
ATOM 3079 O O . SER A 1 372 ? -37.365 -51.556 95.422 1.00 60.41 372 SER A O 1
ATOM 3081 N N . LYS A 1 373 ? -39.126 -52.404 96.525 1.00 60.88 373 LYS A N 1
ATOM 3082 C CA . LYS A 1 373 ? -39.929 -52.687 95.313 1.00 60.88 373 LYS A CA 1
ATOM 3083 C C . LYS A 1 373 ? -40.331 -51.418 94.552 1.00 60.88 373 LYS A C 1
ATOM 3085 O O . LYS A 1 373 ? -40.487 -51.446 93.335 1.00 60.88 373 LYS A O 1
ATOM 3090 N N . PHE A 1 374 ? -40.493 -50.295 95.251 1.00 59.38 374 PHE A N 1
ATOM 3091 C CA . PHE A 1 374 ? -40.817 -49.008 94.628 1.00 59.38 374 PHE A CA 1
ATOM 3092 C C . PHE A 1 374 ? -39.584 -48.331 94.007 1.00 59.38 374 PHE A C 1
ATOM 3094 O O . PHE A 1 374 ? -39.704 -47.696 92.960 1.00 59.38 374 PHE A O 1
ATOM 3101 N N . LEU A 1 375 ? -38.396 -48.531 94.593 1.00 64.25 375 LEU A N 1
ATOM 3102 C CA . LEU A 1 375 ? -37.112 -48.135 93.999 1.00 64.25 375 LEU A CA 1
ATOM 3103 C C . LEU A 1 375 ? -36.840 -48.874 92.679 1.00 64.25 375 LEU A C 1
ATOM 3105 O O . LEU A 1 375 ? -36.417 -48.239 91.717 1.00 64.25 375 LEU A O 1
ATOM 3109 N N . GLU A 1 376 ? -37.161 -50.169 92.585 1.00 67.50 376 GLU A N 1
ATOM 3110 C CA . GLU A 1 376 ? -37.089 -50.920 91.318 1.00 67.50 376 GLU A CA 1
ATOM 3111 C C . GLU A 1 376 ? -38.030 -50.359 90.241 1.00 67.50 376 GLU A C 1
ATOM 3113 O O . GLU A 1 376 ? -37.662 -50.273 89.068 1.00 67.50 376 GLU A O 1
ATOM 3118 N N . ILE A 1 377 ? -39.244 -49.942 90.617 1.00 67.94 377 ILE A N 1
ATOM 3119 C CA . ILE A 1 377 ? -40.207 -49.352 89.676 1.00 67.94 377 ILE A CA 1
ATOM 3120 C C . ILE A 1 377 ? -39.728 -47.975 89.201 1.00 67.94 377 ILE A C 1
ATOM 3122 O O . ILE A 1 377 ? -39.798 -47.683 88.008 1.00 67.94 377 ILE A O 1
ATOM 3126 N N . GLN A 1 378 ? -39.193 -47.145 90.098 1.00 70.81 378 GLN A N 1
ATOM 3127 C CA . GLN A 1 378 ? -38.621 -45.849 89.732 1.00 70.81 378 GLN A CA 1
ATOM 3128 C C . GLN A 1 378 ? -37.407 -46.011 88.806 1.00 70.81 378 GLN A C 1
ATOM 3130 O O . GLN A 1 378 ? -37.325 -45.325 87.790 1.00 70.81 378 GLN A O 1
ATOM 3135 N N . GLN A 1 379 ? -36.523 -46.972 89.088 1.00 77.00 379 GLN A N 1
ATOM 3136 C CA . GLN A 1 379 ? -35.404 -47.308 88.205 1.00 77.00 379 GLN A CA 1
ATOM 3137 C C . GLN A 1 379 ? -35.878 -47.840 86.846 1.00 77.00 379 GLN A C 1
ATOM 3139 O O . GLN A 1 379 ? -35.279 -47.505 85.828 1.00 77.00 379 GLN A O 1
ATOM 3144 N N . ARG A 1 380 ? -36.981 -48.602 86.790 1.00 75.94 380 ARG A N 1
ATOM 3145 C CA . ARG A 1 380 ? -37.610 -49.015 85.522 1.00 75.94 380 ARG A CA 1
ATOM 3146 C C . ARG A 1 380 ? -38.125 -47.830 84.712 1.00 75.94 380 ARG A C 1
ATOM 3148 O O . ARG A 1 380 ? -37.915 -47.810 83.504 1.00 75.94 380 ARG A O 1
ATOM 3155 N N . TYR A 1 381 ? -38.774 -46.852 85.341 1.00 75.50 381 TYR A N 1
ATOM 3156 C CA . TYR A 1 381 ? -39.253 -45.660 84.636 1.00 75.50 381 TYR A CA 1
ATOM 3157 C C . TYR A 1 381 ? -38.112 -44.726 84.219 1.00 75.50 381 TYR A C 1
ATOM 3159 O O . TYR A 1 381 ? -38.155 -44.194 83.115 1.00 75.50 381 TYR A O 1
ATOM 3167 N N . GLU A 1 382 ? -37.058 -44.575 85.025 1.00 82.00 382 GLU A N 1
ATOM 3168 C CA . GLU A 1 382 ? -35.839 -43.861 84.613 1.00 82.00 382 GLU A CA 1
ATOM 3169 C C . GLU A 1 382 ? -35.114 -44.577 83.469 1.00 82.00 382 GLU A C 1
ATOM 3171 O O . GLU A 1 382 ? -34.618 -43.923 82.553 1.00 82.00 382 GLU A O 1
ATOM 3176 N N . ALA A 1 383 ? -35.084 -45.912 83.479 1.00 81.38 383 ALA A N 1
ATOM 3177 C CA . ALA A 1 383 ? -34.554 -46.703 82.374 1.00 81.38 383 ALA A CA 1
ATOM 3178 C C . ALA A 1 383 ? -35.405 -46.540 81.105 1.00 81.38 383 ALA A C 1
ATOM 3180 O O . ALA A 1 383 ? -34.838 -46.356 80.034 1.00 81.38 383 ALA A O 1
ATOM 3181 N N . LEU A 1 384 ? -36.738 -46.522 81.220 1.00 82.62 384 LEU A N 1
ATOM 3182 C CA . LEU A 1 384 ? -37.662 -46.243 80.112 1.00 82.62 384 LEU A CA 1
ATOM 3183 C C . LEU A 1 384 ? -37.507 -44.818 79.568 1.00 82.62 384 LEU A C 1
ATOM 3185 O O . LEU A 1 384 ? -37.499 -44.631 78.356 1.00 82.62 384 LEU A O 1
ATOM 3189 N N . LEU A 1 385 ? -37.341 -43.816 80.434 1.00 80.25 385 LEU A N 1
ATOM 3190 C CA . LEU A 1 385 ? -37.090 -42.433 80.021 1.00 80.25 385 LEU A CA 1
ATOM 3191 C C . LEU A 1 385 ? -35.735 -42.296 79.325 1.00 80.25 385 LEU A C 1
ATOM 3193 O O . LEU A 1 385 ? -35.668 -41.705 78.253 1.00 80.25 385 LEU A O 1
ATOM 3197 N N . LYS A 1 386 ? -34.674 -42.911 79.862 1.00 85.50 386 LYS A N 1
ATOM 3198 C CA . LYS A 1 386 ? -33.371 -42.980 79.180 1.00 85.50 386 LYS A CA 1
ATOM 3199 C C . LYS A 1 386 ? -33.456 -43.734 77.860 1.00 85.50 386 LYS A C 1
ATOM 3201 O O . LYS A 1 386 ? -32.796 -43.351 76.903 1.00 85.50 386 LYS A O 1
ATOM 3206 N N . GLN A 1 387 ? -34.258 -44.793 77.790 1.00 87.94 387 GLN A N 1
ATOM 3207 C CA . GLN A 1 387 ? -34.487 -45.531 76.555 1.00 87.94 387 GLN A CA 1
ATOM 3208 C C . GLN A 1 387 ? -35.197 -44.654 75.518 1.00 87.94 387 GLN A C 1
ATOM 3210 O O . GLN A 1 387 ? -34.773 -44.643 74.369 1.00 87.94 387 GLN A O 1
ATOM 3215 N N . LEU A 1 388 ? -36.204 -43.873 75.917 1.00 84.56 388 LEU A N 1
ATOM 3216 C CA . LEU A 1 388 ? -36.892 -42.912 75.049 1.00 84.56 388 LEU A CA 1
ATOM 3217 C C . LEU A 1 388 ? -35.975 -41.763 74.605 1.00 84.56 388 LEU A C 1
ATOM 3219 O O . LEU A 1 388 ? -35.976 -41.409 73.430 1.00 84.56 388 LEU A O 1
ATOM 3223 N N . GLU A 1 389 ? -35.153 -41.210 75.499 1.00 87.38 389 GLU A N 1
ATOM 3224 C CA . GLU A 1 389 ? -34.150 -40.196 75.141 1.00 87.38 389 GLU A CA 1
ATOM 3225 C C . GLU A 1 389 ? -33.101 -40.750 74.173 1.00 87.38 389 GLU A C 1
ATOM 3227 O O . GLU A 1 389 ? -32.710 -40.069 73.224 1.00 87.38 389 GLU A O 1
ATOM 3232 N N . ASN A 1 390 ? -32.659 -41.991 74.384 1.00 88.25 390 ASN A N 1
ATOM 3233 C CA . ASN A 1 390 ? -31.738 -42.663 73.475 1.00 88.25 390 ASN A CA 1
ATOM 3234 C C . ASN A 1 390 ? -32.397 -42.925 72.116 1.00 88.25 390 ASN A C 1
ATOM 3236 O O . ASN A 1 390 ? -31.768 -42.646 71.103 1.00 88.25 390 ASN A O 1
ATOM 3240 N N . GLN A 1 391 ? -33.659 -43.366 72.079 1.00 89.50 391 GLN A N 1
ATOM 3241 C CA . GLN A 1 391 ? -34.425 -43.539 70.838 1.00 89.50 391 GLN A CA 1
ATOM 3242 C C . GLN A 1 391 ? -34.613 -42.218 70.085 1.00 89.50 391 GLN A C 1
ATOM 3244 O O . GLN A 1 391 ? -34.497 -42.187 68.863 1.00 89.50 391 GLN A O 1
ATOM 3249 N N . LEU A 1 392 ? -34.867 -41.115 70.795 1.00 88.69 392 LEU A N 1
ATOM 3250 C CA . LEU A 1 392 ? -35.000 -39.792 70.189 1.00 88.69 392 LEU A CA 1
ATOM 3251 C C . LEU A 1 392 ? -33.666 -39.308 69.614 1.00 88.69 392 LEU A C 1
ATOM 3253 O O . LEU A 1 392 ? -33.627 -38.868 68.470 1.00 88.69 392 LEU A O 1
ATOM 3257 N N . LYS A 1 393 ? -32.560 -39.459 70.353 1.00 89.69 393 LYS A N 1
ATOM 3258 C CA . LYS A 1 393 ? -31.214 -39.151 69.843 1.00 89.69 393 LYS A CA 1
ATOM 3259 C C . LYS A 1 393 ? -30.825 -40.028 68.662 1.00 89.69 393 LYS A C 1
ATOM 3261 O O . LYS A 1 393 ? -30.192 -39.551 67.728 1.00 89.69 393 LYS A O 1
ATOM 3266 N N . GLU A 1 394 ? -31.179 -41.307 68.694 1.00 91.50 394 GLU A N 1
ATOM 3267 C CA . GLU A 1 394 ? -30.945 -42.230 67.587 1.00 91.50 394 GLU A CA 1
ATOM 3268 C C . GLU A 1 394 ? -31.757 -41.813 66.354 1.00 91.50 394 GLU A C 1
ATOM 3270 O O . GLU A 1 394 ? -31.219 -41.782 65.251 1.00 91.50 394 GLU A O 1
ATOM 3275 N N . PHE A 1 395 ? -33.006 -41.375 66.533 1.00 91.06 395 PHE A N 1
ATOM 3276 C CA . PHE A 1 395 ? -33.824 -40.810 65.460 1.00 91.06 395 PHE A CA 1
ATOM 3277 C C . PHE A 1 395 ? -33.254 -39.497 64.900 1.00 91.06 395 PHE A C 1
ATOM 3279 O O . PHE A 1 395 ? -33.162 -39.350 63.682 1.00 91.06 395 PHE A O 1
ATOM 3286 N N . GLU A 1 396 ? -32.832 -38.561 65.754 1.00 89.25 396 GLU A N 1
ATOM 3287 C CA . GLU A 1 396 ? -32.178 -37.314 65.333 1.00 89.25 396 GLU A CA 1
ATOM 3288 C C . GLU A 1 396 ? -30.886 -37.600 64.567 1.00 89.25 396 GLU A C 1
ATOM 3290 O O . GLU A 1 396 ? -30.684 -37.059 63.482 1.00 89.25 396 GLU A O 1
ATOM 3295 N N . ASN A 1 397 ? -30.051 -38.511 65.071 1.00 91.00 397 ASN A N 1
ATOM 3296 C CA . ASN A 1 397 ? -28.838 -38.945 64.388 1.00 91.00 397 ASN A CA 1
ATOM 3297 C C . ASN A 1 397 ? -29.156 -39.612 63.045 1.00 91.00 397 ASN A C 1
ATOM 3299 O O . ASN A 1 397 ? -28.477 -39.326 62.063 1.00 91.00 397 ASN A O 1
ATOM 3303 N N . ASN A 1 398 ? -30.200 -40.441 62.966 1.00 92.69 398 ASN A N 1
ATOM 3304 C CA . ASN A 1 398 ? -30.649 -41.054 61.713 1.00 92.69 398 ASN A CA 1
ATOM 3305 C C . ASN A 1 398 ? -31.147 -40.006 60.705 1.00 92.69 398 ASN A C 1
ATOM 3307 O O . ASN A 1 398 ? -30.852 -40.100 59.517 1.00 92.69 398 ASN A O 1
ATOM 3311 N N . LYS A 1 399 ? -31.851 -38.962 61.154 1.00 91.25 399 LYS A N 1
ATOM 3312 C CA . LYS A 1 399 ? -32.263 -37.857 60.273 1.00 91.25 399 LYS A CA 1
ATOM 3313 C C . LYS A 1 399 ? -31.098 -36.969 59.855 1.00 91.25 399 LYS A C 1
ATOM 3315 O O . LYS A 1 399 ? -31.043 -36.538 58.704 1.00 91.25 399 LYS A O 1
ATOM 3320 N N . GLN A 1 400 ? -30.136 -36.748 60.743 1.00 91.94 400 GLN A N 1
ATOM 3321 C CA . GLN A 1 400 ? -28.902 -36.036 60.431 1.00 91.94 400 GLN A CA 1
ATOM 3322 C C . GLN A 1 400 ? -28.064 -36.809 59.401 1.00 91.94 400 GLN A C 1
ATOM 3324 O O . GLN A 1 400 ? -27.545 -36.208 58.461 1.00 91.94 400 GLN A O 1
ATOM 3329 N N . THR A 1 401 ? -27.944 -38.134 59.537 1.00 91.56 401 THR A N 1
ATOM 3330 C CA . THR A 1 401 ? -27.225 -38.978 58.573 1.00 91.56 401 THR A CA 1
ATOM 3331 C C . THR A 1 401 ? -27.958 -39.066 57.241 1.00 91.56 401 THR A C 1
ATOM 3333 O O . THR A 1 401 ? -27.300 -38.946 56.213 1.00 91.56 401 THR A O 1
ATOM 3336 N N . GLU A 1 402 ? -29.292 -39.168 57.218 1.00 91.12 402 GLU A N 1
ATOM 3337 C CA . GLU A 1 402 ? -30.080 -39.041 55.981 1.00 91.12 402 GLU A CA 1
ATOM 3338 C C . GLU A 1 402 ? -29.816 -37.701 55.283 1.00 91.12 402 GLU A C 1
ATOM 3340 O O . GLU A 1 402 ? -29.525 -37.684 54.089 1.00 91.12 402 GLU A O 1
ATOM 3345 N N . ASN A 1 403 ? -29.841 -36.585 56.016 1.00 92.25 403 ASN A N 1
ATOM 3346 C CA . ASN A 1 403 ? -29.574 -35.264 55.447 1.00 92.25 403 ASN A CA 1
ATOM 3347 C C . ASN A 1 403 ? -28.143 -35.160 54.888 1.00 92.25 403 ASN A C 1
ATOM 3349 O O . ASN A 1 403 ? -27.938 -34.727 53.755 1.00 92.25 403 ASN A O 1
ATOM 3353 N N . ASN A 1 404 ? -27.153 -35.644 55.642 1.00 91.69 404 ASN A N 1
ATOM 3354 C CA . ASN A 1 404 ? -25.761 -35.686 55.195 1.00 91.69 404 ASN A CA 1
ATOM 3355 C C . ASN A 1 404 ? -25.579 -36.582 53.959 1.00 91.69 404 ASN A C 1
ATOM 3357 O O . ASN A 1 404 ? -24.814 -36.227 53.065 1.00 91.69 404 ASN A O 1
ATOM 3361 N N . ASN A 1 405 ? -26.293 -37.708 53.878 1.00 93.00 405 ASN A N 1
ATOM 3362 C CA . ASN A 1 405 ? -26.272 -38.612 52.727 1.00 93.00 405 ASN A CA 1
ATOM 3363 C C . ASN A 1 405 ? -26.922 -37.982 51.489 1.00 93.00 405 ASN A C 1
ATOM 3365 O O . ASN A 1 405 ? -26.404 -38.120 50.383 1.00 93.00 405 ASN A O 1
ATOM 3369 N N . VAL A 1 406 ? -28.027 -37.250 51.651 1.00 91.69 406 VAL A N 1
ATOM 3370 C CA . VAL A 1 406 ? -28.649 -36.500 50.549 1.00 91.69 406 VAL A CA 1
ATOM 3371 C C . VAL A 1 406 ? -27.716 -35.387 50.069 1.00 91.69 406 VAL A C 1
ATOM 3373 O O . VAL A 1 406 ? -27.539 -35.202 48.866 1.00 91.69 406 VAL A O 1
ATOM 3376 N N . GLN A 1 407 ? -27.067 -34.674 50.989 1.00 92.31 407 GLN A N 1
ATOM 3377 C CA . GLN A 1 407 ? -26.152 -33.588 50.651 1.00 92.31 407 GLN A CA 1
ATOM 3378 C C . GLN A 1 407 ? -24.858 -34.092 49.995 1.00 92.31 407 GLN A C 1
ATOM 3380 O O . GLN A 1 407 ? -24.387 -33.481 49.034 1.00 92.31 407 GLN A O 1
ATOM 3385 N N . SER A 1 408 ? -24.311 -35.225 50.444 1.00 92.50 408 SER A N 1
ATOM 3386 C CA . SER A 1 408 ? -23.167 -35.879 49.795 1.00 92.50 408 SER A CA 1
ATOM 3387 C C . SER A 1 408 ? -23.543 -36.464 48.428 1.00 92.50 408 SER A C 1
ATOM 3389 O O . SER A 1 408 ? -22.787 -36.315 47.466 1.00 92.50 408 SER A O 1
ATOM 3391 N N . GLY A 1 409 ? -24.743 -37.035 48.293 1.00 94.06 409 GLY A N 1
ATOM 3392 C CA . GLY A 1 409 ? -25.328 -37.455 47.018 1.00 94.06 409 GLY A CA 1
ATOM 3393 C C . GLY A 1 409 ? -25.467 -36.297 46.026 1.00 94.06 409 GLY A C 1
ATOM 3394 O O . GLY A 1 409 ? -25.064 -36.407 44.872 1.00 94.06 409 GLY A O 1
ATOM 3395 N N . PHE A 1 410 ? -25.952 -35.141 46.478 1.00 92.94 410 PHE A N 1
ATOM 3396 C CA . PHE A 1 410 ? -26.041 -33.942 45.645 1.00 92.94 410 PHE A CA 1
ATOM 3397 C C . PHE A 1 410 ? -24.662 -33.402 45.233 1.00 92.94 410 PHE A C 1
ATOM 3399 O O . PHE A 1 410 ? -24.467 -33.032 44.075 1.00 92.94 410 PHE A O 1
ATOM 3406 N N . LEU A 1 411 ? -23.695 -33.369 46.156 1.00 92.38 411 LEU A N 1
ATOM 3407 C CA . LEU A 1 411 ? -22.324 -32.932 45.869 1.00 92.38 411 LEU A CA 1
ATOM 3408 C C . LEU A 1 411 ? -21.636 -33.853 44.859 1.00 92.38 411 LEU A C 1
ATOM 3410 O O . LEU A 1 411 ? -21.097 -33.365 43.869 1.00 92.38 411 LEU A O 1
ATOM 3414 N N . SER A 1 412 ? -21.716 -35.168 45.061 1.00 93.19 412 SER A N 1
ATOM 3415 C CA . SER A 1 412 ? -21.171 -36.157 44.123 1.00 93.19 412 SER A CA 1
ATOM 3416 C C . SER A 1 412 ? -21.845 -36.092 42.751 1.00 93.19 412 SER A C 1
ATOM 3418 O O . SER A 1 412 ? -21.157 -36.153 41.734 1.00 93.19 412 SER A O 1
ATOM 3420 N N . PHE A 1 413 ? -23.164 -35.878 42.694 1.00 93.75 413 PHE A N 1
ATOM 3421 C CA . PHE A 1 413 ? -23.874 -35.639 41.437 1.00 93.75 413 PHE A CA 1
ATOM 3422 C C . PHE A 1 413 ? -23.382 -34.367 40.739 1.00 93.75 413 PHE A C 1
ATOM 3424 O O . PHE A 1 413 ? -23.095 -34.392 39.544 1.00 93.75 413 PHE A O 1
ATOM 3431 N N . LYS A 1 414 ? -23.229 -33.263 41.479 1.00 93.50 414 LYS A N 1
ATOM 3432 C CA . LYS A 1 414 ? -22.704 -32.002 40.945 1.00 93.50 414 LYS A CA 1
ATOM 3433 C C . LYS A 1 414 ? -21.287 -32.178 40.399 1.00 93.50 414 LYS A C 1
ATOM 3435 O O . LYS A 1 414 ? -21.023 -31.735 39.289 1.00 93.50 414 LYS A O 1
ATOM 3440 N N . GLU A 1 415 ? -20.400 -32.842 41.137 1.00 92.62 415 GLU A N 1
ATOM 3441 C CA . GLU A 1 415 ? -19.032 -33.130 40.690 1.00 92.62 415 GLU A CA 1
ATOM 3442 C C . GLU A 1 415 ? -19.000 -34.031 39.452 1.00 92.62 415 GLU A C 1
ATOM 3444 O O . GLU A 1 415 ? -18.224 -33.775 38.532 1.00 92.62 415 GLU A O 1
ATOM 3449 N N . ALA A 1 416 ? -19.850 -35.061 39.394 1.00 93.44 416 ALA A N 1
ATOM 3450 C CA . ALA A 1 416 ? -19.975 -35.920 38.221 1.00 93.44 416 ALA A CA 1
ATOM 3451 C C . ALA A 1 416 ? -20.458 -35.130 36.996 1.00 93.44 416 ALA A C 1
ATOM 3453 O O . ALA A 1 416 ? -19.895 -35.275 35.911 1.00 93.44 416 ALA A O 1
ATOM 3454 N N . LEU A 1 417 ? -21.444 -34.248 37.178 1.00 91.00 417 LEU A N 1
ATOM 3455 C CA . LEU A 1 417 ? -21.962 -33.379 36.126 1.00 91.00 417 LEU A CA 1
ATOM 3456 C C . LEU A 1 417 ? -20.895 -32.385 35.647 1.00 91.00 417 LEU A C 1
ATOM 3458 O O . LEU A 1 417 ? -20.712 -32.215 34.446 1.00 91.00 417 LEU A O 1
ATOM 3462 N N . THR A 1 418 ? -20.150 -31.760 36.565 1.00 92.38 418 THR A N 1
ATOM 3463 C CA . THR A 1 418 ? -19.037 -30.860 36.224 1.00 92.38 418 THR A CA 1
ATOM 3464 C C . THR A 1 418 ? -17.957 -31.596 35.438 1.00 92.38 418 THR A C 1
ATOM 3466 O O . THR A 1 418 ? -17.568 -31.115 34.382 1.00 92.38 418 THR A O 1
ATOM 3469 N N . LYS A 1 419 ? -17.558 -32.804 35.860 1.00 93.88 419 LYS A N 1
ATOM 3470 C CA . LYS A 1 419 ? -16.607 -33.630 35.098 1.00 93.88 419 LYS A CA 1
ATOM 3471 C C . LYS A 1 419 ? -17.117 -33.980 33.701 1.00 93.88 419 LYS A C 1
ATOM 3473 O O . LYS A 1 419 ? -16.331 -33.976 32.762 1.00 93.88 419 LYS A O 1
ATOM 3478 N N . GLN A 1 420 ? -18.408 -34.280 33.543 1.00 92.69 420 GLN A N 1
ATOM 3479 C CA . GLN A 1 420 ? -18.989 -34.528 32.219 1.00 92.69 420 GLN A CA 1
ATOM 3480 C C . GLN A 1 420 ? -18.950 -33.281 31.333 1.00 92.69 420 GLN A C 1
ATOM 3482 O O . GLN A 1 420 ? -18.605 -33.390 30.159 1.00 92.69 420 GLN A O 1
ATOM 3487 N N . TYR A 1 421 ? -19.255 -32.103 31.884 1.00 90.12 421 TYR A N 1
ATOM 3488 C CA . TYR A 1 421 ? -19.124 -30.848 31.148 1.00 90.12 421 TYR A CA 1
ATOM 3489 C C . TYR A 1 421 ? -17.675 -30.553 30.773 1.00 90.12 421 TYR A C 1
ATOM 3491 O O . TYR A 1 421 ? -17.433 -30.180 29.631 1.00 90.12 421 TYR A O 1
ATOM 3499 N N . ASP A 1 422 ? -16.723 -30.750 31.683 1.00 91.75 422 ASP A N 1
ATOM 3500 C CA . ASP A 1 422 ? -15.301 -30.535 31.407 1.00 91.75 422 ASP A CA 1
ATOM 3501 C C . ASP A 1 422 ? -14.808 -31.464 30.288 1.00 91.75 422 ASP A C 1
ATOM 3503 O O . ASP A 1 422 ? -14.160 -31.003 29.351 1.00 91.75 422 ASP A O 1
ATOM 3507 N N . LEU A 1 423 ? -15.201 -32.744 30.314 1.00 94.06 423 LEU A N 1
ATOM 3508 C CA . LEU A 1 423 ? -14.897 -33.699 29.243 1.00 94.06 423 LEU A CA 1
ATOM 3509 C C . LEU A 1 423 ? -15.508 -33.277 27.900 1.00 94.06 423 LEU A C 1
ATOM 3511 O O . LEU A 1 423 ? -14.813 -33.304 26.889 1.00 94.06 423 LEU A O 1
ATOM 3515 N N . LEU A 1 424 ? -16.774 -32.844 27.887 1.00 91.19 424 LEU A N 1
ATOM 3516 C CA . LEU A 1 424 ? -17.428 -32.314 26.684 1.00 91.19 424 LEU A CA 1
ATOM 3517 C C . LEU A 1 424 ? -16.729 -31.051 26.164 1.00 91.19 424 LEU A C 1
ATOM 3519 O O . LEU A 1 424 ? -16.539 -30.904 24.959 1.00 91.19 424 LEU A O 1
ATOM 3523 N N . TYR A 1 425 ? -16.323 -30.143 27.052 1.00 90.06 425 TYR A N 1
ATOM 3524 C CA . TYR A 1 425 ? -15.581 -28.939 26.683 1.00 90.06 425 TYR A CA 1
ATOM 3525 C C . TYR A 1 425 ? -14.222 -29.272 26.070 1.00 90.06 425 TYR A C 1
ATOM 3527 O O . TYR A 1 425 ? -13.845 -28.672 25.060 1.00 90.06 425 TYR A O 1
ATOM 3535 N N . ASP A 1 426 ? -13.493 -30.216 26.659 1.00 92.00 426 ASP A N 1
ATOM 3536 C CA . ASP A 1 426 ? -12.202 -30.661 26.147 1.00 92.00 426 ASP A CA 1
ATOM 3537 C C . ASP A 1 426 ? -12.348 -31.399 24.812 1.00 92.00 426 ASP A C 1
ATOM 3539 O O . ASP A 1 426 ? -11.545 -31.180 23.903 1.00 92.00 426 ASP A O 1
ATOM 3543 N N . GLU A 1 427 ? -13.400 -32.200 24.642 1.00 93.44 427 GLU A N 1
ATOM 3544 C CA . GLU A 1 427 ? -13.707 -32.879 23.383 1.00 93.44 427 GLU A CA 1
ATOM 3545 C C . GLU A 1 427 ? -14.057 -31.882 22.271 1.00 93.44 427 GLU A C 1
ATOM 3547 O O . GLU A 1 427 ? -13.457 -31.935 21.198 1.00 93.44 427 GLU A O 1
ATOM 3552 N N . ILE A 1 428 ? -14.926 -30.900 22.542 1.00 90.75 428 ILE A N 1
ATOM 3553 C CA . ILE A 1 428 ? -15.261 -29.819 21.600 1.00 90.75 428 ILE A CA 1
ATOM 3554 C C . ILE A 1 428 ? -14.009 -29.012 21.232 1.00 90.75 428 ILE A C 1
ATOM 3556 O O . ILE A 1 428 ? -13.773 -28.710 20.062 1.00 90.75 428 ILE A O 1
ATOM 3560 N N . ARG A 1 429 ? -13.160 -28.678 22.211 1.00 90.69 429 ARG A N 1
ATOM 3561 C CA . ARG A 1 429 ? -11.891 -27.980 21.950 1.00 90.69 429 ARG A CA 1
ATOM 3562 C C . ARG A 1 429 ? -10.956 -28.804 21.078 1.00 90.69 429 ARG A C 1
ATOM 3564 O O . ARG A 1 429 ? -10.304 -28.239 20.200 1.00 90.69 429 ARG A O 1
ATOM 3571 N N . LYS A 1 430 ? -10.871 -30.113 21.319 1.00 92.50 430 LYS A N 1
ATOM 3572 C CA . LYS A 1 430 ? -10.033 -31.018 20.534 1.00 92.50 430 LYS A CA 1
ATOM 3573 C C . LYS A 1 430 ? -10.546 -31.129 19.099 1.00 92.50 430 LYS A C 1
ATOM 3575 O O . LYS A 1 430 ? -9.751 -30.933 18.187 1.00 92.50 430 LYS A O 1
ATOM 3580 N N . GLN A 1 431 ? -11.851 -31.319 18.907 1.00 90.94 431 GLN A N 1
ATOM 3581 C CA . GLN A 1 431 ? -12.486 -31.343 17.586 1.00 90.94 431 GLN A CA 1
ATOM 3582 C C . GLN A 1 431 ? -12.241 -30.036 16.823 1.00 90.94 431 GLN A C 1
ATOM 3584 O O . GLN A 1 431 ? -11.748 -30.069 15.701 1.00 90.94 431 GLN A O 1
ATOM 3589 N N . HIS A 1 432 ? -12.455 -28.874 17.447 1.00 87.50 432 HIS A N 1
ATOM 3590 C CA . HIS A 1 432 ? -12.168 -27.588 16.804 1.00 87.50 432 HIS A CA 1
ATOM 3591 C C . HIS A 1 432 ? -10.689 -27.390 16.474 1.00 87.50 432 HIS A C 1
ATOM 3593 O O . HIS A 1 432 ? -10.358 -26.786 15.453 1.00 87.50 432 HIS A O 1
ATOM 3599 N N . LYS A 1 433 ? -9.779 -27.875 17.325 1.00 91.50 433 LYS A N 1
ATOM 3600 C CA . LYS A 1 433 ? -8.343 -27.819 17.045 1.00 91.50 433 LYS A CA 1
ATOM 3601 C C . LYS A 1 433 ? -7.980 -28.701 15.849 1.00 91.50 433 LYS A C 1
ATOM 3603 O O . LYS A 1 433 ? -7.224 -28.252 14.994 1.00 91.50 433 LYS A O 1
ATOM 3608 N N . GLU A 1 434 ? -8.531 -29.908 15.773 1.00 91.94 434 GLU A N 1
ATOM 3609 C CA . GLU A 1 434 ? -8.339 -30.826 14.646 1.00 91.94 434 GLU A CA 1
ATOM 3610 C C . GLU A 1 434 ? -8.926 -30.245 13.348 1.00 91.94 434 GLU A C 1
ATOM 3612 O O . GLU A 1 434 ? -8.238 -30.209 12.330 1.00 91.94 434 GLU A O 1
ATOM 3617 N N . GLU A 1 435 ? -10.137 -29.681 13.383 1.00 89.06 435 GLU A N 1
ATOM 3618 C CA . GLU A 1 435 ? -10.745 -28.977 12.244 1.00 89.06 435 GLU A CA 1
ATOM 3619 C C . GLU A 1 435 ? -9.893 -27.789 11.776 1.00 89.06 435 GLU A C 1
ATOM 3621 O O . GLU A 1 435 ? -9.677 -27.609 10.575 1.00 89.06 435 GLU A O 1
ATOM 3626 N N . LEU A 1 436 ? -9.359 -26.996 12.711 1.00 89.38 436 LEU A N 1
ATOM 3627 C CA . LEU A 1 436 ? -8.444 -25.896 12.403 1.00 89.38 436 LEU A CA 1
ATOM 3628 C C . LEU A 1 436 ? -7.130 -26.395 11.802 1.00 89.38 436 LEU A C 1
ATOM 3630 O O . LEU A 1 436 ? -6.606 -25.763 10.885 1.00 89.38 436 LEU A O 1
ATOM 3634 N N . GLU A 1 437 ? -6.571 -27.497 12.296 1.00 90.00 437 GLU A N 1
ATOM 3635 C CA . GLU A 1 437 ? -5.360 -28.095 11.731 1.00 90.00 437 GLU A CA 1
ATOM 3636 C C . GLU A 1 437 ? -5.602 -28.608 10.307 1.00 90.00 437 GLU A C 1
ATOM 3638 O O . GLU A 1 437 ? -4.792 -28.320 9.423 1.00 90.00 437 GLU A O 1
ATOM 3643 N N . VAL A 1 438 ? -6.738 -29.263 10.045 1.00 93.19 438 VAL A N 1
ATOM 3644 C CA . VAL A 1 438 ? -7.139 -29.708 8.699 1.00 93.19 438 VAL A CA 1
ATOM 3645 C C . VAL A 1 438 ? -7.349 -28.515 7.765 1.00 93.19 438 VAL A C 1
ATOM 3647 O O . VAL A 1 438 ? -6.801 -28.492 6.661 1.00 93.19 438 VAL A O 1
ATOM 3650 N N . ALA A 1 439 ? -8.074 -27.484 8.204 1.00 87.31 439 ALA A N 1
ATOM 3651 C CA . ALA A 1 439 ? -8.282 -26.269 7.420 1.00 87.31 439 ALA A CA 1
ATOM 3652 C C . ALA A 1 439 ? -6.952 -25.562 7.109 1.00 87.31 439 ALA A C 1
ATOM 3654 O O . ALA A 1 439 ? -6.699 -25.185 5.965 1.00 87.31 439 ALA A O 1
ATOM 3655 N N . ASN A 1 440 ? -6.055 -25.447 8.092 1.00 90.25 440 ASN A N 1
ATOM 3656 C CA . ASN A 1 440 ? -4.725 -24.868 7.898 1.00 90.25 440 ASN A CA 1
ATOM 3657 C C . ASN A 1 440 ? -3.844 -25.714 6.969 1.00 90.25 440 ASN A C 1
ATOM 3659 O O . ASN A 1 440 ? -3.066 -25.157 6.192 1.00 90.25 440 ASN A O 1
ATOM 3663 N N . ALA A 1 441 ? -3.945 -27.044 7.027 1.00 91.06 441 ALA A N 1
ATOM 3664 C CA . ALA A 1 441 ? -3.245 -27.935 6.108 1.00 91.06 441 ALA A CA 1
ATOM 3665 C C . ALA A 1 441 ? -3.728 -27.731 4.664 1.00 91.06 441 ALA A C 1
ATOM 3667 O O . ALA A 1 441 ? -2.898 -27.564 3.768 1.00 91.06 441 ALA A O 1
ATOM 3668 N N . LEU A 1 442 ? -5.046 -27.635 4.454 1.00 90.75 442 LEU A N 1
ATOM 3669 C CA . LEU A 1 442 ? -5.644 -27.338 3.149 1.00 90.75 442 LEU A CA 1
ATOM 3670 C C . LEU A 1 442 ? -5.225 -25.959 2.628 1.00 90.75 442 LEU A C 1
ATOM 3672 O O . LEU A 1 442 ? -4.845 -25.841 1.465 1.00 90.75 442 LEU A O 1
ATOM 3676 N N . VAL A 1 443 ? -5.228 -24.923 3.473 1.00 89.38 443 VAL A N 1
ATOM 3677 C CA . VAL A 1 443 ? -4.748 -23.580 3.097 1.00 89.38 443 VAL A CA 1
ATOM 3678 C C . VAL A 1 443 ? -3.286 -23.636 2.661 1.00 89.38 443 VAL A C 1
ATOM 3680 O O . VAL A 1 443 ? -2.959 -23.156 1.579 1.00 89.38 443 VAL A O 1
ATOM 3683 N N . LYS A 1 444 ? -2.414 -24.304 3.426 1.00 88.56 444 LYS A N 1
ATOM 3684 C CA . LYS A 1 444 ? -1.000 -24.481 3.054 1.00 88.56 444 LYS A CA 1
ATOM 3685 C C . LYS A 1 444 ? -0.831 -25.242 1.739 1.00 88.56 444 LYS A C 1
ATOM 3687 O O . LYS A 1 444 ? 0.074 -24.930 0.967 1.00 88.56 444 LYS A O 1
ATOM 3692 N N . GLU A 1 445 ? -1.663 -26.241 1.466 1.00 90.88 445 GLU A N 1
ATOM 3693 C CA . GLU A 1 445 ? -1.644 -26.976 0.198 1.00 90.88 445 GLU A CA 1
ATOM 3694 C C . GLU A 1 445 ? -2.088 -26.091 -0.980 1.00 90.88 445 GLU A C 1
ATOM 3696 O O . GLU A 1 445 ? -1.451 -26.088 -2.041 1.00 90.88 445 GLU A O 1
ATOM 3701 N N . LYS A 1 446 ? -3.130 -25.273 -0.784 1.00 88.06 446 LYS A N 1
ATOM 3702 C CA . LYS A 1 446 ? -3.571 -24.272 -1.766 1.00 88.06 446 LYS A CA 1
ATOM 3703 C C . LYS A 1 446 ? -2.517 -23.191 -1.993 1.00 88.06 446 LYS A C 1
ATOM 3705 O O . LYS A 1 446 ? -2.246 -22.853 -3.140 1.00 88.06 446 LYS A O 1
ATOM 3710 N N . ASP A 1 447 ? -1.834 -22.727 -0.954 1.00 86.75 447 ASP A N 1
ATOM 3711 C CA . ASP A 1 447 ? -0.720 -21.785 -1.088 1.00 86.75 447 ASP A CA 1
ATOM 3712 C C . ASP A 1 447 ? 0.455 -22.394 -1.853 1.00 86.75 447 ASP A C 1
ATOM 3714 O O . ASP A 1 447 ? 1.026 -21.743 -2.732 1.00 86.75 447 ASP A O 1
ATOM 3718 N N . LYS A 1 448 ? 0.794 -23.664 -1.596 1.00 88.31 448 LYS A N 1
ATOM 3719 C CA . LYS A 1 448 ? 1.813 -24.385 -2.374 1.00 88.31 448 LYS A CA 1
ATOM 3720 C C . LYS A 1 448 ? 1.427 -24.489 -3.847 1.00 88.31 448 LYS A C 1
ATOM 3722 O O . LYS A 1 448 ? 2.266 -24.207 -4.697 1.00 88.31 448 LYS A O 1
ATOM 3727 N N . THR A 1 449 ? 0.172 -24.818 -4.159 1.00 88.62 449 THR A N 1
ATOM 3728 C CA . THR A 1 449 ? -0.310 -24.884 -5.552 1.00 88.62 449 THR A CA 1
ATOM 3729 C C . THR A 1 449 ? -0.406 -23.509 -6.215 1.00 88.62 449 THR A C 1
ATOM 3731 O O . THR A 1 449 ? -0.108 -23.370 -7.399 1.00 88.62 449 THR A O 1
ATOM 3734 N N . ILE A 1 450 ? -0.752 -22.452 -5.480 1.00 87.12 450 ILE A N 1
ATOM 3735 C CA . ILE A 1 450 ? -0.673 -21.071 -5.979 1.00 87.12 450 ILE A CA 1
ATOM 3736 C C . ILE A 1 450 ? 0.780 -20.706 -6.276 1.00 87.12 450 ILE A C 1
ATOM 3738 O O . ILE A 1 450 ? 1.063 -20.095 -7.305 1.00 87.12 450 ILE A O 1
ATOM 3742 N N . THR A 1 451 ? 1.707 -21.081 -5.398 1.00 83.88 451 THR A N 1
ATOM 3743 C CA . THR A 1 451 ? 3.135 -20.798 -5.563 1.00 83.88 451 THR A CA 1
ATOM 3744 C C . THR A 1 451 ? 3.706 -21.562 -6.754 1.00 83.88 451 THR A C 1
ATOM 3746 O O . THR A 1 451 ? 4.360 -20.948 -7.592 1.00 83.88 451 THR A O 1
ATOM 3749 N N . SER A 1 452 ? 3.384 -22.850 -6.916 1.00 86.94 452 SER A N 1
ATOM 3750 C CA . SER A 1 452 ? 3.786 -23.628 -8.093 1.00 86.94 452 SER A CA 1
ATOM 3751 C C . SER A 1 452 ? 3.181 -23.062 -9.377 1.00 86.94 452 SER A C 1
ATOM 3753 O O . SER A 1 452 ? 3.882 -22.919 -10.369 1.00 86.94 452 SER A O 1
ATOM 3755 N N . ASN A 1 453 ? 1.915 -22.636 -9.365 1.00 85.31 453 ASN A N 1
ATOM 3756 C CA . ASN A 1 453 ? 1.291 -21.987 -10.519 1.00 85.31 453 ASN A CA 1
ATOM 3757 C C . ASN A 1 453 ? 1.895 -20.609 -10.822 1.00 85.31 453 ASN A C 1
ATOM 3759 O O . ASN A 1 453 ? 2.003 -20.239 -11.988 1.00 85.31 453 ASN A O 1
ATOM 3763 N N . LYS A 1 454 ? 2.319 -19.843 -9.809 1.00 82.94 454 LYS A N 1
ATOM 3764 C CA . LYS A 1 454 ? 3.072 -18.593 -10.001 1.00 82.94 454 LYS A CA 1
ATOM 3765 C C . LYS A 1 454 ? 4.440 -18.863 -10.617 1.00 82.94 454 LYS A C 1
ATOM 3767 O O . LYS A 1 454 ? 4.811 -18.139 -11.537 1.00 82.94 454 LYS A O 1
ATOM 3772 N N . ILE A 1 455 ? 5.143 -19.898 -10.151 1.00 80.88 455 ILE A N 1
ATOM 3773 C CA . ILE A 1 455 ? 6.418 -20.342 -10.723 1.00 80.88 455 ILE A CA 1
ATOM 3774 C C . ILE A 1 455 ? 6.197 -20.767 -12.174 1.00 80.88 455 ILE A C 1
ATOM 3776 O O . ILE A 1 455 ? 6.775 -20.141 -13.051 1.00 80.88 455 ILE A O 1
ATOM 3780 N N . ASN A 1 456 ? 5.262 -21.674 -12.459 1.00 79.62 456 ASN A N 1
ATOM 3781 C CA . ASN A 1 456 ? 4.932 -22.107 -13.822 1.00 79.62 456 ASN A CA 1
ATOM 3782 C C . ASN A 1 456 ? 4.524 -20.934 -14.721 1.00 79.62 456 ASN A C 1
ATOM 3784 O O . ASN A 1 456 ? 4.950 -20.843 -15.866 1.00 79.62 456 ASN A O 1
ATOM 3788 N N . ARG A 1 457 ? 3.730 -19.983 -14.216 1.00 77.00 457 ARG A N 1
ATOM 3789 C CA . ARG A 1 457 ? 3.371 -18.769 -14.961 1.00 77.00 457 ARG A CA 1
ATOM 3790 C C . ARG A 1 457 ? 4.589 -17.888 -15.223 1.00 77.00 457 ARG A C 1
ATOM 3792 O O . ARG A 1 457 ? 4.676 -17.302 -16.296 1.00 77.00 457 ARG A O 1
ATOM 3799 N N . SER A 1 458 ? 5.502 -17.760 -14.263 1.00 68.31 458 SER A N 1
ATOM 3800 C CA . SER A 1 458 ? 6.751 -17.015 -14.440 1.00 68.31 458 SER A CA 1
ATOM 3801 C C . SER A 1 458 ? 7.702 -17.720 -15.404 1.00 68.31 458 SER A C 1
ATOM 3803 O O . SER A 1 458 ? 8.293 -17.057 -16.246 1.00 68.31 458 SER A O 1
ATOM 3805 N N . GLU A 1 459 ? 7.768 -19.050 -15.363 1.00 74.06 459 GLU A N 1
ATOM 3806 C CA . GLU A 1 459 ? 8.516 -19.870 -16.305 1.00 74.06 459 GLU A CA 1
ATOM 3807 C C . GLU A 1 459 ? 7.939 -19.716 -17.703 1.00 74.06 459 GLU A C 1
ATOM 3809 O O . GLU A 1 459 ? 8.682 -19.375 -18.604 1.00 74.06 459 GLU A O 1
ATOM 3814 N N . VAL A 1 460 ? 6.625 -19.839 -17.900 1.00 71.38 460 VAL A N 1
ATOM 3815 C CA . VAL A 1 460 ? 5.982 -19.618 -19.208 1.00 71.38 460 VAL A CA 1
ATOM 3816 C C . VAL A 1 460 ? 6.163 -18.176 -19.690 1.00 71.38 460 VAL A C 1
ATOM 3818 O O . VAL A 1 460 ? 6.415 -17.957 -20.868 1.00 71.38 460 VAL A O 1
ATOM 3821 N N . LYS A 1 461 ? 6.084 -17.185 -18.793 1.00 68.06 461 LYS A N 1
ATOM 3822 C CA . LYS A 1 461 ? 6.293 -15.770 -19.140 1.00 68.06 461 LYS A CA 1
ATOM 3823 C C . LYS A 1 461 ? 7.748 -15.467 -19.522 1.00 68.06 461 LYS A C 1
ATOM 3825 O O . LYS A 1 461 ? 7.979 -14.597 -20.355 1.00 68.06 461 LYS A O 1
ATOM 3830 N N . ASN A 1 462 ? 8.711 -16.154 -18.908 1.00 64.69 462 ASN A N 1
ATOM 3831 C CA . ASN A 1 462 ? 10.141 -15.957 -19.151 1.00 64.69 462 ASN A CA 1
ATOM 3832 C C . ASN A 1 462 ? 10.710 -16.927 -20.200 1.00 64.69 462 ASN A C 1
ATOM 3834 O O . ASN A 1 462 ? 11.800 -16.690 -20.716 1.00 64.69 462 ASN A O 1
ATOM 3838 N N . LYS A 1 463 ? 9.994 -18.005 -20.535 1.00 66.12 463 LYS A N 1
ATOM 3839 C CA . LYS A 1 463 ? 10.374 -18.978 -21.557 1.00 66.12 463 LYS A CA 1
ATOM 3840 C C . LYS A 1 463 ? 10.149 -18.355 -22.926 1.00 66.12 463 LYS A C 1
ATOM 3842 O O . LYS A 1 463 ? 9.037 -18.312 -23.440 1.00 66.12 463 LYS A O 1
ATOM 3847 N N . ARG A 1 464 ? 11.235 -17.861 -23.511 1.00 62.69 464 ARG A N 1
ATOM 3848 C CA . ARG A 1 464 ? 11.275 -17.419 -24.903 1.00 62.69 464 ARG A CA 1
ATOM 3849 C C . ARG A 1 464 ? 11.339 -18.647 -25.801 1.00 62.69 464 ARG A C 1
ATOM 3851 O O . ARG A 1 464 ? 12.336 -19.367 -25.820 1.00 62.69 464 ARG A O 1
ATOM 3858 N N . PHE A 1 465 ? 10.243 -18.926 -26.494 1.00 65.81 465 PHE A N 1
ATOM 3859 C CA . PHE A 1 465 ? 10.178 -20.034 -27.439 1.00 65.81 465 PHE A CA 1
ATOM 3860 C C . PHE A 1 465 ? 11.110 -19.763 -28.632 1.00 65.81 465 PHE A C 1
ATOM 3862 O O . PHE A 1 465 ? 11.230 -18.627 -29.082 1.00 65.81 465 PHE A O 1
ATOM 3869 N N . TYR A 1 466 ? 11.793 -20.808 -29.105 1.00 69.50 466 TYR A N 1
ATOM 3870 C CA . TYR A 1 466 ? 12.710 -20.779 -30.254 1.00 69.50 466 TYR A CA 1
ATOM 3871 C C . TYR A 1 466 ? 13.945 -19.857 -30.134 1.00 69.50 466 TYR A C 1
ATOM 3873 O O . TYR A 1 466 ? 14.536 -19.457 -31.135 1.00 69.50 466 TYR A O 1
ATOM 3881 N N . GLU A 1 467 ? 14.380 -19.512 -28.915 1.00 71.12 467 GLU A N 1
ATOM 3882 C CA . GLU A 1 467 ? 15.546 -18.636 -28.697 1.00 71.12 467 GLU A CA 1
ATOM 3883 C C . GLU A 1 467 ? 16.866 -19.253 -29.194 1.00 71.12 467 GLU A C 1
ATOM 3885 O O . GLU A 1 467 ? 17.728 -18.534 -29.697 1.00 71.12 467 GLU A O 1
ATOM 3890 N N . LYS A 1 468 ? 17.029 -20.581 -29.118 1.00 74.12 468 LYS A N 1
ATOM 3891 C CA . LYS A 1 468 ? 18.231 -21.261 -29.635 1.00 74.12 468 LYS A CA 1
ATOM 3892 C C . LYS A 1 468 ? 18.291 -21.209 -31.160 1.00 74.12 468 LYS A C 1
ATOM 3894 O O . LYS A 1 468 ? 19.353 -20.966 -31.719 1.00 74.12 468 LYS A O 1
ATOM 3899 N N . GLU A 1 469 ? 17.153 -21.385 -31.813 1.00 76.06 469 GLU A N 1
ATOM 3900 C CA . GLU A 1 469 ? 16.981 -21.383 -33.262 1.00 76.06 469 GLU A CA 1
ATOM 3901 C C . GLU A 1 469 ? 17.121 -19.961 -33.826 1.00 76.06 469 GLU A C 1
ATOM 3903 O O . GLU A 1 469 ? 17.812 -19.758 -34.823 1.00 76.06 469 GLU A O 1
ATOM 3908 N N . ILE A 1 470 ? 16.566 -18.956 -33.137 1.00 74.75 470 ILE A N 1
ATOM 3909 C CA . ILE A 1 470 ? 16.741 -17.534 -33.474 1.00 74.75 470 ILE A CA 1
ATOM 3910 C C . ILE A 1 470 ? 18.203 -17.109 -33.292 1.00 74.75 470 ILE A C 1
ATOM 3912 O O . ILE A 1 470 ? 18.753 -16.424 -34.153 1.00 74.75 470 ILE A O 1
ATOM 3916 N N . ASN A 1 471 ? 18.855 -17.523 -32.202 1.00 79.69 471 ASN A N 1
ATOM 3917 C CA . ASN A 1 471 ? 20.268 -17.220 -31.974 1.00 79.69 471 ASN A CA 1
ATOM 3918 C C . ASN A 1 471 ? 21.184 -17.948 -32.966 1.00 79.69 471 ASN A C 1
ATOM 3920 O O . ASN A 1 471 ? 22.161 -17.352 -33.410 1.00 79.69 471 ASN A O 1
ATOM 3924 N N . GLY A 1 472 ? 20.843 -19.178 -33.365 1.00 81.56 472 GLY A N 1
ATOM 3925 C CA . GLY A 1 472 ? 21.514 -19.904 -34.445 1.00 81.56 472 GLY A CA 1
ATOM 3926 C C . GLY A 1 472 ? 21.428 -19.15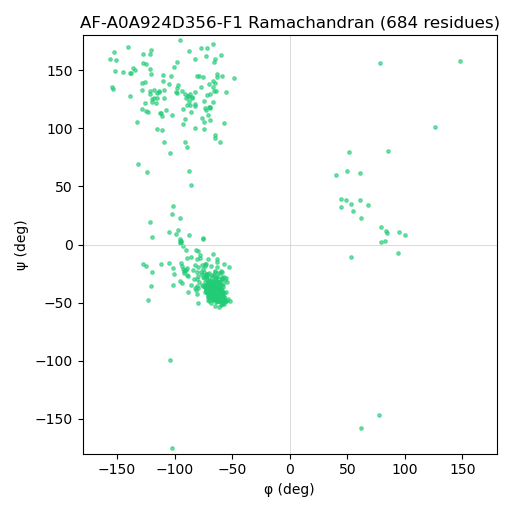1 -35.773 1.00 81.56 472 GLY A C 1
ATOM 3927 O O . GLY A 1 472 ? 22.457 -18.814 -36.347 1.00 81.56 472 GLY A O 1
ATOM 3928 N N . CYS A 1 473 ? 20.221 -18.750 -36.190 1.00 78.06 473 CYS A N 1
ATOM 3929 C CA . CYS A 1 473 ? 20.032 -17.963 -37.414 1.00 78.06 473 CYS A CA 1
ATOM 3930 C C . CYS A 1 473 ? 20.768 -16.611 -37.357 1.00 78.06 473 CYS A C 1
ATOM 3932 O O . CYS A 1 473 ? 21.364 -16.189 -38.343 1.00 78.06 473 CYS A O 1
ATOM 3934 N N . ASN A 1 474 ? 20.772 -15.929 -36.204 1.00 79.75 474 ASN A N 1
ATOM 3935 C CA . ASN A 1 474 ? 21.526 -14.682 -36.024 1.00 79.75 474 ASN A CA 1
ATOM 3936 C C . ASN A 1 474 ? 23.047 -14.898 -36.123 1.00 79.75 474 ASN A C 1
ATOM 3938 O O . ASN A 1 474 ? 23.748 -14.061 -36.695 1.00 79.75 474 ASN A O 1
ATOM 3942 N N . ALA A 1 475 ? 23.564 -15.999 -35.572 1.00 80.50 475 ALA A N 1
ATOM 3943 C CA . ALA A 1 475 ? 24.974 -16.357 -35.678 1.00 80.50 475 ALA A CA 1
ATOM 3944 C C . ALA A 1 475 ? 25.357 -16.680 -37.130 1.00 80.50 475 ALA A C 1
ATOM 3946 O O . ALA A 1 475 ? 26.380 -16.193 -37.610 1.00 80.50 475 ALA A O 1
ATOM 3947 N N . ASP A 1 476 ? 24.507 -17.408 -37.853 1.00 81.69 476 ASP A N 1
ATOM 3948 C CA . ASP A 1 476 ? 24.722 -17.736 -39.263 1.00 81.69 476 ASP A CA 1
ATOM 3949 C C . ASP A 1 476 ? 24.665 -16.489 -40.157 1.00 81.69 476 ASP A C 1
ATOM 3951 O O . ASP A 1 476 ? 25.534 -16.307 -41.009 1.00 81.69 476 ASP A O 1
ATOM 3955 N N . ILE A 1 477 ? 23.732 -15.562 -39.906 1.00 82.81 477 ILE A N 1
ATOM 3956 C CA . ILE A 1 477 ? 23.678 -14.253 -40.581 1.00 82.81 477 ILE A CA 1
ATOM 3957 C C . ILE A 1 477 ? 24.944 -13.438 -40.298 1.00 82.81 477 ILE A C 1
ATOM 3959 O O . ILE A 1 477 ? 25.493 -12.814 -41.206 1.00 82.81 477 ILE A O 1
ATOM 3963 N N . SER A 1 478 ? 25.432 -13.430 -39.056 1.00 81.56 478 SER A N 1
ATOM 3964 C CA . SER A 1 478 ? 26.678 -12.741 -38.699 1.00 81.56 478 SER A CA 1
ATOM 3965 C C . SER A 1 478 ? 27.878 -13.339 -39.443 1.00 81.56 478 SER A C 1
ATOM 3967 O O . SER A 1 478 ? 28.660 -12.614 -40.060 1.00 81.56 478 SER A O 1
ATOM 3969 N N . ASN A 1 479 ? 27.982 -14.669 -39.474 1.00 84.12 479 ASN A N 1
ATOM 3970 C CA . ASN A 1 479 ? 29.048 -15.384 -40.171 1.00 84.12 479 ASN A CA 1
ATOM 3971 C C . ASN A 1 479 ? 29.006 -15.159 -41.691 1.00 84.12 479 ASN A C 1
ATOM 3973 O O . ASN A 1 479 ? 30.052 -14.929 -42.301 1.00 84.12 479 ASN A O 1
ATOM 3977 N N . LEU A 1 480 ? 27.817 -15.165 -42.302 1.00 83.38 480 LEU A N 1
ATOM 3978 C CA . LEU A 1 480 ? 27.639 -14.884 -43.729 1.00 83.38 480 LEU A CA 1
ATOM 3979 C C . LEU A 1 480 ? 27.967 -13.430 -44.074 1.00 83.38 480 LEU A C 1
ATOM 3981 O O . LEU A 1 480 ? 28.666 -13.193 -45.054 1.00 83.38 480 LEU A O 1
ATOM 3985 N N . ASN A 1 481 ? 27.562 -12.462 -43.249 1.00 82.75 481 ASN A N 1
ATOM 398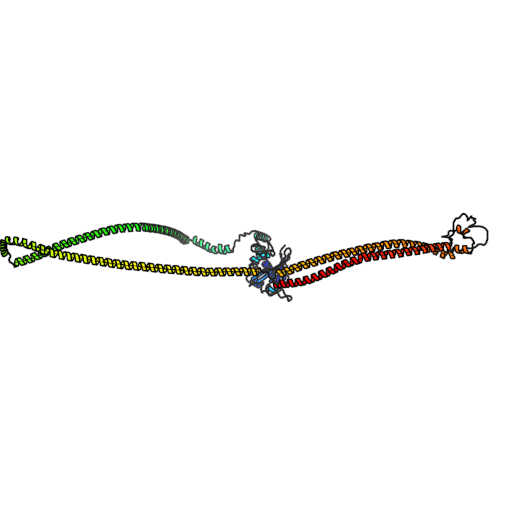6 C CA . ASN A 1 481 ? 27.944 -11.058 -43.433 1.00 82.75 481 ASN A CA 1
ATOM 3987 C C . ASN A 1 481 ? 29.461 -10.850 -43.328 1.00 82.75 481 ASN A C 1
ATOM 3989 O O . ASN A 1 481 ? 30.044 -10.117 -44.126 1.00 82.75 481 ASN A O 1
ATOM 3993 N N . LEU A 1 482 ? 30.125 -11.527 -42.385 1.00 83.38 482 LEU A N 1
ATOM 3994 C CA . LEU A 1 482 ? 31.585 -11.510 -42.282 1.00 83.38 482 LEU A CA 1
ATOM 3995 C C . LEU A 1 482 ? 32.251 -12.141 -43.513 1.00 83.38 482 LEU A C 1
ATOM 3997 O O . LEU A 1 482 ? 33.272 -11.633 -43.978 1.00 83.38 482 LEU A O 1
ATOM 4001 N N . ALA A 1 483 ? 31.689 -13.223 -44.056 1.00 82.31 483 ALA A N 1
ATOM 4002 C CA . ALA A 1 483 ? 32.184 -13.856 -45.276 1.00 82.31 483 ALA A CA 1
ATOM 4003 C C . ALA A 1 483 ? 31.993 -12.962 -46.516 1.00 82.31 483 ALA A C 1
ATOM 4005 O O . ALA A 1 483 ? 32.922 -12.836 -47.311 1.00 82.31 483 ALA A O 1
ATOM 4006 N N . ILE A 1 484 ? 30.843 -12.289 -46.644 1.00 82.62 484 ILE A N 1
ATOM 4007 C CA . ILE A 1 484 ? 30.560 -11.309 -47.707 1.00 82.62 484 ILE A CA 1
ATOM 4008 C C . ILE A 1 484 ? 31.532 -10.132 -47.611 1.00 82.62 484 ILE A C 1
ATOM 4010 O O . ILE A 1 484 ? 32.199 -9.817 -48.588 1.00 82.62 484 ILE A O 1
ATOM 4014 N N . SER A 1 485 ? 31.712 -9.547 -46.423 1.00 82.44 485 SER A N 1
ATOM 4015 C CA . SER A 1 485 ? 32.650 -8.436 -46.221 1.00 82.44 485 SER A CA 1
ATOM 4016 C C . SER A 1 485 ? 34.098 -8.823 -46.548 1.00 82.44 485 SER A C 1
ATOM 4018 O O . SER A 1 485 ? 34.818 -8.053 -47.183 1.00 82.44 485 SER A O 1
ATOM 4020 N N . LYS A 1 486 ? 34.535 -10.034 -46.173 1.00 84.12 486 LYS A N 1
ATOM 4021 C CA . LYS A 1 486 ? 35.858 -10.555 -46.558 1.00 84.12 486 LYS A CA 1
ATOM 4022 C C . LYS A 1 486 ? 35.986 -10.733 -48.074 1.00 84.12 486 LYS A C 1
ATOM 4024 O O . LYS A 1 486 ? 37.019 -10.359 -48.625 1.00 84.12 486 LYS A O 1
ATOM 4029 N N . GLY A 1 487 ? 34.955 -11.267 -48.730 1.00 82.31 487 GLY A N 1
ATOM 4030 C CA . GLY A 1 487 ? 34.901 -11.415 -50.185 1.00 82.31 487 GLY A CA 1
ATOM 4031 C C . GLY A 1 487 ? 34.948 -10.069 -50.910 1.00 82.31 487 GLY A C 1
ATOM 4032 O O . GLY A 1 487 ? 35.760 -9.889 -51.814 1.00 82.31 487 GLY A O 1
ATOM 4033 N N . ASP A 1 488 ? 34.162 -9.092 -50.462 1.00 83.06 488 ASP A N 1
ATOM 4034 C CA . ASP A 1 488 ? 34.097 -7.748 -51.045 1.00 83.06 488 ASP A CA 1
ATOM 4035 C C . ASP A 1 488 ? 35.420 -6.984 -50.867 1.00 83.06 488 ASP A C 1
ATOM 4037 O O . ASP A 1 488 ? 35.911 -6.368 -51.815 1.00 83.06 488 ASP A O 1
ATOM 4041 N N . ASN A 1 489 ? 36.072 -7.107 -49.705 1.00 84.12 489 ASN A N 1
ATOM 4042 C CA . ASN A 1 489 ? 37.412 -6.554 -49.479 1.00 84.12 489 ASN A CA 1
ATOM 4043 C C . ASN A 1 489 ? 38.466 -7.202 -50.393 1.00 84.12 489 ASN A C 1
ATOM 4045 O O . ASN A 1 489 ? 39.331 -6.511 -50.936 1.00 84.12 489 ASN A O 1
ATOM 4049 N N . ALA A 1 490 ? 38.396 -8.522 -50.598 1.00 82.81 490 ALA A N 1
ATOM 4050 C CA . ALA A 1 490 ? 39.289 -9.231 -51.513 1.00 82.81 490 ALA A CA 1
ATOM 4051 C C . ALA A 1 490 ? 39.063 -8.806 -52.975 1.00 82.81 490 ALA A C 1
ATOM 4053 O O . ALA A 1 490 ? 40.033 -8.605 -53.709 1.00 82.81 490 ALA A O 1
ATOM 4054 N N . ILE A 1 491 ? 37.805 -8.596 -53.384 1.00 83.62 491 ILE A N 1
ATOM 4055 C CA . ILE A 1 491 ? 37.448 -8.039 -54.695 1.00 83.62 491 ILE A CA 1
ATOM 4056 C C . ILE A 1 491 ? 38.025 -6.633 -54.838 1.00 83.62 491 ILE A C 1
ATOM 4058 O O . ILE A 1 491 ? 38.683 -6.353 -55.839 1.00 83.62 491 ILE A O 1
ATOM 4062 N N . GLN A 1 492 ? 37.833 -5.758 -53.851 1.00 83.69 492 GLN A N 1
ATOM 4063 C CA . GLN A 1 492 ? 38.351 -4.394 -53.902 1.00 83.69 492 GLN A CA 1
ATOM 4064 C C . GLN A 1 492 ? 39.877 -4.394 -54.060 1.00 83.69 492 GLN A C 1
ATOM 4066 O O . GLN A 1 492 ? 40.395 -3.813 -55.016 1.00 83.69 492 GLN A O 1
ATOM 4071 N N . HIS A 1 493 ? 40.591 -5.139 -53.217 1.00 84.19 493 HIS A N 1
ATOM 4072 C CA . HIS A 1 493 ? 42.046 -5.238 -53.284 1.00 84.19 493 HIS A CA 1
ATOM 4073 C C . HIS A 1 493 ? 42.534 -5.818 -54.625 1.00 84.19 493 HIS A C 1
ATOM 4075 O O . HIS A 1 493 ? 43.473 -5.296 -55.230 1.00 84.19 493 HIS A O 1
ATOM 4081 N N . ALA A 1 494 ? 41.882 -6.863 -55.145 1.00 82.50 494 ALA A N 1
ATOM 4082 C CA . ALA A 1 494 ? 42.214 -7.436 -56.449 1.00 82.50 494 ALA A CA 1
ATOM 4083 C C . ALA A 1 494 ? 41.908 -6.465 -57.606 1.00 82.50 494 ALA A C 1
ATOM 4085 O O . ALA A 1 494 ? 42.690 -6.379 -58.553 1.00 82.50 494 ALA A O 1
ATOM 4086 N N . THR A 1 495 ? 40.825 -5.681 -57.533 1.00 83.00 495 THR A N 1
ATOM 4087 C CA . THR A 1 495 ? 40.503 -4.658 -58.546 1.00 83.00 495 THR A CA 1
ATOM 4088 C C . THR A 1 495 ? 41.503 -3.506 -58.547 1.00 83.00 495 THR A C 1
ATOM 4090 O O . THR A 1 495 ? 41.916 -3.067 -59.620 1.00 83.00 495 THR A O 1
ATOM 4093 N N . GLU A 1 496 ? 41.937 -3.037 -57.378 1.00 85.12 496 GLU A N 1
ATOM 4094 C CA . GLU A 1 496 ? 42.970 -2.006 -57.241 1.00 85.12 496 GLU A CA 1
ATOM 4095 C C . GLU A 1 496 ? 44.321 -2.515 -57.747 1.00 85.12 496 GLU A C 1
ATOM 4097 O O . GLU A 1 496 ? 44.977 -1.844 -58.547 1.00 85.12 496 GLU A O 1
ATOM 4102 N N . LYS A 1 497 ? 44.694 -3.748 -57.389 1.00 84.69 497 LYS A N 1
ATOM 4103 C CA . LYS A 1 497 ? 45.906 -4.399 -57.894 1.00 84.69 497 LYS A CA 1
ATOM 4104 C C . LYS A 1 497 ? 45.863 -4.577 -59.413 1.00 84.69 497 LYS A C 1
ATOM 4106 O O . LYS A 1 497 ? 46.843 -4.265 -60.080 1.00 84.69 497 LYS A O 1
ATOM 4111 N N . ASN A 1 498 ? 44.733 -4.996 -59.986 1.00 86.81 498 ASN A N 1
ATOM 4112 C CA . ASN A 1 498 ? 44.566 -5.114 -61.439 1.00 86.81 498 ASN A CA 1
ATOM 4113 C C . ASN A 1 498 ? 44.681 -3.748 -62.139 1.00 86.81 498 ASN A C 1
ATOM 4115 O O . ASN A 1 498 ? 45.387 -3.629 -63.137 1.00 86.81 498 ASN A O 1
ATOM 4119 N N . LYS A 1 499 ? 44.072 -2.692 -61.578 1.00 84.12 499 LYS A N 1
ATOM 4120 C CA . LYS A 1 499 ? 44.226 -1.314 -62.077 1.00 84.12 499 LYS A CA 1
ATOM 4121 C C . LYS A 1 499 ? 45.680 -0.844 -62.034 1.00 84.12 499 LYS A C 1
ATOM 4123 O O . LYS A 1 499 ? 46.129 -0.211 -62.985 1.00 84.12 499 LYS A O 1
ATOM 4128 N N . ASN A 1 500 ? 46.418 -1.150 -60.969 1.00 85.56 500 ASN A N 1
ATOM 4129 C CA . ASN A 1 500 ? 47.831 -0.783 -60.855 1.00 85.56 500 ASN A CA 1
ATOM 4130 C C . ASN A 1 500 ? 48.687 -1.525 -61.887 1.00 85.56 500 ASN A C 1
ATOM 4132 O O . ASN A 1 500 ? 49.449 -0.883 -62.597 1.00 85.56 500 ASN A O 1
ATOM 4136 N N . ILE A 1 501 ? 48.475 -2.832 -62.062 1.00 85.88 501 ILE A N 1
ATOM 4137 C CA . ILE A 1 501 ? 49.162 -3.639 -63.084 1.00 85.88 501 ILE A CA 1
ATOM 4138 C C . ILE A 1 501 ? 48.859 -3.113 -64.500 1.00 85.88 501 ILE A C 1
ATOM 4140 O O . ILE A 1 501 ? 49.755 -3.043 -65.336 1.00 85.88 501 ILE A O 1
ATOM 4144 N N . GLN A 1 502 ? 47.618 -2.699 -64.778 1.00 82.31 502 GLN A N 1
ATOM 4145 C CA . GLN A 1 502 ? 47.253 -2.078 -66.058 1.00 82.31 502 GLN A CA 1
ATOM 4146 C C . GLN A 1 502 ? 47.925 -0.714 -66.262 1.00 82.31 502 GLN A C 1
ATOM 4148 O O . GLN A 1 502 ? 48.366 -0.413 -67.367 1.00 82.31 502 GLN A O 1
ATOM 4153 N N . LYS A 1 503 ? 48.031 0.109 -65.211 1.00 83.50 503 LYS A N 1
ATOM 4154 C CA . LYS A 1 503 ? 48.755 1.387 -65.271 1.00 83.50 503 LYS A CA 1
ATOM 4155 C C . LYS A 1 503 ? 50.251 1.182 -65.503 1.00 83.50 503 LYS A C 1
ATOM 4157 O O . LYS A 1 503 ? 50.810 1.872 -66.345 1.00 83.50 503 LYS A O 1
ATOM 4162 N N . GLU A 1 504 ? 50.877 0.244 -64.796 1.00 83.31 504 GLU A N 1
ATOM 4163 C CA . GLU A 1 504 ? 52.288 -0.118 -64.992 1.00 83.31 504 GLU A CA 1
ATOM 4164 C C . GLU A 1 504 ? 52.540 -0.595 -66.423 1.00 83.31 504 GLU A C 1
ATOM 4166 O O . GLU A 1 504 ? 53.460 -0.106 -67.074 1.00 83.31 504 GLU A O 1
ATOM 4171 N N . TRP A 1 505 ? 51.672 -1.466 -66.949 1.00 86.25 505 TRP A N 1
ATOM 4172 C CA . TRP A 1 505 ? 51.761 -1.927 -68.333 1.00 86.25 505 TRP A CA 1
ATOM 4173 C C . TRP A 1 505 ? 51.662 -0.767 -69.333 1.00 86.25 505 TRP A C 1
ATOM 4175 O O . TRP A 1 505 ? 52.511 -0.659 -70.212 1.00 86.25 505 TRP A O 1
ATOM 4185 N N . LEU A 1 506 ? 50.695 0.142 -69.162 1.00 83.75 506 LEU A N 1
ATOM 4186 C CA . LEU A 1 506 ? 50.533 1.320 -70.024 1.00 83.75 506 LEU A CA 1
ATOM 4187 C C . LEU A 1 506 ? 51.734 2.277 -69.967 1.00 83.75 506 LEU A C 1
ATOM 4189 O O . LEU A 1 506 ? 52.056 2.910 -70.970 1.00 83.75 506 LEU A O 1
ATOM 4193 N N . ILE A 1 507 ? 52.376 2.425 -68.805 1.00 83.81 507 ILE A N 1
ATOM 4194 C CA . ILE A 1 507 ? 53.564 3.275 -68.646 1.00 83.81 507 ILE A CA 1
ATOM 4195 C C . ILE A 1 507 ? 54.771 2.636 -69.342 1.00 83.81 507 ILE A C 1
ATOM 4197 O O . ILE A 1 507 ? 55.445 3.321 -70.109 1.00 83.81 507 ILE A O 1
ATOM 4201 N N . GLU A 1 508 ? 55.024 1.341 -69.121 1.00 82.38 508 GLU A N 1
ATOM 4202 C CA . GLU A 1 508 ? 56.125 0.622 -69.780 1.00 82.38 508 GLU A CA 1
ATOM 4203 C C . GLU A 1 508 ? 55.917 0.559 -71.308 1.00 82.38 508 GLU A C 1
ATOM 4205 O O . GLU A 1 508 ? 56.854 0.806 -72.065 1.00 82.38 508 GLU A O 1
ATOM 4210 N N . GLU A 1 509 ? 54.685 0.334 -71.780 1.00 81.50 509 GLU A N 1
ATOM 4211 C CA . GLU A 1 509 ? 54.330 0.342 -73.208 1.00 81.50 509 GLU A CA 1
ATOM 4212 C C . GLU A 1 509 ? 54.535 1.721 -73.853 1.00 81.50 509 GLU A C 1
ATOM 4214 O O . GLU A 1 509 ? 55.105 1.825 -74.943 1.00 81.50 509 GLU A O 1
ATOM 4219 N N . LYS A 1 510 ? 54.116 2.801 -73.179 1.00 81.25 510 LYS A N 1
ATOM 4220 C CA . LYS A 1 510 ? 54.385 4.168 -73.648 1.00 81.25 510 LYS A CA 1
ATOM 4221 C C . LYS A 1 510 ? 55.877 4.472 -73.689 1.00 81.25 510 LYS A C 1
ATOM 4223 O O . LYS A 1 510 ? 56.322 5.060 -74.668 1.00 81.25 510 LYS A O 1
ATOM 4228 N N . GLY A 1 511 ? 56.641 4.041 -72.685 1.00 82.31 511 GLY A N 1
ATOM 4229 C CA . GLY A 1 511 ? 58.093 4.220 -72.648 1.00 82.31 511 GLY A CA 1
ATOM 4230 C C . GLY A 1 511 ? 58.789 3.590 -73.856 1.00 82.31 511 GLY A C 1
ATOM 4231 O O . GLY A 1 511 ? 59.532 4.272 -74.559 1.00 82.31 511 GLY A O 1
ATOM 4232 N N . VAL A 1 512 ? 58.481 2.323 -74.163 1.00 82.00 512 VAL A N 1
ATOM 4233 C CA . VAL A 1 512 ? 59.045 1.615 -75.329 1.00 82.00 512 VAL A CA 1
ATOM 4234 C C . VAL A 1 512 ? 58.650 2.296 -76.643 1.00 82.00 512 VAL A C 1
ATOM 4236 O O . VAL A 1 512 ? 59.498 2.504 -77.516 1.00 82.00 512 VAL A O 1
ATOM 4239 N N . ASN A 1 513 ? 57.384 2.699 -76.783 1.00 79.44 513 ASN A N 1
ATOM 4240 C CA . ASN A 1 513 ? 56.902 3.386 -77.982 1.00 79.44 513 ASN A CA 1
ATOM 4241 C C . ASN A 1 513 ? 57.556 4.764 -78.175 1.00 79.44 513 ASN A C 1
ATOM 4243 O O . ASN A 1 513 ? 57.974 5.089 -79.286 1.00 79.44 513 ASN A O 1
ATOM 4247 N N . GLU A 1 514 ? 57.685 5.570 -77.119 1.00 81.56 514 GLU A N 1
ATOM 4248 C CA . GLU A 1 514 ? 58.323 6.891 -77.181 1.00 81.56 514 GLU A CA 1
ATOM 4249 C C . GLU A 1 514 ? 59.826 6.793 -77.477 1.00 81.56 514 GLU A C 1
ATOM 4251 O O . GLU A 1 514 ? 60.333 7.543 -78.316 1.00 81.56 514 GLU A O 1
ATOM 4256 N N . ASP A 1 515 ? 60.540 5.844 -76.868 1.00 81.56 515 ASP A N 1
ATOM 4257 C CA . ASP A 1 515 ? 61.964 5.624 -77.138 1.00 81.56 515 ASP A CA 1
ATOM 4258 C C . ASP A 1 515 ? 62.214 5.111 -78.560 1.00 81.56 515 ASP A C 1
ATOM 4260 O O . ASP A 1 515 ? 63.168 5.538 -79.220 1.00 81.56 515 ASP A O 1
ATOM 4264 N N . THR A 1 516 ? 61.344 4.233 -79.065 1.00 80.12 516 THR A N 1
ATOM 4265 C CA . THR A 1 516 ? 61.402 3.767 -80.458 1.00 80.12 516 THR A CA 1
ATOM 4266 C C . THR A 1 516 ? 61.120 4.925 -81.412 1.00 80.12 516 THR A C 1
ATOM 4268 O O . THR A 1 516 ? 61.886 5.149 -82.351 1.00 80.12 516 THR A O 1
ATOM 4271 N N . LYS A 1 517 ? 60.084 5.726 -81.135 1.00 82.31 517 LYS A N 1
ATOM 4272 C CA . LYS A 1 517 ? 59.719 6.896 -81.938 1.00 82.31 517 LYS A CA 1
ATOM 4273 C C . LYS A 1 517 ? 60.860 7.912 -82.017 1.00 82.31 517 LYS A C 1
ATOM 4275 O O . LYS A 1 517 ? 61.222 8.307 -83.119 1.00 82.31 517 LYS A O 1
ATOM 4280 N N . ARG A 1 518 ? 61.510 8.245 -80.895 1.00 81.12 518 ARG A N 1
ATOM 4281 C CA . ARG A 1 518 ? 62.689 9.137 -80.868 1.00 81.12 518 ARG A CA 1
ATOM 4282 C C . ARG A 1 518 ? 63.854 8.604 -81.704 1.00 81.12 518 ARG A C 1
ATOM 4284 O O . ARG A 1 518 ? 64.560 9.378 -82.348 1.00 81.12 518 ARG A O 1
ATOM 4291 N N . LYS A 1 519 ? 64.100 7.290 -81.677 1.00 82.31 519 LYS A N 1
ATOM 4292 C CA . LYS A 1 519 ? 65.162 6.658 -82.480 1.00 82.31 519 LYS A CA 1
ATOM 4293 C C . LYS A 1 519 ? 64.820 6.681 -83.972 1.00 82.31 519 LYS A C 1
ATOM 4295 O O . LYS A 1 519 ? 65.711 6.950 -84.771 1.00 82.31 519 LYS A O 1
ATOM 4300 N N . ILE A 1 520 ? 63.558 6.453 -84.335 1.00 82.38 520 ILE A N 1
ATOM 4301 C CA . ILE A 1 520 ? 63.079 6.536 -85.722 1.00 82.38 520 ILE A CA 1
ATOM 4302 C C . ILE A 1 520 ? 63.148 7.975 -86.233 1.00 82.38 520 ILE A C 1
ATOM 4304 O O . ILE A 1 520 ? 63.701 8.180 -87.306 1.00 82.38 520 ILE A O 1
ATOM 4308 N N . GLU A 1 521 ? 62.684 8.961 -85.460 1.00 81.06 521 GLU A N 1
ATOM 4309 C CA . GLU A 1 521 ? 62.723 10.385 -85.830 1.00 81.06 521 GLU A CA 1
ATOM 4310 C C . GLU A 1 521 ? 64.145 10.824 -86.218 1.00 81.06 521 GLU A C 1
ATOM 4312 O O . GLU A 1 521 ? 64.349 11.368 -87.305 1.00 81.06 521 GLU A O 1
ATOM 4317 N N . LYS A 1 522 ? 65.156 10.456 -85.416 1.00 81.62 522 LYS A N 1
ATOM 4318 C CA . LYS A 1 522 ? 66.575 10.717 -85.729 1.00 81.62 522 LYS A CA 1
ATOM 4319 C C . LYS A 1 522 ? 67.033 10.096 -87.052 1.00 81.62 522 LYS A C 1
ATOM 4321 O O . LYS A 1 522 ? 67.787 10.722 -87.788 1.00 81.62 522 LYS A O 1
ATOM 4326 N N . GLN A 1 523 ? 66.603 8.871 -87.359 1.00 81.94 523 GLN A N 1
ATOM 4327 C CA . GLN A 1 523 ? 66.967 8.199 -88.612 1.00 81.94 523 GLN A CA 1
ATOM 4328 C C . GLN A 1 523 ? 66.200 8.775 -89.810 1.00 81.94 523 GLN A C 1
ATOM 4330 O O . GLN A 1 523 ? 66.763 8.924 -90.893 1.00 81.94 523 GLN A O 1
ATOM 4335 N N . THR A 1 524 ? 64.941 9.176 -89.624 1.00 78.94 524 THR A N 1
ATOM 4336 C CA . THR A 1 524 ? 64.163 9.854 -90.666 1.00 78.94 524 THR A CA 1
ATOM 4337 C C . THR A 1 524 ? 64.705 11.245 -90.980 1.00 78.94 524 THR A C 1
ATOM 4339 O O . THR A 1 524 ? 64.720 11.615 -92.148 1.00 78.94 524 THR A O 1
ATOM 4342 N N . GLU A 1 525 ? 65.233 11.984 -89.997 1.00 81.31 525 GLU A N 1
ATOM 4343 C CA . GLU A 1 525 ? 65.938 13.253 -90.235 1.00 81.31 525 GLU A CA 1
ATOM 4344 C C . GLU A 1 525 ? 67.209 13.077 -91.079 1.00 81.31 525 GLU A C 1
ATOM 4346 O O . GLU A 1 525 ? 67.563 13.948 -91.873 1.00 81.31 525 GLU A O 1
ATOM 4351 N N . ILE A 1 526 ? 67.909 11.950 -90.928 1.00 82.00 526 ILE A N 1
ATOM 4352 C CA . ILE A 1 526 ? 69.063 11.619 -91.773 1.00 82.00 526 ILE A CA 1
ATOM 4353 C C . ILE A 1 526 ? 68.590 11.354 -93.208 1.00 82.00 526 ILE A C 1
ATOM 4355 O O . ILE A 1 526 ? 69.158 11.906 -94.148 1.00 82.00 526 ILE A O 1
ATOM 4359 N N . ILE A 1 527 ? 67.503 10.595 -93.384 1.00 79.81 527 ILE A N 1
ATOM 4360 C CA . ILE A 1 527 ? 66.908 10.335 -94.704 1.00 79.81 527 ILE A CA 1
ATOM 4361 C C . ILE A 1 527 ? 66.423 11.632 -95.368 1.00 79.81 527 ILE A C 1
ATOM 4363 O O . ILE A 1 527 ? 66.667 11.824 -96.556 1.00 79.81 527 ILE A O 1
ATOM 4367 N N . THR A 1 528 ? 65.762 12.542 -94.645 1.00 80.06 528 THR A N 1
ATOM 4368 C CA . THR A 1 528 ? 65.295 13.813 -95.228 1.00 80.06 528 THR A CA 1
ATOM 4369 C C . THR A 1 528 ? 66.459 14.700 -95.662 1.00 80.06 528 THR A C 1
ATOM 4371 O O . THR A 1 528 ? 66.403 15.273 -96.751 1.00 80.06 528 THR A O 1
ATOM 4374 N N . LYS A 1 529 ? 67.548 14.757 -94.882 1.00 82.44 529 LYS A N 1
ATOM 4375 C CA . LYS A 1 529 ? 68.782 15.459 -95.271 1.00 82.44 529 LYS A CA 1
ATOM 4376 C C . LYS A 1 529 ? 69.406 14.847 -96.526 1.00 82.44 529 LYS A C 1
ATOM 4378 O O . LYS A 1 529 ? 69.680 15.581 -97.472 1.00 82.44 529 LYS A O 1
ATOM 4383 N N . LEU A 1 530 ? 69.560 13.523 -96.576 1.00 80.19 530 LEU A N 1
ATOM 4384 C CA . LEU A 1 530 ? 70.107 12.818 -97.742 1.00 80.19 530 LEU A CA 1
ATOM 4385 C C . LEU A 1 530 ? 69.235 13.014 -98.992 1.00 80.19 530 LEU A C 1
ATOM 4387 O O . LEU A 1 530 ? 69.760 13.338 -100.052 1.00 80.19 530 LEU A O 1
ATOM 4391 N N . ASN A 1 531 ? 67.907 12.934 -98.865 1.00 80.06 531 ASN A N 1
ATOM 4392 C CA . ASN A 1 531 ? 66.981 13.196 -99.971 1.00 80.06 531 ASN A CA 1
ATOM 4393 C C . ASN A 1 531 ? 67.057 14.642 -100.477 1.00 80.06 531 ASN A C 1
ATOM 4395 O O . ASN A 1 531 ? 66.964 14.868 -101.680 1.00 80.06 531 ASN A O 1
ATOM 4399 N N . SER A 1 532 ? 67.251 15.626 -99.592 1.00 79.38 532 SER A N 1
ATOM 4400 C CA . SER A 1 532 ? 67.420 17.022 -100.019 1.00 79.38 532 SER A CA 1
ATOM 4401 C C . SER A 1 532 ? 68.704 17.225 -100.834 1.00 79.38 532 SER A C 1
ATOM 4403 O O . SER A 1 532 ? 68.692 17.944 -101.832 1.00 79.38 532 SER A O 1
ATOM 4405 N N . ILE A 1 533 ? 69.784 16.524 -100.467 1.00 80.06 533 ILE A N 1
ATOM 4406 C CA . ILE A 1 533 ? 71.055 16.527 -101.201 1.00 80.06 533 ILE A CA 1
ATOM 4407 C C . ILE A 1 533 ? 70.894 15.819 -102.552 1.00 80.06 533 ILE A C 1
ATOM 4409 O O . ILE A 1 533 ? 71.320 16.358 -103.570 1.00 80.06 533 ILE A O 1
ATOM 4413 N N . ILE A 1 534 ? 70.220 14.664 -102.592 1.00 78.75 534 ILE A N 1
ATOM 4414 C CA . ILE A 1 534 ? 69.922 13.949 -103.844 1.00 78.75 534 ILE A CA 1
ATOM 4415 C C . ILE A 1 534 ? 69.079 14.818 -104.778 1.00 78.75 534 ILE A C 1
ATOM 4417 O O . ILE A 1 534 ? 69.413 14.933 -105.950 1.00 78.75 534 ILE A O 1
ATOM 4421 N N . SER A 1 535 ? 68.041 15.488 -104.272 1.00 76.44 535 SER A N 1
ATOM 4422 C CA . SER A 1 535 ? 67.211 16.387 -105.082 1.00 76.44 535 SER A CA 1
ATOM 4423 C C . SER A 1 535 ? 68.011 17.564 -105.649 1.00 76.44 535 SER A C 1
ATOM 4425 O O . SER A 1 535 ? 67.746 17.991 -106.772 1.00 76.44 535 SER A O 1
ATOM 4427 N N . ALA A 1 536 ? 68.996 18.080 -104.906 1.00 76.12 536 ALA A N 1
ATOM 4428 C CA . ALA A 1 536 ? 69.903 19.112 -105.400 1.00 76.12 536 ALA A CA 1
ATOM 4429 C C . ALA A 1 536 ? 70.855 18.577 -106.486 1.00 76.12 536 ALA A C 1
ATOM 4431 O O . ALA A 1 536 ? 71.130 19.284 -107.453 1.00 76.12 536 ALA A O 1
ATOM 4432 N N . ILE A 1 537 ? 71.332 17.333 -106.362 1.00 73.00 537 ILE A N 1
ATOM 4433 C CA . ILE A 1 537 ? 72.138 16.658 -107.394 1.00 73.00 537 ILE A CA 1
ATOM 4434 C C . ILE A 1 537 ? 71.291 16.361 -108.642 1.00 73.00 537 ILE A C 1
ATOM 4436 O O . ILE A 1 537 ? 71.749 16.605 -109.755 1.00 73.00 537 ILE A O 1
ATOM 4440 N N . ASP A 1 538 ? 70.044 15.920 -108.487 1.00 73.50 538 ASP A N 1
ATOM 4441 C CA . ASP A 1 538 ? 69.134 15.652 -109.607 1.00 73.50 538 ASP A CA 1
ATOM 4442 C C . ASP A 1 538 ? 68.803 16.915 -110.397 1.00 73.50 538 ASP A C 1
ATOM 4444 O O . ASP A 1 538 ? 68.881 16.908 -111.626 1.00 73.50 538 ASP A O 1
ATOM 4448 N N . ALA A 1 539 ? 68.571 18.035 -109.708 1.00 71.38 539 ALA A N 1
ATOM 4449 C CA . ALA A 1 539 ? 68.433 19.334 -110.358 1.00 71.38 539 ALA A CA 1
ATOM 4450 C C . ALA A 1 539 ? 69.701 19.738 -111.141 1.00 71.38 539 ALA A C 1
ATOM 4452 O O . ALA A 1 539 ? 69.599 20.378 -112.188 1.00 71.38 539 ALA A O 1
ATOM 4453 N N . LYS A 1 540 ? 70.902 19.359 -110.677 1.00 70.75 540 LYS A N 1
ATOM 4454 C CA . LYS A 1 540 ? 72.159 19.593 -111.413 1.00 70.75 540 LYS A CA 1
ATOM 4455 C C . LYS A 1 540 ? 72.270 18.699 -112.654 1.00 70.75 540 LYS A C 1
ATOM 4457 O O . LYS A 1 540 ? 72.670 19.181 -113.714 1.00 70.75 540 LYS A O 1
ATOM 4462 N N . ILE A 1 541 ? 71.879 17.427 -112.555 1.00 68.19 541 ILE A N 1
ATOM 4463 C CA . ILE A 1 541 ? 71.925 16.468 -113.670 1.00 68.19 541 ILE A CA 1
ATOM 4464 C C . ILE A 1 541 ? 70.896 16.823 -114.755 1.00 68.19 541 ILE A C 1
ATOM 4466 O O . ILE A 1 541 ? 71.258 16.852 -115.931 1.00 68.19 541 ILE A O 1
ATOM 4470 N N . GLU A 1 542 ? 69.647 17.143 -114.408 1.00 69.69 542 GLU A N 1
ATOM 4471 C CA . GLU A 1 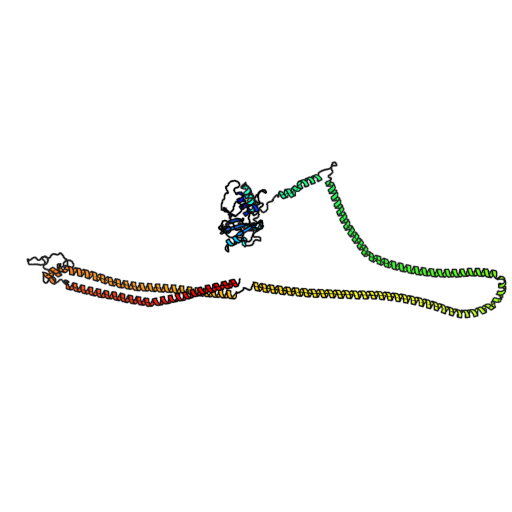542 ? 68.615 17.509 -115.396 1.00 69.69 542 GLU A CA 1
ATOM 4472 C C . GLU A 1 542 ? 68.982 18.780 -116.171 1.00 69.69 542 GLU A C 1
ATOM 4474 O O . GLU A 1 542 ? 68.858 18.821 -117.398 1.00 69.69 542 GLU A O 1
ATOM 4479 N N . ASN A 1 543 ? 69.521 19.788 -115.479 1.00 68.50 543 ASN A N 1
ATOM 4480 C CA . ASN A 1 543 ? 69.917 21.048 -116.105 1.00 68.50 543 ASN A CA 1
ATOM 4481 C C . ASN A 1 543 ? 71.187 20.930 -116.970 1.00 68.50 543 ASN A C 1
ATOM 4483 O O . ASN A 1 543 ? 71.414 21.781 -117.831 1.00 68.50 543 ASN A O 1
ATOM 4487 N N . SER A 1 544 ? 71.987 19.868 -116.815 1.00 62.50 544 SER A N 1
ATOM 4488 C CA . SER A 1 544 ? 73.273 19.702 -117.512 1.00 62.50 544 SER A CA 1
ATOM 4489 C C . SER A 1 544 ? 73.175 19.542 -119.040 1.00 62.50 544 SER A C 1
ATOM 4491 O O . SER A 1 544 ? 74.105 19.919 -119.752 1.00 62.50 544 SER A O 1
ATOM 4493 N N . LYS A 1 545 ? 72.051 19.036 -119.575 1.00 61.59 545 LYS A N 1
ATOM 4494 C CA . LYS A 1 545 ? 71.869 18.806 -121.027 1.00 61.59 545 LYS A CA 1
ATOM 4495 C C . LYS A 1 545 ? 71.647 20.086 -121.841 1.00 61.59 545 LYS A C 1
ATOM 4497 O O . LYS A 1 545 ? 71.904 20.093 -123.039 1.00 61.59 545 LYS A O 1
ATOM 4502 N N . HIS A 1 546 ? 71.171 21.159 -121.207 1.00 62.09 546 HIS A N 1
ATOM 4503 C CA . HIS A 1 546 ? 70.877 22.449 -121.851 1.00 62.09 546 HIS A CA 1
ATOM 4504 C C . HIS A 1 546 ? 71.698 23.615 -121.266 1.00 62.09 546 HIS A C 1
ATOM 4506 O O . HIS A 1 546 ? 71.450 24.777 -121.601 1.00 62.09 546 HIS A O 1
ATOM 4512 N N . SER A 1 547 ? 72.652 23.328 -120.375 1.00 68.19 547 SER A N 1
ATOM 4513 C CA . SER A 1 547 ? 73.537 24.319 -119.758 1.00 68.19 547 SER A CA 1
ATOM 4514 C C . SER A 1 547 ? 74.876 24.444 -120.493 1.00 68.19 547 SER A C 1
ATOM 4516 O O . SER A 1 547 ? 75.181 23.707 -121.435 1.00 68.19 547 SER A O 1
ATOM 4518 N N . LEU A 1 548 ? 75.703 25.388 -120.034 1.00 68.44 548 LEU A N 1
ATOM 4519 C CA . LEU A 1 548 ? 77.061 25.603 -120.533 1.00 68.44 548 LEU A CA 1
ATOM 4520 C C . LEU A 1 548 ? 77.913 24.317 -120.484 1.00 68.44 548 LEU A C 1
ATOM 4522 O O . LEU A 1 548 ? 78.730 24.114 -121.376 1.00 68.44 548 LEU A O 1
ATOM 4526 N N . TYR A 1 549 ? 77.677 23.431 -119.507 1.00 73.44 549 TYR A N 1
ATOM 4527 C CA . TYR A 1 549 ? 78.319 22.113 -119.398 1.00 73.44 549 TYR A CA 1
ATOM 4528 C C . TYR A 1 549 ? 78.110 21.231 -120.643 1.00 73.44 549 TYR A C 1
ATOM 4530 O O . TYR A 1 549 ? 79.078 20.726 -121.211 1.00 73.44 549 TYR A O 1
ATOM 4538 N N . GLY A 1 550 ? 76.860 21.070 -121.098 1.00 68.50 550 GLY A N 1
ATOM 4539 C CA . GLY A 1 550 ? 76.537 20.276 -122.290 1.00 68.50 550 GLY A CA 1
ATOM 4540 C C . GLY A 1 550 ? 77.162 20.855 -123.562 1.00 68.50 550 GLY A C 1
ATOM 4541 O O . GLY A 1 550 ? 77.755 20.125 -124.351 1.00 68.50 550 GLY A O 1
ATOM 4542 N N . TRP A 1 551 ? 77.125 22.183 -123.708 1.00 72.00 551 TRP A N 1
ATOM 4543 C CA . TRP A 1 551 ? 77.753 22.874 -124.838 1.00 72.00 551 TRP A CA 1
ATOM 4544 C C . TRP A 1 551 ? 79.284 22.730 -124.852 1.00 72.00 551 TRP A C 1
ATOM 4546 O O . TRP A 1 551 ? 79.870 22.510 -125.913 1.00 72.00 551 TRP A O 1
ATOM 4556 N N . LEU A 1 552 ? 79.938 22.825 -123.686 1.00 71.00 552 LEU A N 1
ATOM 4557 C CA . LEU A 1 552 ? 81.391 22.670 -123.561 1.00 71.00 552 LEU A CA 1
ATOM 4558 C C . LEU A 1 552 ? 81.846 21.256 -123.947 1.00 71.00 552 LEU A C 1
ATOM 4560 O O . LEU A 1 552 ? 82.802 21.129 -124.709 1.00 71.00 552 LEU A O 1
ATOM 4564 N N . ASN A 1 553 ? 81.124 20.215 -123.516 1.00 70.56 553 ASN A N 1
ATOM 4565 C CA . ASN A 1 553 ? 81.408 18.827 -123.903 1.00 70.56 553 ASN A CA 1
ATOM 4566 C C . ASN A 1 553 ? 81.296 18.575 -125.419 1.00 70.56 553 ASN A C 1
ATOM 4568 O O . ASN A 1 553 ? 82.021 17.733 -125.942 1.00 70.56 553 ASN A O 1
ATOM 4572 N N . GLU A 1 554 ? 80.408 19.277 -126.131 1.00 70.50 554 GLU A N 1
ATOM 4573 C CA . GLU A 1 554 ? 80.216 19.088 -127.577 1.00 70.50 554 GLU A CA 1
ATOM 4574 C C . GLU A 1 554 ? 81.185 19.908 -128.444 1.00 70.50 554 GLU A C 1
ATOM 4576 O O . GLU A 1 554 ? 81.564 19.464 -129.527 1.00 70.50 554 GLU A O 1
ATOM 4581 N N . GLN A 1 555 ? 81.556 21.120 -128.015 1.00 71.00 555 GLN A N 1
ATOM 4582 C CA . GLN A 1 555 ? 82.204 22.112 -128.887 1.00 71.00 555 GLN A CA 1
ATOM 4583 C C . GLN A 1 555 ? 83.671 22.413 -128.548 1.00 71.00 555 GLN A C 1
ATOM 4585 O O . GLN A 1 555 ? 84.365 22.997 -129.390 1.00 71.00 555 GLN A O 1
ATOM 4590 N N . VAL A 1 556 ? 84.151 22.053 -127.349 1.00 69.44 556 VAL A N 1
ATOM 4591 C CA . VAL A 1 556 ? 85.502 22.388 -126.864 1.00 69.44 556 VAL A CA 1
ATOM 4592 C C . VAL A 1 556 ? 86.195 21.147 -126.273 1.00 69.44 556 VAL A C 1
ATOM 4594 O O . VAL A 1 556 ? 85.883 20.746 -125.155 1.00 69.44 556 VAL A O 1
ATOM 4597 N N . PRO A 1 557 ? 87.166 20.540 -126.979 1.00 69.25 557 PRO A N 1
ATOM 4598 C CA . PRO A 1 557 ? 88.001 19.471 -126.424 1.00 69.25 557 PRO A CA 1
ATOM 4599 C C . PRO A 1 557 ? 88.852 19.962 -125.236 1.00 69.25 557 PRO A C 1
ATOM 4601 O O . PRO A 1 557 ? 89.321 21.099 -125.255 1.00 69.25 557 PRO A O 1
ATOM 4604 N N . ASP A 1 558 ? 89.059 19.117 -124.218 1.00 68.19 558 ASP A N 1
ATOM 4605 C CA . ASP A 1 558 ? 89.858 19.406 -123.003 1.00 68.19 558 ASP A CA 1
ATOM 4606 C C . ASP A 1 558 ? 89.427 20.675 -122.216 1.00 68.19 558 ASP A C 1
ATOM 4608 O O . ASP A 1 558 ? 90.229 21.347 -121.551 1.00 68.19 558 ASP A O 1
ATOM 4612 N N . TRP A 1 559 ? 88.140 21.041 -122.274 1.00 74.56 559 TRP A N 1
ATOM 4613 C CA . TRP A 1 559 ? 87.611 22.198 -121.540 1.00 74.56 559 TRP A CA 1
ATOM 4614 C C . TRP A 1 559 ? 87.710 22.040 -120.011 1.00 74.56 559 TRP A C 1
ATOM 4616 O O . TRP A 1 559 ? 87.842 23.033 -119.295 1.00 74.56 559 TRP A O 1
ATOM 4626 N N . ASP A 1 560 ? 87.686 20.804 -119.513 1.00 65.69 560 ASP A N 1
ATOM 4627 C CA . ASP A 1 560 ? 87.820 20.414 -118.105 1.00 65.69 560 ASP A CA 1
ATOM 4628 C C . ASP A 1 560 ? 89.175 20.829 -117.509 1.00 65.69 560 ASP A C 1
ATOM 4630 O O . ASP A 1 560 ? 89.251 21.201 -116.336 1.00 65.69 560 ASP A O 1
ATOM 4634 N N . LYS A 1 561 ? 90.234 20.834 -118.329 1.00 67.44 561 LYS A N 1
ATOM 4635 C CA . LYS A 1 561 ? 91.590 21.256 -117.940 1.00 67.44 561 LYS A CA 1
ATOM 4636 C C . LYS A 1 561 ? 91.841 22.748 -118.132 1.00 67.44 561 LYS A C 1
ATOM 4638 O O . LYS A 1 561 ? 92.757 23.280 -117.513 1.00 67.44 561 LYS A O 1
ATOM 4643 N N . THR A 1 562 ? 91.038 23.410 -118.965 1.00 66.12 562 THR A N 1
ATOM 4644 C CA . THR A 1 562 ? 91.180 24.832 -119.300 1.00 66.12 562 THR A CA 1
ATOM 4645 C C . THR A 1 562 ? 90.130 25.673 -118.568 1.00 66.12 562 THR A C 1
ATOM 4647 O O . THR A 1 562 ? 90.282 25.979 -117.386 1.00 66.12 562 THR A O 1
ATOM 4650 N N . ILE A 1 563 ? 89.039 26.043 -119.241 1.00 67.31 563 ILE A N 1
ATOM 4651 C CA . ILE A 1 563 ? 88.026 26.966 -118.718 1.00 67.31 563 ILE A CA 1
ATOM 4652 C C . ILE A 1 563 ? 87.247 26.385 -117.524 1.00 67.31 563 ILE A C 1
ATOM 4654 O O . ILE A 1 563 ? 86.814 27.125 -116.641 1.00 67.31 563 ILE A O 1
ATOM 4658 N N . GLY A 1 564 ? 87.134 25.057 -117.440 1.00 69.00 564 GLY A N 1
ATOM 4659 C CA . GLY A 1 564 ? 86.442 24.351 -116.364 1.00 69.00 564 GLY A CA 1
ATOM 4660 C C . GLY A 1 564 ? 87.054 24.577 -114.979 1.00 69.00 564 GLY A C 1
ATOM 4661 O O . GLY A 1 564 ? 86.318 24.662 -113.999 1.00 69.00 564 GLY A O 1
ATOM 4662 N N . LYS A 1 565 ? 88.377 24.769 -114.877 1.00 70.06 565 LYS A N 1
ATOM 4663 C CA . LYS A 1 565 ? 89.045 25.043 -113.592 1.00 70.06 565 LYS A CA 1
ATOM 4664 C C . LYS A 1 565 ? 88.733 26.432 -113.023 1.00 70.06 565 LYS A C 1
ATOM 4666 O O . LYS A 1 565 ? 88.818 26.629 -111.813 1.00 70.06 565 LYS A O 1
ATOM 4671 N N . VAL A 1 566 ? 88.370 27.384 -113.883 1.00 66.56 566 VAL A N 1
ATOM 4672 C CA . VAL A 1 566 ? 88.178 28.801 -113.526 1.00 66.56 566 VAL A CA 1
ATOM 4673 C C . VAL A 1 566 ? 86.695 29.150 -113.346 1.00 66.56 566 VAL A C 1
ATOM 4675 O O . VAL A 1 566 ? 86.360 30.063 -112.595 1.00 66.56 566 VAL A O 1
ATOM 4678 N N . ILE A 1 567 ? 85.787 28.409 -113.987 1.00 69.50 567 ILE A N 1
ATOM 4679 C CA . ILE A 1 567 ? 84.342 28.655 -113.910 1.00 69.50 567 ILE A CA 1
ATOM 4680 C C . ILE A 1 567 ? 83.748 28.198 -112.559 1.00 69.50 567 ILE A C 1
ATOM 4682 O O . ILE A 1 567 ? 84.145 27.184 -111.972 1.00 69.50 567 ILE A O 1
ATOM 4686 N N . ASP A 1 568 ? 82.767 28.965 -112.070 1.00 66.44 568 ASP A N 1
ATOM 4687 C CA . ASP A 1 568 ? 81.888 28.584 -110.961 1.00 66.44 568 ASP A CA 1
ATOM 4688 C C . ASP A 1 568 ? 80.943 27.451 -111.398 1.00 66.44 568 ASP A C 1
ATOM 4690 O O . ASP A 1 568 ? 80.122 27.591 -112.312 1.00 66.44 568 ASP A O 1
ATOM 4694 N N . GLU A 1 569 ? 81.086 26.313 -110.730 1.00 65.62 569 GLU A N 1
ATOM 4695 C CA . GLU A 1 569 ? 80.345 25.097 -111.025 1.00 65.62 569 GLU A CA 1
ATOM 4696 C C . GLU A 1 569 ? 78.847 25.260 -110.718 1.00 65.62 569 GLU A C 1
ATOM 4698 O O . GLU A 1 569 ? 78.009 24.850 -111.519 1.00 65.62 569 GLU A O 1
ATOM 4703 N N . ASP A 1 570 ? 78.498 25.935 -109.620 1.00 62.50 570 ASP A N 1
ATOM 4704 C CA . ASP A 1 570 ? 77.125 26.006 -109.115 1.00 62.50 570 ASP A CA 1
ATOM 4705 C C . ASP A 1 570 ? 76.287 27.077 -109.828 1.00 62.50 570 ASP A C 1
ATOM 4707 O O . ASP A 1 570 ? 75.105 26.861 -110.102 1.00 62.50 570 ASP A O 1
ATOM 4711 N N . ASN A 1 571 ? 76.885 28.224 -110.170 1.00 64.31 571 ASN A N 1
ATOM 4712 C CA . ASN A 1 571 ? 76.131 29.376 -110.689 1.00 64.31 571 ASN A CA 1
ATOM 4713 C C . ASN A 1 571 ? 76.261 29.607 -112.196 1.00 64.31 571 ASN A C 1
ATOM 4715 O O . ASN A 1 571 ? 75.468 30.367 -112.764 1.00 64.31 571 ASN A O 1
ATOM 4719 N N . VAL A 1 572 ? 77.251 28.992 -112.846 1.00 67.12 572 VAL A N 1
ATOM 4720 C CA . VAL A 1 572 ? 77.560 29.247 -114.260 1.00 67.12 572 VAL A CA 1
ATOM 4721 C C . VAL A 1 572 ? 77.509 27.958 -115.077 1.00 67.12 572 VAL A C 1
ATOM 4723 O O . VAL A 1 572 ? 76.843 27.922 -116.108 1.00 67.12 572 VAL A O 1
ATOM 4726 N N . LEU A 1 573 ? 78.139 26.876 -114.619 1.00 68.69 573 LEU A N 1
ATOM 4727 C CA . LEU A 1 573 ? 78.290 25.651 -115.416 1.00 68.69 573 LEU A CA 1
ATOM 4728 C C . LEU A 1 573 ? 76.960 24.901 -115.655 1.00 68.69 573 LEU A C 1
ATOM 4730 O O . LEU A 1 573 ? 76.659 24.494 -116.782 1.00 68.69 573 LEU A O 1
ATOM 4734 N N . TYR A 1 574 ? 76.134 24.762 -114.614 1.00 68.75 574 TYR A N 1
ATOM 4735 C CA . TYR A 1 574 ? 74.850 24.042 -114.661 1.00 68.75 574 TYR A CA 1
ATOM 4736 C C . TYR A 1 574 ? 73.623 24.956 -114.838 1.00 68.75 574 TYR A C 1
ATOM 4738 O O . TYR A 1 574 ? 72.487 24.495 -114.758 1.00 68.75 574 TYR A O 1
ATOM 4746 N N . LYS A 1 575 ? 73.821 26.252 -115.119 1.00 68.19 575 LYS A N 1
ATOM 4747 C CA . LYS A 1 575 ? 72.724 27.216 -115.290 1.00 68.19 575 LYS A CA 1
ATOM 4748 C C . LYS A 1 575 ? 72.204 27.244 -116.730 1.00 68.19 575 LYS A C 1
ATOM 4750 O O . LYS A 1 575 ? 72.965 27.401 -117.685 1.00 68.19 575 LYS A O 1
ATOM 4755 N N . SER A 1 576 ? 70.888 27.135 -116.889 1.00 64.31 576 SER A N 1
ATOM 4756 C CA . SER A 1 576 ? 70.190 27.264 -118.174 1.00 64.31 576 SER A CA 1
ATOM 4757 C C . SER A 1 576 ? 70.021 28.735 -118.588 1.00 64.31 576 SER A C 1
ATOM 4759 O O . SER A 1 576 ? 69.770 29.591 -117.740 1.00 64.31 576 SER A O 1
ATOM 4761 N N . GLY A 1 577 ? 70.096 29.031 -119.892 1.00 67.62 577 GLY A N 1
ATOM 4762 C CA . GLY A 1 577 ? 69.802 30.365 -120.452 1.00 67.62 577 GLY A CA 1
ATOM 4763 C C . GLY A 1 577 ? 71.016 31.246 -120.779 1.00 67.62 577 GLY A C 1
ATOM 4764 O O . GLY A 1 577 ? 70.845 32.410 -121.130 1.00 67.62 577 GLY A O 1
ATOM 4765 N N . LEU A 1 578 ? 72.236 30.704 -120.699 1.00 66.69 578 LEU A N 1
ATOM 4766 C CA . LEU A 1 578 ? 73.479 31.440 -120.978 1.00 66.69 578 LEU A CA 1
ATOM 4767 C C . LEU A 1 578 ? 73.796 31.627 -122.479 1.00 66.69 578 LEU A C 1
ATOM 4769 O O . LEU A 1 578 ? 74.700 32.389 -122.802 1.00 66.69 578 LEU A O 1
ATOM 4773 N N . ASN A 1 579 ? 73.057 30.975 -123.388 1.00 64.25 579 ASN A N 1
ATOM 4774 C CA . ASN A 1 579 ? 73.122 31.143 -124.854 1.00 64.25 579 ASN A CA 1
ATOM 4775 C C . ASN A 1 579 ? 74.548 31.301 -125.444 1.00 64.25 579 ASN A C 1
ATOM 4777 O O . ASN A 1 579 ? 74.838 32.318 -126.086 1.00 64.25 579 ASN A O 1
ATOM 4781 N N . PRO A 1 580 ? 75.443 30.313 -125.252 1.00 67.81 580 PRO A N 1
ATOM 4782 C CA . PRO A 1 580 ? 76.821 30.395 -125.730 1.00 67.81 580 PRO A CA 1
ATOM 4783 C C . PRO A 1 580 ? 76.895 30.440 -127.267 1.00 67.81 580 PRO A 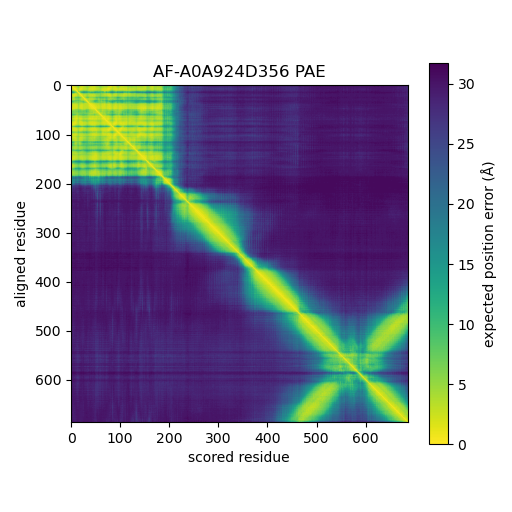C 1
ATOM 4785 O O . PRO A 1 580 ? 76.179 29.719 -127.964 1.00 67.81 580 PRO A O 1
ATOM 4788 N N . LYS A 1 581 ? 77.779 31.289 -127.811 1.00 66.12 581 LYS A N 1
ATOM 4789 C CA . LYS A 1 581 ? 78.029 31.436 -129.257 1.00 66.12 581 LYS A CA 1
ATOM 4790 C C . LYS A 1 581 ? 79.520 31.328 -129.558 1.00 66.12 581 LYS A C 1
ATOM 4792 O O . LYS A 1 581 ? 80.340 31.902 -128.847 1.00 66.12 581 LYS A O 1
ATOM 4797 N N . LYS A 1 582 ? 79.860 30.634 -130.648 1.00 61.22 582 LYS A N 1
ATOM 4798 C CA . LYS A 1 582 ? 81.233 30.517 -131.154 1.00 61.22 582 LYS A CA 1
ATOM 4799 C C . LYS A 1 582 ? 81.534 31.677 -132.107 1.00 61.22 582 LYS A C 1
ATOM 4801 O O . LYS A 1 582 ? 80.768 31.915 -133.037 1.00 61.22 582 LYS A O 1
ATOM 4806 N N . ILE A 1 583 ? 82.635 32.388 -131.874 1.00 60.16 583 ILE A N 1
ATOM 4807 C CA . ILE A 1 583 ? 83.149 33.450 -132.752 1.00 60.16 583 ILE A CA 1
ATOM 4808 C C . ILE A 1 583 ? 84.429 32.919 -133.411 1.00 60.16 583 ILE A C 1
ATOM 4810 O O . ILE A 1 583 ? 85.263 32.328 -132.732 1.00 60.16 583 ILE A O 1
ATOM 4814 N N . SER A 1 584 ? 84.564 33.091 -134.729 1.00 50.47 584 SER A N 1
ATOM 4815 C CA . SER A 1 584 ? 85.581 32.417 -135.558 1.00 50.47 584 SER A CA 1
ATOM 4816 C C . SER A 1 584 ? 86.804 33.274 -135.920 1.00 50.47 584 SER A C 1
ATOM 4818 O O . SER A 1 584 ? 87.364 33.078 -136.993 1.00 50.47 584 SER A O 1
ATOM 4820 N N . ASN A 1 585 ? 87.246 34.191 -135.052 1.00 51.59 585 ASN A N 1
ATOM 4821 C CA . ASN A 1 585 ? 88.553 34.848 -135.200 1.00 51.59 585 ASN A CA 1
ATOM 4822 C C . ASN A 1 585 ? 89.454 34.473 -134.022 1.00 51.59 585 ASN A C 1
ATOM 4824 O O . ASN A 1 585 ? 89.079 34.652 -132.865 1.00 51.59 585 ASN A O 1
ATOM 4828 N N . GLY A 1 586 ? 90.599 33.885 -134.368 1.00 51.34 586 GLY A N 1
ATOM 4829 C CA . GLY A 1 586 ? 91.575 33.317 -133.451 1.00 51.34 586 GLY A CA 1
ATOM 4830 C C . GLY A 1 586 ? 92.381 34.350 -132.670 1.00 51.34 586 GLY A C 1
ATOM 4831 O O . GLY A 1 586 ? 92.488 35.510 -133.059 1.00 51.34 586 GLY A O 1
ATOM 4832 N N . ASP A 1 587 ? 92.969 33.827 -131.597 1.00 51.84 587 ASP A N 1
ATOM 4833 C CA . ASP A 1 587 ? 94.019 34.387 -130.745 1.00 51.84 587 ASP A CA 1
ATOM 4834 C C . ASP A 1 587 ? 93.589 35.313 -129.589 1.00 51.84 587 ASP A C 1
ATOM 4836 O O . ASP A 1 587 ? 93.727 36.531 -129.623 1.00 51.84 587 ASP A O 1
ATOM 4840 N N . LEU A 1 588 ? 93.166 34.643 -128.501 1.00 48.41 588 LEU A N 1
ATOM 4841 C CA . LEU A 1 588 ? 93.770 34.689 -127.149 1.00 48.41 588 LEU A CA 1
ATOM 4842 C C . LEU A 1 588 ? 92.818 35.042 -125.984 1.00 48.41 588 LEU A C 1
ATOM 4844 O O . LEU A 1 588 ? 92.657 36.193 -125.592 1.00 48.41 588 LEU A O 1
ATOM 4848 N N . SER A 1 589 ? 92.412 33.974 -125.281 1.00 57.56 589 SER A N 1
ATOM 4849 C CA . SER A 1 589 ? 92.324 33.860 -123.810 1.00 57.56 589 SER A CA 1
ATOM 4850 C C . SER A 1 589 ? 91.126 34.494 -123.067 1.00 57.56 589 SER A C 1
ATOM 4852 O O . SER A 1 589 ? 90.423 35.352 -123.593 1.00 57.56 589 SER A O 1
ATOM 4854 N N . PHE A 1 590 ? 90.810 33.972 -121.870 1.00 56.56 590 PHE A N 1
ATOM 4855 C CA . PHE A 1 590 ? 89.586 34.247 -121.094 1.00 56.56 590 PHE A CA 1
ATOM 4856 C C . PHE A 1 590 ? 89.453 35.757 -120.834 1.00 56.56 590 PHE A C 1
ATOM 4858 O O . PHE A 1 590 ? 90.209 36.317 -120.046 1.00 56.56 590 PHE A O 1
ATOM 4865 N N . PHE A 1 591 ? 88.547 36.430 -121.555 1.00 58.94 591 PHE A N 1
ATOM 4866 C CA . PHE A 1 591 ? 88.448 37.900 -121.587 1.00 58.94 591 PHE A CA 1
ATOM 4867 C C . PHE A 1 591 ? 89.770 38.626 -121.936 1.00 58.94 591 PHE A C 1
ATOM 4869 O O . PHE A 1 591 ? 90.033 39.714 -121.430 1.00 58.94 591 PHE A O 1
ATOM 4876 N N . GLY A 1 592 ? 90.604 38.043 -122.805 1.00 57.09 592 GLY A N 1
ATOM 4877 C CA . GLY A 1 592 ? 91.870 38.636 -123.254 1.00 57.09 592 GLY A CA 1
ATOM 4878 C C . GLY A 1 592 ? 93.073 38.411 -122.326 1.00 57.09 592 GLY A C 1
ATOM 4879 O O . GLY A 1 592 ? 94.094 39.067 -122.523 1.00 57.09 592 GLY A O 1
ATOM 4880 N N . ILE A 1 593 ? 92.979 37.517 -121.326 1.00 55.94 593 ILE A N 1
ATOM 4881 C CA . ILE A 1 593 ? 94.065 37.207 -120.372 1.00 55.94 593 ILE A CA 1
ATOM 4882 C C . ILE A 1 593 ? 94.482 35.727 -120.432 1.00 55.94 593 ILE A C 1
ATOM 4884 O O . ILE A 1 593 ? 93.665 34.836 -120.184 1.00 55.94 593 ILE A O 1
ATOM 4888 N N . SER A 1 594 ? 95.770 35.459 -120.700 1.00 55.84 594 SER A N 1
ATOM 4889 C CA . SER A 1 594 ? 96.367 34.114 -120.647 1.00 55.84 594 SER A CA 1
ATOM 4890 C C . SER A 1 594 ? 96.734 33.750 -119.207 1.00 55.84 594 SER A C 1
ATOM 4892 O O . SER A 1 594 ? 97.556 34.424 -118.592 1.00 55.84 594 SER A O 1
ATOM 4894 N N . ILE A 1 595 ? 96.135 32.681 -118.681 1.00 62.38 595 ILE A N 1
ATOM 4895 C CA . ILE A 1 595 ? 96.346 32.175 -117.317 1.00 62.38 595 ILE A CA 1
ATOM 4896 C C . ILE A 1 595 ? 96.924 30.762 -117.416 1.00 62.38 595 ILE A C 1
ATOM 4898 O O . ILE A 1 595 ? 96.394 29.938 -118.164 1.00 62.38 595 ILE A O 1
ATOM 4902 N N . ASP A 1 596 ? 97.984 30.471 -116.658 1.00 63.78 596 ASP A N 1
ATOM 4903 C CA . ASP A 1 596 ? 98.453 29.095 -116.491 1.00 63.78 596 ASP A CA 1
ATOM 4904 C C . ASP A 1 596 ? 97.479 28.334 -115.580 1.00 63.78 596 ASP A C 1
ATOM 4906 O O . ASP A 1 596 ? 97.243 28.693 -114.428 1.00 63.78 596 ASP A O 1
ATOM 4910 N N . THR A 1 597 ? 96.861 27.294 -116.128 1.00 64.38 597 THR A N 1
ATOM 4911 C CA . THR A 1 597 ? 95.812 26.502 -115.471 1.00 64.38 597 THR A CA 1
ATOM 4912 C C . THR A 1 597 ? 96.363 25.245 -114.791 1.00 64.38 597 THR A C 1
ATOM 4914 O O . THR A 1 597 ? 95.604 24.488 -114.173 1.00 64.38 597 THR A O 1
ATOM 4917 N N . ASN A 1 598 ? 97.680 25.022 -114.839 1.00 63.25 598 ASN A N 1
ATOM 4918 C CA . ASN A 1 598 ? 98.323 23.896 -114.164 1.00 63.25 598 ASN A CA 1
ATOM 4919 C C . ASN A 1 598 ? 98.420 24.082 -112.640 1.00 63.25 598 ASN A C 1
ATOM 4921 O O . ASN A 1 598 ? 98.325 23.089 -111.926 1.00 63.25 598 ASN A O 1
ATOM 4925 N N . GLU A 1 599 ? 98.509 25.317 -112.130 1.00 60.38 599 GLU A N 1
ATOM 4926 C CA . GLU A 1 599 ? 98.584 25.595 -110.680 1.00 60.38 599 GLU A CA 1
ATOM 4927 C C . GLU A 1 599 ? 97.224 25.555 -109.949 1.00 60.38 599 GLU A C 1
ATOM 4929 O O . GLU A 1 599 ? 97.170 25.639 -108.724 1.00 60.38 599 GLU A O 1
ATOM 4934 N N . ILE A 1 600 ? 96.106 25.398 -110.670 1.00 64.44 600 ILE A N 1
ATOM 4935 C CA . ILE A 1 600 ? 94.768 25.328 -110.064 1.00 64.44 600 ILE A CA 1
ATOM 4936 C C . ILE A 1 600 ? 94.410 23.865 -109.768 1.00 64.44 600 ILE A C 1
ATOM 4938 O O . ILE A 1 600 ? 94.094 23.087 -110.678 1.00 64.44 600 ILE A O 1
ATOM 4942 N N . ASP A 1 601 ? 94.405 23.507 -108.482 1.00 55.66 601 ASP A N 1
ATOM 4943 C CA . ASP A 1 601 ? 94.077 22.168 -107.969 1.00 55.66 601 ASP A CA 1
ATOM 4944 C C . ASP A 1 601 ? 92.555 21.982 -107.773 1.00 55.66 601 ASP A C 1
ATOM 4946 O O . ASP A 1 601 ? 92.053 21.630 -106.705 1.00 55.66 601 ASP A O 1
ATOM 4950 N N . LYS A 1 602 ? 91.781 22.292 -108.823 1.00 62.78 602 LYS A N 1
ATOM 4951 C CA . LYS A 1 602 ? 90.320 22.123 -108.868 1.00 62.78 602 LYS A CA 1
ATOM 4952 C C . LYS A 1 602 ? 89.973 21.013 -109.860 1.00 62.78 602 LYS A C 1
ATOM 4954 O O . LYS A 1 602 ? 90.181 21.167 -111.062 1.00 62.78 602 LYS A O 1
ATOM 4959 N N . LYS A 1 603 ? 89.434 19.894 -109.364 1.00 61.84 603 LYS A N 1
ATOM 4960 C CA . LYS A 1 603 ? 88.832 18.844 -110.201 1.00 61.84 603 LYS A CA 1
ATOM 4961 C C . LYS A 1 603 ? 87.380 19.213 -110.477 1.00 61.84 603 LYS A C 1
ATOM 4963 O O . LYS A 1 603 ? 86.577 19.264 -109.551 1.00 61.84 603 LYS A O 1
ATOM 4968 N N . VAL A 1 604 ? 87.062 19.489 -111.736 1.00 62.81 604 VAL A N 1
ATOM 4969 C CA . VAL A 1 604 ? 85.685 19.731 -112.186 1.00 62.81 604 VAL A CA 1
ATOM 4970 C C . VAL A 1 604 ? 84.908 18.426 -112.039 1.00 62.81 604 VAL A C 1
ATOM 4972 O O . VAL A 1 604 ? 85.340 17.412 -112.592 1.00 62.81 604 VAL A O 1
ATOM 4975 N N . LYS A 1 605 ? 83.799 18.412 -111.284 1.00 64.19 605 LYS A N 1
ATOM 4976 C CA . LYS A 1 605 ? 83.015 17.180 -111.142 1.00 64.19 605 LYS A CA 1
ATOM 4977 C C . LYS A 1 605 ? 82.344 16.857 -112.470 1.00 64.19 605 LYS A C 1
ATOM 4979 O O . LYS A 1 605 ? 81.684 17.703 -113.078 1.00 64.19 605 LYS A O 1
ATOM 4984 N N . THR A 1 606 ? 82.505 15.621 -112.925 1.00 65.75 606 THR A N 1
ATOM 4985 C CA . THR A 1 606 ? 81.785 15.144 -114.103 1.00 65.75 606 THR A CA 1
ATOM 4986 C C . THR A 1 606 ? 80.374 14.700 -113.728 1.00 65.75 606 THR A C 1
ATOM 4988 O O . THR A 1 606 ? 80.092 14.360 -112.578 1.00 65.75 606 THR A O 1
ATOM 4991 N N . VAL A 1 607 ? 79.476 14.632 -114.714 1.00 65.81 607 VAL A N 1
ATOM 4992 C CA . VAL A 1 607 ? 78.142 14.036 -114.519 1.00 65.81 607 VAL A CA 1
ATOM 4993 C C . VAL A 1 607 ? 78.245 12.589 -114.009 1.00 65.81 607 VAL A C 1
ATOM 4995 O O . VAL A 1 607 ? 77.408 12.166 -113.220 1.00 65.81 607 VAL A O 1
ATOM 4998 N N . ALA A 1 608 ? 79.304 11.851 -114.367 1.00 68.69 608 ALA A N 1
ATOM 4999 C CA . ALA A 1 608 ? 79.560 10.508 -113.842 1.00 68.69 608 ALA A CA 1
ATOM 5000 C C . ALA A 1 608 ? 79.929 10.505 -112.343 1.00 68.69 608 ALA A C 1
ATOM 5002 O O . ALA A 1 608 ? 79.499 9.612 -111.612 1.00 68.69 608 ALA A O 1
ATOM 5003 N N . ASP A 1 609 ? 80.666 11.512 -111.866 1.00 72.00 609 ASP A N 1
ATOM 5004 C CA . ASP A 1 609 ? 81.005 11.657 -110.443 1.00 72.00 609 ASP A CA 1
ATOM 5005 C C . ASP A 1 609 ? 79.776 12.041 -109.606 1.00 72.00 609 ASP A C 1
ATOM 5007 O O . ASP A 1 609 ? 79.570 11.492 -108.523 1.00 72.00 609 ASP A O 1
ATOM 5011 N N . LEU A 1 610 ? 78.911 12.914 -110.136 1.00 69.00 610 LEU A N 1
ATOM 5012 C CA . LEU A 1 610 ? 77.626 13.263 -109.515 1.00 69.00 610 LEU A CA 1
ATOM 5013 C C . LEU A 1 610 ? 76.672 12.059 -109.458 1.00 69.00 610 LEU A C 1
ATOM 5015 O O . LEU A 1 610 ? 75.984 11.865 -108.456 1.00 69.00 610 LEU A O 1
ATOM 5019 N N . GLN A 1 611 ? 76.671 11.214 -110.495 1.00 73.44 611 GLN A N 1
ATOM 5020 C CA . GLN A 1 611 ? 75.907 9.965 -110.508 1.00 73.44 611 GLN A CA 1
ATOM 5021 C C . GLN A 1 611 ? 76.406 8.992 -109.425 1.00 73.44 611 GLN A C 1
ATOM 5023 O O . GLN A 1 611 ? 75.605 8.377 -108.725 1.00 73.44 611 GLN A O 1
ATOM 5028 N N . LYS A 1 612 ? 77.727 8.898 -109.230 1.00 78.19 612 LYS A N 1
ATOM 5029 C CA . LYS A 1 612 ? 78.337 8.039 -108.208 1.00 78.19 612 LYS A CA 1
ATOM 5030 C C . LYS A 1 612 ? 78.072 8.537 -106.781 1.00 78.19 612 LYS A C 1
ATOM 5032 O O . LYS A 1 612 ? 77.802 7.720 -105.905 1.00 78.19 612 LYS A O 1
ATOM 5037 N N . GLU A 1 613 ? 78.107 9.852 -106.544 1.00 75.62 613 GLU A N 1
ATOM 5038 C CA . GLU A 1 613 ? 77.695 10.456 -105.262 1.00 75.62 613 GLU A CA 1
ATOM 5039 C C . GLU A 1 613 ? 76.207 10.190 -104.975 1.00 75.62 613 GLU A C 1
ATOM 5041 O O . GLU A 1 613 ? 75.844 9.837 -103.852 1.00 75.62 613 GLU A O 1
ATOM 5046 N N . LYS A 1 614 ? 75.343 10.280 -105.995 1.00 77.38 614 LYS A N 1
ATOM 5047 C CA . LYS A 1 614 ? 73.920 9.936 -105.879 1.00 77.38 614 LYS A CA 1
ATOM 5048 C C . LYS A 1 614 ? 73.711 8.467 -105.501 1.00 77.38 614 LYS A C 1
ATOM 5050 O O . LYS A 1 614 ? 72.902 8.177 -104.620 1.00 77.38 614 LYS A O 1
ATOM 5055 N N . ASP A 1 615 ? 74.429 7.548 -106.139 1.00 79.81 615 ASP A N 1
ATOM 5056 C CA . ASP A 1 615 ? 74.335 6.118 -105.836 1.00 79.81 615 ASP A CA 1
ATOM 5057 C C . ASP A 1 615 ? 74.834 5.799 -104.417 1.00 79.81 615 ASP A C 1
ATOM 5059 O O . ASP A 1 615 ? 74.230 4.978 -103.724 1.00 79.81 615 ASP A O 1
ATOM 5063 N N . ASP A 1 616 ? 75.872 6.490 -103.934 1.00 81.31 616 ASP A N 1
ATOM 5064 C CA . ASP A 1 616 ? 76.343 6.351 -102.552 1.00 81.31 616 ASP A CA 1
ATOM 5065 C C . ASP A 1 616 ? 75.305 6.855 -101.536 1.00 81.31 616 ASP A C 1
ATOM 5067 O O . ASP A 1 616 ? 74.967 6.141 -100.589 1.00 81.31 616 ASP A O 1
ATOM 5071 N N . PHE A 1 617 ? 74.695 8.024 -101.767 1.00 81.12 617 PHE A N 1
ATOM 5072 C CA . PHE A 1 617 ? 73.620 8.526 -100.905 1.00 81.12 617 PHE A CA 1
ATOM 5073 C C . PHE A 1 617 ? 72.367 7.640 -100.940 1.00 81.12 617 PHE A C 1
ATOM 5075 O O . PHE A 1 617 ? 71.752 7.414 -99.897 1.00 81.12 617 PHE A O 1
ATOM 5082 N N . ASN A 1 618 ? 72.012 7.069 -102.094 1.00 81.62 618 ASN A N 1
ATOM 5083 C CA . ASN A 1 618 ? 70.927 6.089 -102.197 1.00 81.62 618 ASN A CA 1
ATOM 5084 C C . ASN A 1 618 ? 71.230 4.814 -101.399 1.00 81.62 618 ASN A C 1
ATOM 5086 O O . ASN A 1 618 ? 70.362 4.312 -100.682 1.00 81.62 618 ASN A O 1
ATOM 5090 N N . ASN A 1 619 ? 72.465 4.312 -101.457 1.00 83.69 619 ASN A N 1
ATOM 5091 C CA . ASN A 1 619 ? 72.890 3.177 -100.639 1.00 83.69 619 ASN A CA 1
ATOM 5092 C C . ASN A 1 619 ? 72.828 3.506 -99.141 1.00 83.69 619 ASN A C 1
ATOM 5094 O O . ASN A 1 619 ? 72.338 2.689 -98.358 1.00 83.69 619 ASN A O 1
ATOM 5098 N N . GLN A 1 620 ? 73.242 4.711 -98.737 1.00 81.19 620 GLN A N 1
ATOM 5099 C CA . GLN A 1 620 ? 73.111 5.175 -97.354 1.00 81.19 620 GLN A CA 1
ATOM 5100 C C . GLN A 1 620 ? 71.641 5.241 -96.913 1.00 81.19 620 GLN A C 1
ATOM 5102 O O . GLN A 1 620 ? 71.318 4.759 -95.829 1.00 81.19 620 GLN A O 1
ATOM 5107 N N . ILE A 1 621 ? 70.724 5.719 -97.763 1.00 82.19 621 ILE A N 1
ATOM 5108 C CA . ILE A 1 621 ? 69.279 5.710 -97.478 1.00 82.19 621 ILE A CA 1
ATOM 5109 C C . ILE A 1 621 ? 68.754 4.282 -97.297 1.00 82.19 621 ILE A C 1
ATOM 5111 O O . ILE A 1 621 ? 68.022 4.030 -96.340 1.00 82.19 621 ILE A O 1
ATOM 5115 N N . ILE A 1 622 ? 69.139 3.333 -98.155 1.00 84.25 622 ILE A N 1
ATOM 5116 C CA . ILE A 1 622 ? 68.724 1.924 -98.037 1.00 84.25 622 ILE A CA 1
ATOM 5117 C C . ILE A 1 622 ? 69.227 1.316 -96.719 1.00 84.25 622 ILE A C 1
ATOM 5119 O O . ILE A 1 622 ? 68.493 0.590 -96.043 1.00 84.25 622 ILE A O 1
ATOM 5123 N N . VAL A 1 623 ? 70.464 1.622 -96.318 1.00 84.75 623 VAL A N 1
ATOM 5124 C CA . VAL A 1 623 ? 71.023 1.184 -95.029 1.00 84.75 623 VAL A CA 1
ATOM 5125 C C . VAL A 1 623 ? 70.247 1.802 -93.863 1.00 84.75 623 VAL A C 1
ATOM 5127 O O . VAL A 1 623 ? 69.844 1.079 -92.951 1.00 84.75 623 VAL A O 1
ATOM 5130 N N . THR A 1 624 ? 69.953 3.102 -93.900 1.00 79.06 624 THR A N 1
ATOM 5131 C CA . THR A 1 624 ? 69.169 3.778 -92.857 1.00 79.06 624 THR A CA 1
ATOM 5132 C C . THR A 1 624 ? 67.725 3.266 -92.787 1.00 79.06 624 THR A C 1
ATOM 5134 O O . THR A 1 624 ? 67.193 3.076 -91.694 1.00 79.06 624 THR A O 1
ATOM 5137 N N . GLN A 1 625 ? 67.099 2.938 -93.920 1.00 82.69 625 GLN A N 1
ATOM 5138 C CA . GLN A 1 625 ? 65.779 2.297 -93.966 1.00 82.69 625 GLN A CA 1
ATOM 5139 C C . GLN A 1 625 ? 65.794 0.894 -93.343 1.00 82.69 625 GLN A C 1
ATOM 5141 O O . GLN A 1 625 ? 64.878 0.552 -92.592 1.00 82.69 625 GLN A O 1
ATOM 5146 N N . LYS A 1 626 ? 66.848 0.096 -93.573 1.00 85.50 626 LYS A N 1
ATOM 5147 C CA . LYS A 1 626 ? 67.031 -1.196 -92.886 1.00 85.50 626 LYS A CA 1
ATOM 5148 C C . LYS A 1 626 ? 67.175 -1.026 -91.372 1.00 85.50 626 LYS A C 1
ATOM 5150 O O . LYS A 1 626 ? 66.604 -1.817 -90.628 1.00 85.50 626 LYS A O 1
ATOM 5155 N N . ILE A 1 627 ? 67.870 0.015 -90.910 1.00 84.56 627 ILE A N 1
ATOM 5156 C CA . ILE A 1 627 ? 67.988 0.332 -89.476 1.00 84.56 627 ILE A CA 1
ATOM 5157 C C . ILE A 1 627 ? 66.618 0.689 -88.876 1.00 84.56 627 ILE A C 1
ATOM 5159 O O . ILE A 1 627 ? 66.295 0.227 -87.785 1.00 84.56 627 ILE A O 1
ATOM 5163 N N . ILE A 1 628 ? 65.779 1.454 -89.584 1.00 83.38 628 ILE A N 1
ATOM 5164 C CA . ILE A 1 628 ? 64.405 1.756 -89.140 1.00 83.38 628 ILE A CA 1
ATOM 5165 C C . ILE A 1 628 ? 63.556 0.478 -89.053 1.00 83.38 628 ILE A C 1
ATOM 5167 O O . ILE A 1 628 ? 62.819 0.294 -88.083 1.00 83.38 628 ILE A O 1
ATOM 5171 N N . ALA A 1 629 ? 63.670 -0.425 -90.030 1.00 83.06 629 ALA A N 1
ATOM 5172 C CA . ALA A 1 629 ? 62.963 -1.705 -90.007 1.00 83.06 629 ALA A CA 1
ATOM 5173 C C . ALA A 1 629 ? 63.399 -2.591 -88.823 1.00 83.06 629 ALA A C 1
ATOM 5175 O O . ALA A 1 629 ? 62.548 -3.158 -88.138 1.00 83.06 629 ALA A O 1
ATOM 5176 N N . ASP A 1 630 ? 64.701 -2.654 -88.529 1.00 85.62 630 ASP A N 1
ATOM 5177 C CA . ASP A 1 630 ? 65.247 -3.399 -87.385 1.00 85.62 630 ASP A CA 1
ATOM 5178 C C . ASP A 1 630 ? 64.816 -2.791 -86.035 1.00 85.62 630 ASP A C 1
ATOM 5180 O O . ASP A 1 630 ? 64.441 -3.513 -85.111 1.00 85.62 630 ASP A O 1
ATOM 5184 N N . LEU A 1 631 ? 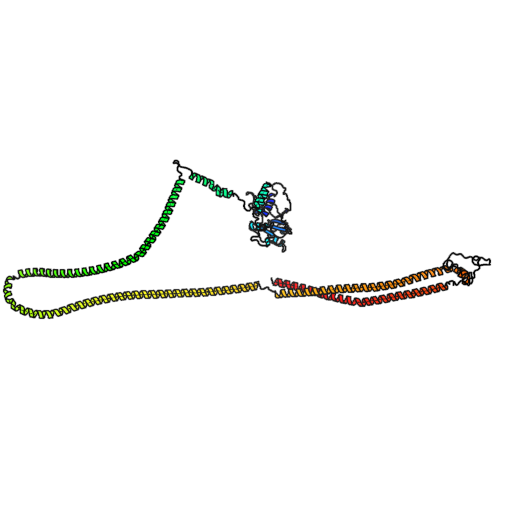64.769 -1.456 -85.926 1.00 84.12 631 LEU A N 1
ATOM 5185 C CA . LEU A 1 631 ? 64.239 -0.761 -84.745 1.00 84.12 631 LEU A CA 1
ATOM 5186 C C . LEU A 1 631 ? 62.753 -1.075 -84.503 1.00 84.12 631 LEU A C 1
ATOM 5188 O O . LEU A 1 631 ? 62.368 -1.320 -83.361 1.00 84.12 631 LEU A O 1
ATOM 5192 N N . ASN A 1 632 ? 61.935 -1.124 -85.558 1.00 82.94 632 ASN A N 1
ATOM 5193 C CA . ASN A 1 632 ? 60.527 -1.525 -85.456 1.00 82.94 632 ASN A CA 1
ATOM 5194 C C . ASN A 1 632 ? 60.371 -3.001 -85.057 1.00 82.94 632 ASN A C 1
ATOM 5196 O O . ASN A 1 632 ? 59.518 -3.324 -84.231 1.00 82.94 632 ASN A O 1
ATOM 5200 N N . SER A 1 633 ? 61.205 -3.897 -85.596 1.00 83.75 633 SER A N 1
ATOM 5201 C CA . SER A 1 633 ? 61.193 -5.318 -85.219 1.00 83.75 633 SER A CA 1
ATOM 5202 C C . SER A 1 633 ? 61.536 -5.511 -83.740 1.00 83.75 633 SER A C 1
ATOM 5204 O O . SER A 1 633 ? 60.805 -6.187 -83.019 1.00 83.75 633 SER A O 1
ATOM 5206 N N . LYS A 1 634 ? 62.598 -4.853 -83.257 1.00 83.62 634 LYS A N 1
ATOM 5207 C CA . LYS A 1 634 ? 63.006 -4.889 -81.842 1.00 83.62 634 LYS A CA 1
ATOM 5208 C C . LYS A 1 634 ? 61.938 -4.314 -80.912 1.00 83.62 634 LYS A C 1
ATOM 5210 O O . LYS A 1 634 ? 61.680 -4.890 -79.860 1.0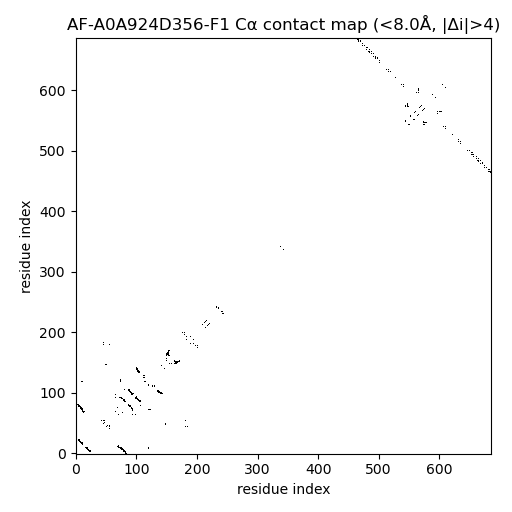0 83.62 634 LYS A O 1
ATOM 5215 N N . SER A 1 635 ? 61.279 -3.230 -81.320 1.00 83.69 635 SER A N 1
ATOM 5216 C CA . SER A 1 635 ? 60.162 -2.639 -80.575 1.00 83.69 635 SER A CA 1
ATOM 5217 C C . SER A 1 635 ? 58.987 -3.613 -80.442 1.00 83.69 635 SER A C 1
ATOM 5219 O O . SER A 1 635 ? 58.497 -3.850 -79.340 1.00 83.69 635 SER A O 1
ATOM 5221 N N . ASN A 1 636 ? 58.596 -4.276 -81.536 1.00 82.69 636 ASN A N 1
ATOM 5222 C CA . ASN A 1 636 ? 57.535 -5.285 -81.510 1.00 82.69 636 ASN A CA 1
ATOM 5223 C C . ASN A 1 636 ? 57.883 -6.489 -80.619 1.00 82.69 636 ASN A C 1
ATOM 5225 O O . ASN A 1 636 ? 57.017 -6.999 -79.908 1.00 82.69 636 ASN A O 1
ATOM 5229 N N . GLU A 1 637 ? 59.143 -6.933 -80.606 1.00 84.62 637 GLU A N 1
ATOM 5230 C CA . GLU A 1 637 ? 59.595 -7.992 -79.697 1.00 84.62 637 GLU A CA 1
ATOM 5231 C C . GLU A 1 637 ? 59.538 -7.573 -78.220 1.00 84.62 637 GLU A C 1
ATOM 5233 O O . GLU A 1 637 ? 59.156 -8.377 -77.365 1.00 84.62 637 GLU A O 1
ATOM 5238 N N . GLU A 1 638 ? 59.910 -6.333 -77.897 1.00 80.81 638 GLU A N 1
ATOM 5239 C CA . GLU A 1 638 ? 59.809 -5.788 -76.539 1.00 80.81 638 GLU A CA 1
ATOM 5240 C C . GLU A 1 638 ? 58.347 -5.634 -76.096 1.00 80.81 638 GLU A C 1
ATOM 5242 O O . GLU A 1 638 ? 58.003 -6.043 -74.984 1.00 80.81 638 GLU A O 1
ATOM 5247 N N . LEU A 1 639 ? 57.461 -5.162 -76.977 1.00 82.38 639 LEU A N 1
ATOM 5248 C CA . LEU A 1 639 ? 56.019 -5.085 -76.724 1.00 82.38 639 LEU A CA 1
ATOM 5249 C C . LEU A 1 639 ? 55.393 -6.471 -76.495 1.00 82.38 639 LEU A C 1
ATOM 5251 O O . LEU A 1 639 ? 54.600 -6.649 -75.568 1.00 82.38 639 LEU A O 1
ATOM 5255 N N . GLU A 1 640 ? 55.792 -7.492 -77.258 1.00 82.31 640 GLU A N 1
ATOM 5256 C CA . GLU A 1 640 ? 55.336 -8.872 -77.039 1.00 82.31 640 GLU A CA 1
ATOM 5257 C C . GLU A 1 640 ? 55.885 -9.477 -75.733 1.00 82.31 640 GLU A C 1
ATOM 5259 O O . GLU A 1 640 ? 55.174 -10.209 -75.035 1.00 82.31 640 GLU A O 1
ATOM 5264 N N . LYS A 1 641 ? 57.116 -9.138 -75.322 1.00 84.50 641 LYS A N 1
ATOM 5265 C CA . LYS A 1 641 ? 57.648 -9.515 -73.996 1.00 84.50 641 LYS A CA 1
ATOM 5266 C C . LYS A 1 641 ? 56.853 -8.859 -72.864 1.00 84.50 641 LYS A C 1
ATOM 5268 O O . LYS A 1 641 ? 56.514 -9.541 -71.894 1.00 84.50 641 LYS A O 1
ATOM 5273 N N . LEU A 1 642 ? 56.506 -7.576 -72.994 1.00 82.12 642 LEU A N 1
ATOM 5274 C CA . LEU A 1 642 ? 55.647 -6.865 -72.040 1.00 82.12 642 LEU A CA 1
ATOM 5275 C C . LEU A 1 642 ? 54.263 -7.518 -71.957 1.00 82.12 642 LEU A C 1
ATOM 5277 O O . LEU A 1 642 ? 53.792 -7.843 -70.863 1.00 82.12 642 LEU A O 1
ATOM 5281 N N . ARG A 1 643 ? 53.650 -7.833 -73.101 1.00 81.19 643 ARG A N 1
ATOM 5282 C CA . ARG A 1 643 ? 52.364 -8.537 -73.168 1.00 81.19 643 ARG A CA 1
ATOM 5283 C C . ARG A 1 643 ? 52.403 -9.880 -72.436 1.00 81.19 643 ARG A C 1
ATOM 5285 O O . ARG A 1 643 ? 51.547 -10.139 -71.589 1.00 81.19 643 ARG A O 1
ATOM 5292 N N . LYS A 1 644 ? 53.428 -10.705 -72.676 1.00 84.25 644 LYS A N 1
ATOM 5293 C CA . LYS A 1 644 ? 53.613 -11.996 -71.984 1.00 84.25 644 LYS A CA 1
ATOM 5294 C C . LYS A 1 644 ? 53.828 -11.850 -70.473 1.00 84.25 644 LYS A C 1
ATOM 5296 O O . LYS A 1 644 ? 53.462 -12.755 -69.729 1.00 84.25 644 LYS A O 1
ATOM 5301 N N . ARG A 1 645 ? 54.383 -10.729 -70.001 1.00 83.38 645 ARG A N 1
ATOM 5302 C CA . ARG A 1 645 ? 54.630 -10.461 -68.573 1.00 83.38 645 ARG A CA 1
ATOM 5303 C C . ARG A 1 645 ? 53.380 -9.989 -67.826 1.00 83.38 645 ARG A C 1
ATOM 5305 O O . ARG A 1 645 ? 53.152 -10.420 -66.694 1.00 83.38 645 ARG A O 1
ATOM 5312 N N . PHE A 1 646 ? 52.587 -9.102 -68.427 1.00 84.56 646 PHE A N 1
ATOM 5313 C CA . PHE A 1 646 ? 51.454 -8.450 -67.757 1.00 84.56 646 PHE A CA 1
ATOM 5314 C C . PHE A 1 646 ? 50.113 -9.172 -67.970 1.00 84.56 646 PHE A C 1
ATOM 5316 O O . PHE A 1 646 ? 49.296 -9.218 -67.048 1.00 84.56 646 PHE A O 1
ATOM 5323 N N . GLN A 1 647 ? 49.889 -9.808 -69.125 1.00 82.44 647 GLN A N 1
ATOM 5324 C CA . GLN A 1 647 ? 48.616 -10.467 -69.445 1.00 82.44 647 GLN A CA 1
ATOM 5325 C C . GLN A 1 647 ? 48.251 -11.632 -68.494 1.00 82.44 647 GLN A C 1
ATOM 5327 O O . GLN A 1 647 ? 47.094 -11.686 -68.065 1.00 82.44 647 GLN A O 1
ATOM 5332 N N . PRO A 1 648 ? 49.183 -12.518 -68.076 1.00 85.75 648 PRO A N 1
ATOM 5333 C CA . PRO A 1 648 ? 48.882 -13.565 -67.095 1.00 85.75 648 PRO A CA 1
ATOM 5334 C C . PRO A 1 648 ? 48.521 -12.995 -65.720 1.00 85.75 648 PRO A C 1
ATOM 5336 O O . PRO A 1 648 ? 47.559 -13.442 -65.104 1.00 85.75 648 PRO A O 1
ATOM 5339 N N . LYS A 1 649 ? 49.230 -11.949 -65.273 1.00 82.69 649 LYS A N 1
ATOM 5340 C CA . LYS A 1 649 ? 48.977 -11.293 -63.980 1.00 82.69 649 LYS A CA 1
ATOM 5341 C C . LYS A 1 649 ? 47.609 -10.611 -63.937 1.00 82.69 649 LYS A C 1
ATOM 5343 O O . LYS A 1 649 ? 46.914 -10.674 -62.928 1.00 82.69 649 LYS A O 1
ATOM 5348 N N . ILE A 1 650 ? 47.194 -9.981 -65.038 1.00 83.38 650 ILE A N 1
ATOM 5349 C CA . ILE A 1 650 ? 45.850 -9.395 -65.171 1.00 83.38 650 ILE A CA 1
ATOM 5350 C C . ILE A 1 650 ? 44.776 -10.487 -65.130 1.00 83.38 650 ILE A C 1
ATOM 5352 O O . ILE A 1 650 ? 43.723 -10.275 -64.524 1.00 83.38 650 ILE A O 1
ATOM 5356 N N . LYS A 1 651 ? 45.031 -11.641 -65.761 1.00 85.19 651 LYS A N 1
ATOM 5357 C CA . LYS A 1 651 ? 44.108 -12.781 -65.780 1.00 85.19 651 LYS A CA 1
ATOM 5358 C C . LYS A 1 651 ? 43.940 -13.398 -64.389 1.00 85.19 651 LYS A C 1
ATOM 5360 O O . LYS A 1 651 ? 42.811 -13.541 -63.945 1.00 85.19 651 LYS A O 1
ATOM 5365 N N . GLU A 1 652 ? 45.036 -13.640 -63.677 1.00 85.00 652 GLU A N 1
ATOM 5366 C CA . GLU A 1 652 ? 45.029 -14.150 -62.299 1.00 85.00 652 GLU A CA 1
ATOM 5367 C C . GLU A 1 652 ? 44.219 -13.237 -61.363 1.00 85.00 652 GLU A C 1
ATOM 5369 O O . GLU A 1 652 ? 43.359 -13.695 -60.615 1.00 85.00 652 GLU A O 1
ATOM 5374 N N . GLN A 1 653 ? 44.416 -11.916 -61.449 1.00 84.44 653 GLN A N 1
ATOM 5375 C CA . GLN A 1 653 ? 43.633 -10.974 -60.644 1.00 84.44 653 GLN A CA 1
ATOM 5376 C C . GLN A 1 653 ? 42.151 -10.926 -61.055 1.00 84.44 653 GLN A C 1
ATOM 5378 O O . GLN A 1 653 ? 41.304 -10.694 -60.198 1.00 84.44 653 GLN A O 1
ATOM 5383 N N . LYS A 1 654 ? 41.807 -11.155 -62.333 1.00 84.19 654 LYS A N 1
ATOM 5384 C CA . LYS A 1 654 ? 40.402 -11.283 -62.771 1.00 84.19 654 LYS A CA 1
ATOM 5385 C C . LYS A 1 654 ? 39.752 -12.563 -62.248 1.00 84.19 654 LYS A C 1
ATOM 5387 O O . LYS A 1 654 ? 38.640 -12.493 -61.748 1.00 84.19 654 LYS A O 1
ATOM 5392 N N . GLU A 1 655 ? 40.457 -13.690 -62.280 1.00 85.19 655 GLU A N 1
ATOM 5393 C CA . GLU A 1 655 ? 39.963 -14.962 -61.736 1.00 85.19 655 GLU A CA 1
ATOM 5394 C C . GLU A 1 655 ? 39.697 -14.863 -60.223 1.00 85.19 655 GLU A C 1
ATOM 5396 O O . GLU A 1 655 ? 38.667 -15.339 -59.750 1.00 85.19 655 GLU A O 1
ATOM 5401 N N . ILE A 1 656 ? 40.552 -14.156 -59.470 1.00 84.38 656 ILE A N 1
ATOM 5402 C CA . ILE A 1 656 ? 40.317 -13.853 -58.046 1.00 84.38 656 ILE A CA 1
ATOM 5403 C C . ILE A 1 656 ? 39.056 -12.995 -57.860 1.00 84.38 656 ILE A C 1
ATOM 5405 O O . ILE A 1 656 ? 38.280 -13.242 -56.936 1.00 84.38 656 ILE A O 1
ATOM 5409 N N . ILE A 1 657 ? 38.832 -11.995 -58.718 1.00 84.19 657 ILE A N 1
ATOM 5410 C CA . ILE A 1 657 ? 37.628 -11.152 -58.665 1.00 84.19 657 ILE A CA 1
ATOM 5411 C C . ILE A 1 657 ? 36.376 -11.988 -58.939 1.00 84.19 657 ILE A C 1
ATOM 5413 O O . ILE A 1 657 ? 35.410 -11.888 -58.187 1.00 84.19 657 ILE A O 1
ATOM 5417 N N . ASP A 1 658 ? 36.387 -12.815 -59.981 1.00 83.69 658 ASP A N 1
ATOM 5418 C CA . ASP A 1 658 ? 35.218 -13.590 -60.398 1.00 83.69 658 ASP A CA 1
ATOM 5419 C C . ASP A 1 658 ? 34.886 -14.705 -59.393 1.00 83.69 658 ASP A C 1
ATOM 5421 O O . ASP A 1 658 ? 33.721 -14.882 -59.033 1.00 83.69 658 ASP A O 1
ATOM 5425 N N . ALA A 1 659 ? 35.899 -15.387 -58.845 1.00 84.94 659 ALA A N 1
ATOM 5426 C CA . ALA A 1 659 ? 35.713 -16.398 -57.805 1.00 84.94 659 ALA A CA 1
ATOM 5427 C C . ALA A 1 659 ? 35.131 -15.806 -56.509 1.00 84.94 659 ALA A C 1
ATOM 5429 O O . ALA A 1 659 ? 34.183 -16.358 -55.947 1.00 84.94 659 ALA A O 1
ATOM 5430 N N . ASN A 1 660 ? 35.655 -14.662 -56.048 1.00 84.75 660 ASN A N 1
ATOM 5431 C CA . ASN A 1 660 ? 35.142 -14.003 -54.844 1.00 84.75 660 ASN A CA 1
ATOM 5432 C C . ASN A 1 660 ? 33.762 -13.367 -55.070 1.00 84.75 660 ASN A C 1
ATOM 5434 O O . ASN A 1 660 ? 32.943 -13.386 -54.155 1.00 84.75 660 ASN A O 1
ATOM 5438 N N . LYS A 1 661 ? 33.462 -12.859 -56.276 1.00 85.19 661 LYS A N 1
ATOM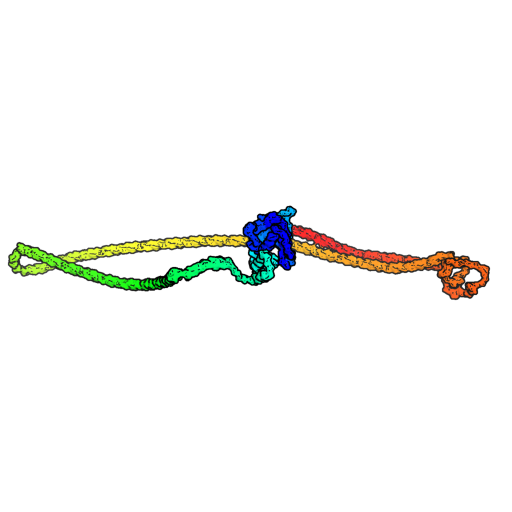 5439 C CA . LYS A 1 661 ? 32.112 -12.378 -56.627 1.00 85.19 661 LYS A CA 1
ATOM 5440 C C . LYS A 1 661 ? 31.094 -13.504 -56.570 1.00 85.19 661 LYS A C 1
ATOM 5442 O O . LYS A 1 661 ? 30.079 -13.363 -55.901 1.00 85.19 661 LYS A O 1
ATOM 5447 N N . TYR A 1 662 ? 31.405 -14.642 -57.185 1.00 83.88 662 TYR A N 1
ATOM 5448 C CA . TYR A 1 662 ? 30.537 -15.814 -57.149 1.00 83.88 662 TYR A CA 1
ATOM 5449 C C . TYR A 1 662 ? 30.275 -16.298 -55.714 1.00 83.88 662 TYR A C 1
ATOM 5451 O O . TYR A 1 662 ? 29.136 -16.590 -55.355 1.00 83.88 662 TYR A O 1
ATOM 5459 N N . GLN A 1 663 ? 31.306 -16.335 -54.862 1.00 82.75 663 GLN A N 1
ATOM 5460 C CA . GLN A 1 663 ? 31.141 -16.676 -53.445 1.00 82.75 663 GLN A CA 1
ATOM 5461 C C . GLN A 1 663 ? 30.333 -15.625 -52.667 1.00 82.75 663 GLN A C 1
ATOM 5463 O O . GLN A 1 663 ? 29.500 -16.000 -51.843 1.00 82.75 663 GLN A O 1
ATOM 5468 N N . SER A 1 664 ? 30.541 -14.329 -52.928 1.00 82.94 664 SER A N 1
ATOM 5469 C CA . SER A 1 664 ? 29.773 -13.236 -52.313 1.00 82.94 664 SER A CA 1
ATOM 5470 C C . SER A 1 664 ? 28.289 -13.334 -52.686 1.00 82.94 664 SER A C 1
ATOM 5472 O O . SER A 1 664 ? 27.430 -13.278 -51.808 1.00 82.94 664 SER A O 1
ATOM 5474 N N . ASP A 1 665 ? 27.974 -13.604 -53.953 1.00 82.50 665 ASP A N 1
ATOM 5475 C CA . ASP A 1 665 ? 26.594 -13.734 -54.433 1.00 82.50 665 ASP A CA 1
ATOM 5476 C C . ASP A 1 665 ? 25.907 -15.006 -53.905 1.00 82.50 665 ASP A C 1
ATOM 5478 O O . ASP A 1 665 ? 24.767 -14.946 -53.446 1.00 82.50 665 ASP A O 1
ATOM 5482 N N . GLN A 1 666 ? 26.613 -16.140 -53.845 1.00 84.25 666 GLN A N 1
ATOM 5483 C CA . GLN A 1 666 ? 26.121 -17.360 -53.185 1.00 84.25 666 GLN A CA 1
ATOM 5484 C C . GLN A 1 666 ? 25.831 -17.139 -51.692 1.00 84.25 666 GLN A C 1
ATOM 5486 O O . GLN A 1 666 ? 24.829 -17.628 -51.168 1.00 84.25 666 GLN A O 1
ATOM 5491 N N . ASN A 1 667 ? 26.684 -16.385 -50.996 1.00 83.62 667 ASN A N 1
ATOM 5492 C CA . ASN A 1 667 ? 26.475 -16.060 -49.587 1.00 83.62 667 ASN A CA 1
ATOM 5493 C C . ASN A 1 667 ? 25.306 -15.085 -49.383 1.00 83.62 667 ASN A C 1
ATOM 5495 O O . ASN A 1 667 ? 24.609 -15.209 -48.380 1.00 83.62 667 ASN A O 1
ATOM 5499 N N . LYS A 1 668 ? 25.051 -14.162 -50.322 1.00 83.88 668 LYS A N 1
ATOM 5500 C CA . LYS A 1 668 ? 23.876 -13.271 -50.293 1.00 83.88 668 LYS A CA 1
ATOM 5501 C C . LYS A 1 668 ? 22.569 -14.041 -50.455 1.00 83.88 668 LYS A C 1
ATOM 5503 O O . LYS A 1 668 ? 21.649 -13.808 -49.682 1.00 83.88 668 LYS A O 1
ATOM 5508 N N . ILE A 1 669 ? 22.515 -15.005 -51.375 1.00 85.06 669 ILE A N 1
ATOM 5509 C CA . ILE A 1 669 ? 21.338 -15.875 -51.551 1.00 85.06 669 ILE A CA 1
ATOM 5510 C C . ILE A 1 669 ? 21.054 -16.661 -50.261 1.00 85.06 669 ILE A C 1
ATOM 5512 O O . ILE A 1 669 ? 19.938 -16.640 -49.751 1.00 85.06 669 ILE A O 1
ATOM 5516 N N . LYS A 1 670 ? 22.081 -17.274 -49.658 1.00 84.06 670 LYS A N 1
ATOM 5517 C CA . LYS A 1 670 ? 21.939 -17.976 -48.367 1.00 84.06 670 LYS A CA 1
ATOM 5518 C C . LYS A 1 670 ? 21.522 -17.052 -47.222 1.00 84.06 670 LYS A C 1
ATOM 5520 O O . LYS A 1 670 ? 20.828 -17.480 -46.303 1.00 84.06 670 LYS A O 1
ATOM 5525 N N . LEU A 1 671 ? 21.952 -15.791 -47.254 1.00 84.19 671 LEU A N 1
ATOM 5526 C CA . LEU A 1 671 ? 21.561 -14.785 -46.270 1.00 84.19 671 LEU A CA 1
ATOM 5527 C C . LEU A 1 671 ? 20.071 -14.446 -46.395 1.00 84.19 671 LEU A C 1
ATOM 5529 O O . LEU A 1 671 ? 19.396 -14.340 -45.373 1.00 84.19 671 LEU A O 1
ATOM 5533 N N . GLU A 1 672 ? 19.544 -14.341 -47.616 1.00 82.62 672 GLU A N 1
ATOM 5534 C CA . GLU A 1 672 ? 18.107 -14.170 -47.860 1.00 82.62 672 GLU A CA 1
ATOM 5535 C C . GLU A 1 672 ? 17.302 -15.388 -47.382 1.00 82.62 672 GLU A C 1
ATOM 5537 O O . GLU A 1 672 ? 16.322 -15.217 -46.657 1.00 82.62 672 GLU A O 1
ATOM 5542 N N . GLU A 1 673 ? 17.750 -16.612 -47.678 1.00 83.81 673 GLU A N 1
ATOM 5543 C CA . GLU A 1 673 ? 17.110 -17.853 -47.211 1.00 83.81 673 GLU A CA 1
ATOM 5544 C C . GLU A 1 673 ? 17.062 -17.946 -45.675 1.00 83.81 673 GLU A C 1
ATOM 5546 O O . GLU A 1 673 ? 16.007 -18.197 -45.086 1.00 83.81 673 GLU A O 1
ATOM 5551 N N . ILE A 1 674 ? 18.182 -17.687 -44.993 1.00 83.00 674 ILE A N 1
ATOM 5552 C CA . ILE A 1 674 ? 18.242 -17.690 -43.521 1.00 83.00 674 ILE A CA 1
ATOM 5553 C C . ILE A 1 674 ? 17.452 -16.512 -42.939 1.00 83.00 674 ILE A C 1
ATOM 5555 O O . ILE A 1 674 ? 16.854 -16.641 -41.870 1.00 83.00 674 ILE A O 1
ATOM 5559 N N . GLY A 1 675 ? 17.385 -15.383 -43.646 1.00 79.56 675 GLY A N 1
ATOM 5560 C CA . GLY A 1 675 ? 16.523 -14.255 -43.306 1.00 79.56 675 GLY A CA 1
ATOM 5561 C C . GLY A 1 675 ? 15.044 -14.646 -43.276 1.00 79.56 675 GLY A C 1
ATOM 5562 O O . GLY A 1 675 ? 14.354 -14.336 -42.302 1.00 79.56 675 GLY A O 1
ATOM 5563 N N . VAL A 1 676 ? 14.578 -15.396 -44.280 1.00 82.88 676 VAL A N 1
ATOM 5564 C CA . VAL A 1 676 ? 13.213 -15.948 -44.329 1.00 82.88 676 VAL A CA 1
ATOM 5565 C C . VAL A 1 676 ? 12.984 -16.944 -43.188 1.00 82.88 676 VAL A C 1
ATOM 5567 O O . VAL A 1 676 ? 12.004 -16.823 -42.449 1.00 82.88 676 VAL A O 1
ATOM 5570 N N . HIS A 1 677 ? 13.921 -17.864 -42.943 1.00 80.69 677 HIS A N 1
ATOM 5571 C CA . HIS A 1 677 ? 13.829 -18.792 -41.810 1.00 80.69 677 HIS A CA 1
ATOM 5572 C C . HIS A 1 677 ? 13.782 -18.075 -40.456 1.00 80.69 677 HIS A C 1
ATOM 5574 O O . HIS A 1 677 ? 13.016 -18.459 -39.574 1.00 80.69 677 HIS A O 1
ATOM 5580 N N . LEU A 1 678 ? 14.547 -17.000 -40.283 1.00 80.19 678 LEU A N 1
ATOM 5581 C CA . LEU A 1 678 ? 14.521 -16.177 -39.080 1.00 80.19 678 LEU A CA 1
ATOM 5582 C C . LEU A 1 678 ? 13.177 -15.460 -38.907 1.00 80.19 678 LEU A C 1
ATOM 5584 O O . LEU A 1 678 ? 12.696 -15.348 -37.777 1.00 80.19 678 LEU A O 1
ATOM 5588 N N . THR A 1 679 ? 12.546 -14.991 -39.988 1.00 79.06 679 THR A N 1
ATOM 5589 C CA . THR A 1 679 ? 11.186 -14.433 -39.911 1.00 79.06 679 THR A CA 1
ATOM 5590 C C . THR A 1 679 ? 10.143 -15.490 -39.550 1.00 79.06 679 THR A C 1
ATOM 5592 O O . THR A 1 679 ? 9.279 -15.218 -38.714 1.00 79.06 679 THR A O 1
ATOM 5595 N N . ASP A 1 680 ? 10.274 -16.713 -40.060 1.00 81.56 680 ASP A N 1
ATOM 5596 C CA . ASP A 1 680 ? 9.421 -17.849 -39.691 1.00 81.56 680 ASP A CA 1
ATOM 5597 C C . ASP A 1 680 ? 9.600 -18.262 -38.222 1.00 81.56 680 ASP A C 1
ATOM 5599 O O . ASP A 1 680 ? 8.627 -18.522 -37.514 1.00 81.56 680 ASP A O 1
ATOM 5603 N N . TRP A 1 681 ? 10.832 -18.293 -37.708 1.00 80.38 681 TRP A N 1
ATOM 5604 C CA . TRP A 1 681 ? 11.071 -18.596 -36.294 1.00 80.38 681 TRP A CA 1
ATOM 5605 C C . TRP A 1 681 ? 10.587 -17.479 -35.373 1.00 80.38 681 TRP A C 1
ATOM 5607 O O . TRP A 1 681 ? 10.033 -17.765 -34.314 1.00 80.38 681 TRP A O 1
ATOM 5617 N N . LYS A 1 682 ? 10.724 -16.210 -35.778 1.00 74.81 682 LYS A N 1
ATOM 5618 C CA . LYS A 1 682 ? 10.187 -15.071 -35.019 1.00 74.81 682 LYS A CA 1
ATOM 5619 C C . LYS A 1 682 ? 8.662 -15.062 -34.982 1.00 74.81 682 LYS A C 1
ATOM 5621 O O . LYS A 1 682 ? 8.114 -14.784 -33.925 1.00 74.81 682 LYS A O 1
ATOM 5626 N N . THR A 1 683 ? 7.992 -15.390 -36.086 1.00 76.06 683 THR A N 1
ATOM 5627 C CA . THR A 1 683 ? 6.521 -15.490 -36.131 1.00 76.06 683 THR A CA 1
ATOM 5628 C C . THR A 1 683 ? 5.991 -16.685 -35.344 1.00 76.06 683 THR A C 1
ATOM 5630 O O . THR A 1 683 ? 4.920 -16.588 -34.761 1.00 76.06 683 THR A O 1
ATOM 5633 N N . LYS A 1 684 ? 6.745 -17.789 -35.261 1.00 73.94 684 LYS A N 1
ATOM 5634 C CA . LYS A 1 684 ? 6.427 -18.928 -34.379 1.00 73.94 684 LYS A CA 1
ATOM 5635 C C . LYS A 1 684 ? 6.734 -18.672 -32.896 1.00 73.94 684 LYS A C 1
ATOM 5637 O O . LYS A 1 684 ? 6.223 -19.398 -32.047 1.00 73.94 684 LYS A O 1
ATOM 5642 N N . ALA A 1 685 ? 7.611 -17.715 -32.586 1.00 63.78 685 ALA A N 1
ATOM 5643 C CA . ALA A 1 685 ? 8.023 -17.367 -31.223 1.00 63.78 685 ALA A CA 1
ATOM 5644 C C . ALA A 1 685 ? 7.153 -16.278 -30.568 1.00 63.78 685 ALA A C 1
ATOM 5646 O O . ALA A 1 685 ? 7.149 -16.173 -29.339 1.00 63.78 685 ALA A O 1
ATOM 5647 N N . THR A 1 686 ? 6.463 -15.467 -31.375 1.00 56.00 686 THR A N 1
ATOM 5648 C CA . THR A 1 686 ? 5.398 -14.536 -30.956 1.00 56.00 686 THR A CA 1
ATOM 5649 C C . THR A 1 686 ? 4.070 -15.250 -30.827 1.00 56.00 686 THR A C 1
ATOM 5651 O O . THR A 1 686 ? 3.359 -14.963 -29.838 1.00 56.00 686 THR A O 1
#

Foldseek 3Di:
DKDFAKKWWDCFQANPPNIDIDGDPDDDDDDDDPPPCPLVVLLLVLCLQQVDQVLSPDDPPDDGRCCRGAVAQLTWMKTWMDDPPFIKIWIWGDDPNDIKIKIKGHGDDPQLAAPPVSHGDRDVVSSVVSCPPPMDMDDIGPDSVLSNCLQQQQPPPDDPVSNVNYSHNDVDCPLVSVLSSVVSPDPDDDPVVVVVSVVVSPDPDDPPPVVCCCVVPVVVCVVVVVVVVCLVVDADPVRDRPVVVVVVVVVVVVVVVVVVVVVVVVVVVVVVVVVVVCVVCVVVVVVVVVVVVVVVVVVVVVVVVVVVVVVVVVVVVVVVVVVVVVVVVVVVVVVVVCVVVVCVVVVVVCVPVPVVVVVVVVVVVVVVVVVVVVVVVVVVVVVVVVVVVVVVVVVVVVVVVVVVVVVVVVVVVVVVVVVVVVVVVVVVVVVVVVVVVVVVVVVVVVVVVVVVVVVVVVCVVPDQPCPVVLVVLVVLLVVLVVLLVVLVVLLVVLVVVLVVLVVVLVVVLVVLVVVLVVVLVVLVVLVVVLVVVLVVLVLQLVLQCQAQNVVCVVPPPPCQQPVVLVDDSNPHGSDHDPPDDDDPDDDDDDVRDDDDSPPRPDGRQDNVNSVVSSVVSVVVNVVSVVVSVVSVVVSVVVNVVSCVVRVVSSVVSVVSNVVSVVSSVVSVVVSVVSVVVSVVSVVVSD

Radius of gyration: 82.9 Å; Cα contacts (8 Å, |Δi|>4): 473; chains: 1; bounding box: 169×106×263 Å

pLDDT: mean 78.43, std 11.71, range [42.56, 95.44]

Secondary structure (DSSP, 8-state):
--EEEEEEEEEETTTTEEEEEEE--SS------TTSSHHHHHHHHHHHHH--STTS---TTSPPHHHHH-SSTT-EEEEEEE-SS-EEEEEEEEETTEEEEEEESS---GGGTB-TTSPBPSSHHHHHHHHTTTS-BPPPB--HHHHHHHHTT--TT--GGGGGG-SS--S--THHHHHHHHHHH-S---HHHHHHHHHHHH-S------HHHIIIIISTTHHHHHHHHHHHHPPPTTS--HHHHHHHHHHHHHHHHHHHHHHHHHHHHHHHHHHHHHHHHHHHHHHHHHHHHHHHHHHHHHHHHHHHHHHHHHHHHHHHHHHHHHHHHHHHHHHHHHHHHTGGGTGGGGGGTHHHHHHHHHHHHHHHHHHHHHHHHHHHHHHHHHHHHHHHHHHHHHHHHHHHHHHHHHHHHHHHHHHHHHHHHHHHHHHHHHHHHHHHHHHHHHHHHHHHHHHHHHHHHH--TTHHHHHHHHHHHHHHHHHHHHHHHHHHHHHHHHHHHHHHHHHHHHHHHHHHHHHHHHHHHHHHHHHHHHHHHHHHHHHTTTBHHHHHHHH-TTTTTTGGGTS-IIIIIT-BT------------BTTB----TT----PPPHHHHHHHHHHHHHHHHHHHHHHHHHHHHHHHHHHHHHHHHHHHHHHHHHHHHHHHHHHHHHHHHHHHHHHHHHHHHHHH-

Sequence (686 aa):
MKYLNKVVFINSADKSIKFSEVNLDGNVHFIGTQGVGKSTLLRAILFFYNADKQKLGIPREKKTFDEYYFPFQNSYLIYEVKTENEFFCVLAFKSQGRVAFRFFDSAFDKNFFIDNEGRAFESWDKTREAFGKNIGHTRIIHSYEEYRNILYGNNKGIASEFRKYALIESKQYQNIPRTISNVFLNANLSAEFVKGTIIKSLNEEEIKIDLTTYSQTHLKDFETNLNDIKKWTDKNRSGENQVEKQADNVSTFYSALKYLEKKKAELASQLGWALNNVKEQQPKVSDKYKIEEHKLNKVKTKLSELDSLFDKRKEKVQEQIGKFKSKFDEIKTKRDEYAAMKIDNILERVSKKISLELEKKNLNSEKEILTSKFLEIQQRYEALLKQLENQLKEFENNKQTENNNVQSGFLSFKEALTKQYDLLYDEIRKQHKEELEVANALVKEKDKTITSNKINRSEVKNKRFYEKEINGCNADISNLNLAISKGDNAIQHATEKNKNIQKEWLIEEKGVNEDTKRKIEKQTEIITKLNSIISAIDAKIENSKHSLYGWLNEQVPDWDKTIGKVIDEDNVLYKSGLNPKKISNGDLSFFGISIDTNEIDKKVKTVADLQKEKDDFNNQIIVTQKIIADLNSKSNEELEKLRKRFQPKIKEQKEIIDANKYQSDQNKIKLEEIGVHLTDWKTKAT

Solvent-accessible surface area (backbone atoms only — not comparable to full-atom values): 37696 Å² total; per-residue (Å²): 113,54,45,68,34,30,45,34,38,27,45,17,56,63,94,74,34,64,68,51,80,44,79,43,69,75,91,74,80,94,81,81,67,94,87,79,44,66,69,58,52,54,39,51,58,49,36,72,65,48,53,44,82,87,69,55,81,70,60,89,91,51,78,52,70,57,58,30,41,36,68,40,70,45,8,34,42,35,39,27,30,37,43,82,88,52,38,34,27,40,40,37,32,50,50,97,92,37,73,28,36,33,44,34,60,36,68,88,56,68,72,41,50,32,49,100,85,74,46,61,45,76,47,69,66,59,32,50,58,57,44,50,93,81,42,56,65,57,70,82,40,74,48,49,65,58,52,46,31,35,40,31,31,30,70,82,91,56,65,78,86,46,60,82,64,30,61,43,83,34,86,77,46,80,42,54,38,54,47,52,43,53,59,75,70,48,93,76,85,47,72,67,56,52,50,52,48,54,54,58,51,74,45,92,75,73,84,69,82,47,62,61,54,42,44,65,65,56,44,57,47,36,64,54,51,50,50,50,51,40,49,66,65,50,53,46,100,85,71,48,40,66,51,55,53,49,51,51,49,48,50,51,50,48,52,49,47,53,49,48,50,51,48,48,52,50,48,51,49,50,48,49,50,51,51,50,50,47,60,64,44,46,58,59,51,51,51,50,46,50,53,50,49,51,50,49,49,55,49,50,51,51,48,52,51,50,48,52,52,48,48,54,48,48,50,52,50,48,49,47,50,46,54,51,47,52,46,49,50,49,49,49,51,47,49,55,48,42,65,74,63,55,53,80,70,51,63,70,60,57,82,61,53,75,69,56,59,64,55,54,59,61,52,51,61,54,46,55,66,56,48,54,59,50,52,54,52,51,50,48,52,53,49,49,49,52,48,51,53,48,50,49,51,50,49,52,50,51,52,52,49,51,50,51,51,53,52,50,50,50,49,53,49,51,52,52,51,49,52,52,51,50,51,50,53,52,49,53,51,48,50,53,49,51,51,49,51,52,52,51,50,50,50,53,51,51,50,50,50,50,50,52,50,49,48,52,50,48,46,60,72,67,55,67,55,59,52,69,60,47,50,49,43,52,50,51,47,52,53,38,51,53,51,32,52,52,26,51,51,50,30,50,52,30,51,54,49,38,51,50,54,52,49,50,49,53,49,54,53,47,49,54,52,51,55,48,48,57,56,42,51,58,51,50,53,52,42,54,54,50,49,54,52,43,52,54,50,47,55,44,58,68,31,26,75,67,8,52,47,36,53,39,74,75,76,39,86,71,37,60,64,48,63,41,54,76,51,55,63,81,77,50,32,37,34,69,82,76,79,86,80,91,74,95,75,87,89,66,53,74,96,68,46,86,73,83,51,82,83,58,94,52,82,64,81,46,75,67,54,54,50,52,54,43,52,50,51,49,50,52,42,54,52,52,50,50,50,46,52,52,51,51,51,52,48,52,53,51,51,51,51,49,47,68,63,48,52,59,58,45,48,56,32,47,52,52,31,54,54,30,48,52,51,31,53,55,41,50,54,51,42,53,55,46,49,52,52,41,52,54,47,50,65,74,43,106

Mean predicted aligned error: 23.91 Å